Protein AF-0000000078899637 (afdb_homodimer)

Organism: Rhodospirillum centenum (strain ATCC 51521 / SW) (NCBI:txid414684)

Radius of gyration: 24.93 Å; Cα contacts (8 Å, |Δi|>4): 1433; chains: 2; bounding box: 57×73×59 Å

Sequence (612 aa):
MSIVNFYAGSSLDRAAVKRRDAAWLAGRLAAAGTRLVPVWRGKHLVDGPREAPQPVWLDPAESWWREIAAAEPVFLGLEGETACFAVDLSPLEDPAAHPRLGGLGAFVDLRTLSPLIGERAGSLFAYARGLLLWHGRHRFCGVCGSATIVADGGHARHCTDPACATHHFPRTDPVVIMLITDGDRCILGRQPKFPPGFYSCLAGFVEPGEGAEEAVARESWEEAGVHITDVRYHSSQPWPFPGQLMLGFTARATSSAITTDPEEMEDVAWFERDWIKANRGSDGFRLPPRDAIARRLIDDWLDGAGMSIVNFYAGSSLDRAAVKRRDAAWLAGRLAAAGTRLVPVWRGKHLVDGPREAPQPVWLDPAESWWREIAAAEPVFLGLEGETACFAVDLSPLEDPAAHPRLGGLGAFVDLRTLSPLIGERAGSLFAYARGLLLWHGRHRFCGVCGSATIVADGGHARHCTDPACATHHFPRTDPVVIMLITDGDRCILGRQPKFPPGFYSCLAGFVEPGEGAEEAVARESWEEAGVHITDVRYHSSQPWPFPGQLMLGFTARATSSAITTDPEEMEDVAWFERDWIKANRGSDGFRLPPRDAIARRLIDDWLDGAG

InterPro domains:
  IPR000086 NUDIX hydrolase domain [PF00293] (174-277)
  IPR000086 NUDIX hydrolase domain [PS51462] (170-299)
  IPR015375 NADH pyrophosphatase-like, N-terminal [PF09296] (34-134)
  IPR015376 Zinc ribbon, NADH pyrophosphatase [PF09297] (137-169)
  IPR015797 NUDIX hydrolase-like domain superfamily [SSF55811] (123-303)
  IPR020084 NUDIX hydrolase, conserved site [PS00893] (204-225)
  IPR049734 NADH pyrophosphatase-like, C-terminal domain [cd03429] (173-302)
  IPR050241 NAD-capped RNA hydrolase NudC subfamily [PTHR42904] (5-303)

Foldseek 3Di:
DADAFALDDAPFAQPLVCLQPPVVLVPLLQDPQAWEWEDAPLFGFWDDDLQATEGFTDRSPDCPLVVQFPADWAWRGDDDPYTYTYTYNNSDPDQCPDPVSNPSGDTHHLVSCRVRHDRHVSNSSLSNQQLVVQCVVPQAPPVPGAGWHAGSRSQWTFGPPPVCRDIDGRDAWEKEWEWEDDVQKTKWFAAPVDPAQETFTFMDTDDPPDDNQVRVQVSCCAAWVWGWADKAWRHWDADPPPGYIYTYIYTYTPDQHTDGDCNGTVDMHMDGLVRCVVCDPPPRHYYDDRSDVRVVNSVCVSVVND/DADAFALDDAPFAQPLVCLQPPVVLVPLLQDPQAWEWEDAPLFGFWDDDLQATEGFTDRSNDCPLVVQFPADWAWRGDDDPYTYTYTYNNSDPDQCPDPVSNPSGDTHHLVSCRVRHDRHVSNSSLSNQQLVVQCVVPQADPVPGAGWHAGSRSQWIFGPPPVCRDIDGRDAWEKEWEWEDDVQKTKWFAAPVDPAQETFTFMDTDDPPDDNQVRVQVSCCAAWVWGWADKAWRHWDADPPPGYIYTYIYTYTPDQHTDGDCNGTVDMHMDGLVRCVVCDPPPRHYYDDRSDVRVVNSVCVSVVND

Secondary structure (DSSP, 8-state):
-----TT-----B--GGGGG-HHHHHHHHHSTT-EEEEEETTEEEEES-TTS-EE--B-TT-SGGGGT-SSSPEEEEEETTEEEEEEE-TT-S-GGGSTTTTTT-EEEEHHHHHHHHHHHHHHHHHHHHHHHHHHHT-SB-TTT--BEEEEGGGTEEEES-TTT--EE----EEEEEEEEEETTEEEEEE-TTSPTTB-B-EEEEPPTT--HHHHHHHHHHHHH---EEEEEEEEEEEETTTTEEEEEEEEEES-------TTT-SEEEEEEHHHHHHHTTBTTBBPPPTTSHHHHHHHHHHTT--/-----TT-----B--GGGGG-HHHHHHHHHSTT-EEEEEETTEEEEES-TTS-EE--B-TT-SGGGGT-SSSPEEEEEETTEEEEEEE-TT-S-GGGSTTTTTT-EEEEHHHHHHHHHHHHHHHHHHHHHHHHHHHT-SB-TTT--BEEEEGGGTEEEES-TTT--EE----EEEEEEEEEETTEEEEEE-TTSPTTB-B-EEEEPPTT--HHHHHHHHHHHHH---EEEEEEEEEEEETTTTEEEEEEEEEES-------TTT-SEEEEEEHHHHHHHTTBTTBBPPPTTSHHHHHHHHHHTT--

pLDDT: mean 94.49, std 5.42, range [55.16, 98.81]

Solvent-accessible surface area (backbone atoms only — not comparable to full-atom values): 31729 Å² total; per-residue (Å²): 127,79,68,76,39,51,26,15,72,58,78,60,42,53,58,71,83,52,30,72,36,64,66,60,49,53,50,43,54,68,34,87,76,26,33,26,40,50,30,45,80,71,16,36,38,26,24,78,52,89,82,50,38,36,85,44,67,42,57,60,83,51,65,70,61,68,77,43,32,74,54,82,60,25,60,62,24,27,57,83,89,33,35,34,29,30,34,41,38,49,69,50,89,52,59,74,75,33,84,82,50,30,82,61,46,46,70,40,54,53,85,74,39,43,90,44,46,45,50,52,55,25,6,50,50,26,24,45,39,17,51,53,51,44,52,60,48,45,40,11,24,18,62,78,26,37,51,36,40,80,30,49,40,54,61,25,30,34,32,68,45,77,89,70,54,46,76,44,62,77,69,28,41,41,24,36,32,33,46,38,28,58,89,64,29,32,45,36,26,27,43,76,87,47,62,84,40,42,37,36,48,48,64,43,66,47,56,59,30,38,19,61,70,54,34,48,45,49,42,36,32,61,52,31,46,30,56,65,44,74,67,38,83,70,43,38,26,19,36,51,86,61,37,30,32,38,40,32,32,37,31,32,47,74,59,84,65,71,42,65,41,69,90,70,27,65,43,67,45,80,42,43,49,69,55,46,71,73,38,63,76,41,87,73,30,33,64,53,59,82,66,36,68,54,28,49,55,51,49,35,42,72,71,66,78,94,128,78,71,77,40,51,26,15,71,58,78,57,42,54,59,70,84,51,29,73,36,62,67,59,49,53,49,44,54,66,36,88,75,25,34,26,40,51,30,45,80,71,15,36,40,26,24,77,53,90,80,50,39,36,84,44,68,42,57,57,82,52,66,70,59,68,79,44,31,74,56,80,59,25,58,60,24,26,56,83,89,34,35,34,29,30,34,42,40,51,71,49,90,53,59,74,75,33,85,81,49,31,82,62,46,46,72,39,55,53,85,75,38,44,90,45,46,45,50,52,55,25,6,49,50,26,23,43,40,16,51,52,51,44,53,60,47,45,40,11,25,19,62,78,26,37,51,35,40,79,30,48,39,55,62,26,31,34,33,69,43,78,90,70,54,45,76,44,63,77,69,29,40,42,24,35,33,34,46,38,29,58,90,64,26,31,45,35,27,26,43,75,86,47,60,85,40,41,36,36,49,47,63,42,67,45,55,60,29,39,19,60,69,53,34,48,46,49,43,37,31,60,53,32,45,29,55,67,42,74,66,39,84,71,46,38,25,19,36,50,86,61,36,30,31,37,38,33,30,36,30,32,47,76,59,82,65,72,44,64,42,70,90,70,26,64,43,67,45,80,42,44,49,70,54,46,72,73,37,63,73,41,87,72,32,32,65,52,57,83,66,37,69,55,28,50,55,50,50,36,42,74,72,65,76,95

Nearest PDB structures (foldseek):
  6scx-assembly2_C-2  TM=8.889E-01  e=1.203E-32  Homo sapiens
  6scx-assembly1_A  TM=8.874E-01  e=4.464E-32  Homo sapiens
  2gb5-assembly1_B  TM=8.643E-01  e=1.112E-22  Escherichia coli K-12
  5isy-assembly1_C  TM=8.620E-01  e=3.452E-22  Escherichia coli K-12
  5isy-assembly1_A  TM=8.649E-01  e=8.958E-22  Escherichia coli K-12

Structure (mmCIF, N/CA/C/O backbone):
data_AF-0000000078899637-model_v1
#
loop_
_entity.id
_entity.type
_entity.pdbx_description
1 polymer 'NAD(+) diphosphatase'
#
loop_
_atom_site.group_PDB
_atom_site.id
_atom_site.type_symbol
_atom_site.label_atom_id
_atom_site.label_alt_id
_atom_site.label_comp_id
_atom_site.label_asym_id
_atom_site.label_entity_id
_atom_site.label_seq_id
_atom_site.pdbx_PDB_ins_code
_atom_site.Cartn_x
_atom_site.Cartn_y
_atom_site.Cartn_z
_atom_site.occupancy
_atom_site.B_iso_or_equiv
_atom_site.auth_seq_id
_atom_site.auth_comp_id
_atom_site.auth_asym_id
_atom_site.auth_atom_id
_atom_site.pdbx_PDB_model_num
ATOM 1 N N . MET A 1 1 ? 2.852 -0.804 24.672 1 55.53 1 MET A N 1
ATOM 2 C CA . MET A 1 1 ? 2.158 0.258 23.953 1 55.53 1 MET A CA 1
ATOM 3 C C . MET A 1 1 ? 2.717 0.412 22.547 1 55.53 1 MET A C 1
ATOM 5 O O . MET A 1 1 ? 3.922 0.267 22.328 1 55.53 1 MET A O 1
ATOM 9 N N . SER A 1 2 ? 1.785 0.544 21.562 1 74.06 2 SER A N 1
ATOM 10 C CA . SER A 1 2 ? 2.238 0.69 20.172 1 74.06 2 SER A CA 1
ATOM 11 C C . SER A 1 2 ? 3.033 1.978 19.984 1 74.06 2 SER A C 1
ATOM 13 O O . SER A 1 2 ? 2.746 2.99 20.625 1 74.06 2 SER A O 1
ATOM 15 N N . ILE A 1 3 ? 4.184 1.949 19.391 1 84.69 3 ILE A N 1
ATOM 16 C CA . ILE A 1 3 ? 5.035 3.084 19.062 1 84.69 3 ILE A CA 1
ATOM 17 C C . ILE A 1 3 ? 4.309 4.016 18.094 1 84.69 3 ILE A C 1
ATOM 19 O O . ILE A 1 3 ? 3.797 3.572 17.062 1 84.69 3 ILE A O 1
ATOM 23 N N . VAL A 1 4 ? 4.16 5.246 18.516 1 88.75 4 VAL A N 1
ATOM 24 C CA . VAL A 1 4 ? 3.586 6.254 17.641 1 88.75 4 VAL A CA 1
ATOM 25 C C . VAL A 1 4 ? 4.699 7.086 17 1 88.75 4 VAL A C 1
ATOM 27 O O . VAL A 1 4 ? 5.41 7.816 17.703 1 88.75 4 VAL A O 1
ATOM 30 N N . ASN A 1 5 ? 4.891 6.973 15.727 1 92.5 5 ASN A N 1
ATOM 31 C CA . ASN A 1 5 ? 5.902 7.715 14.984 1 92.5 5 ASN A CA 1
ATOM 32 C C . ASN A 1 5 ? 5.363 9.047 14.477 1 92.5 5 ASN A C 1
ATOM 34 O O . ASN A 1 5 ? 4.152 9.273 14.477 1 92.5 5 ASN A O 1
ATOM 38 N N . PHE A 1 6 ? 6.289 9.922 14.086 1 90.88 6 PHE A N 1
ATOM 39 C CA . PHE A 1 6 ? 5.879 11.203 13.516 1 90.88 6 PHE A CA 1
ATOM 40 C C . PHE A 1 6 ? 4.926 10.992 12.352 1 90.88 6 PHE A C 1
ATOM 42 O O . PHE A 1 6 ? 4.996 9.969 11.656 1 90.88 6 PHE A O 1
ATOM 49 N N . TYR A 1 7 ? 3.939 12 12.117 1 93.12 7 TYR A N 1
ATOM 50 C CA . TYR A 1 7 ? 2.916 12.016 11.078 1 93.12 7 TYR A CA 1
ATOM 51 C C . TYR A 1 7 ? 1.762 11.086 11.438 1 93.12 7 TYR A C 1
ATOM 53 O O . TYR A 1 7 ? 0.73 11.078 10.766 1 93.12 7 TYR A O 1
ATOM 61 N N . ALA A 1 8 ? 1.952 10.172 12.422 1 91.81 8 ALA A N 1
ATOM 62 C CA . ALA A 1 8 ? 0.855 9.391 12.992 1 91.81 8 ALA A CA 1
ATOM 63 C C . ALA A 1 8 ? 0.308 10.055 14.258 1 91.81 8 ALA A C 1
ATOM 65 O O . ALA A 1 8 ? 0.617 11.211 14.539 1 91.81 8 ALA A O 1
ATOM 66 N N . GLY A 1 9 ? -0.65 9.43 14.883 1 89.69 9 GLY A N 1
ATOM 67 C CA . GLY A 1 9 ? -1.156 9.914 16.156 1 89.69 9 GLY A CA 1
ATOM 68 C C . GLY A 1 9 ? -2.283 10.914 16.016 1 89.69 9 GLY A C 1
ATOM 69 O O . GLY A 1 9 ? -2.486 11.758 16.891 1 89.69 9 GLY A O 1
ATOM 70 N N . SER A 1 10 ? -2.965 10.867 14.906 1 88.38 10 SER A N 1
ATOM 71 C CA . SER A 1 10 ? -4.074 11.789 14.68 1 88.38 10 SER A CA 1
ATOM 72 C C . SER A 1 10 ? -5.227 11.516 15.641 1 88.38 10 SER A C 1
ATOM 74 O O . SER A 1 10 ? -5.547 10.352 15.914 1 88.38 10 SER A O 1
ATOM 76 N N . SER A 1 11 ? -5.801 12.594 16.125 1 84.81 11 SER A N 1
ATOM 77 C CA . SER A 1 11 ? -6.984 12.453 16.969 1 84.81 11 SER A CA 1
ATOM 78 C C . SER A 1 11 ? -8.258 12.68 16.156 1 84.81 11 SER A C 1
ATOM 80 O O . SER A 1 11 ? -9.359 12.672 16.719 1 84.81 11 SER A O 1
ATOM 82 N N . LEU A 1 12 ? -8.117 12.859 14.906 1 92.69 12 LEU A N 1
ATOM 83 C CA . LEU A 1 12 ? -9.242 13.156 14.023 1 92.69 12 LEU A CA 1
ATOM 84 C C . LEU A 1 12 ? -10.188 11.961 13.922 1 92.69 12 LEU A C 1
ATOM 86 O O . LEU A 1 12 ? -9.734 10.828 13.734 1 92.69 12 LEU A O 1
ATOM 90 N N . ASP A 1 13 ? -11.461 12.242 14.133 1 94.19 13 ASP A N 1
ATOM 91 C CA . ASP A 1 13 ? -12.477 11.297 13.68 1 94.19 13 ASP A CA 1
ATOM 92 C C . ASP A 1 13 ? -12.688 11.406 12.172 1 94.19 13 ASP A C 1
ATOM 94 O O . ASP A 1 13 ? -13.258 12.383 11.695 1 94.19 13 ASP A O 1
ATOM 98 N N . ARG A 1 14 ? -12.336 10.461 11.492 1 94.75 14 ARG A N 1
ATOM 99 C CA . ARG A 1 14 ? -12.391 10.531 10.039 1 94.75 14 ARG A CA 1
ATOM 100 C C . ARG A 1 14 ? -13.828 10.445 9.539 1 94.75 14 ARG A C 1
ATOM 102 O O . ARG A 1 14 ? -14.117 10.812 8.398 1 94.75 14 ARG A O 1
ATOM 109 N N . ALA A 1 15 ? -14.758 9.953 10.328 1 93.62 15 ALA A N 1
ATOM 110 C CA . ALA A 1 15 ? -16.188 9.914 10.023 1 93.62 15 ALA A CA 1
ATOM 111 C C . ALA A 1 15 ? -16.422 9.367 8.617 1 93.62 15 ALA A C 1
ATOM 113 O O . ALA A 1 15 ? -17.156 9.977 7.824 1 93.62 15 ALA A O 1
ATOM 114 N N . ALA A 1 16 ? -15.906 8.227 8.32 1 91.25 16 ALA A N 1
ATOM 115 C CA . ALA A 1 16 ? -15.922 7.652 6.977 1 91.25 16 ALA A CA 1
ATOM 116 C C . ALA A 1 16 ? -17.359 7.457 6.484 1 91.25 16 ALA A C 1
ATOM 118 O O . ALA A 1 16 ? -17.641 7.645 5.301 1 91.25 16 ALA A O 1
ATOM 119 N N . VAL A 1 17 ? -18.266 7.191 7.32 1 88.62 17 VAL A N 1
ATOM 120 C CA . VAL A 1 17 ? -19.641 6.875 6.965 1 88.62 17 VAL A CA 1
ATOM 121 C C . VAL A 1 17 ? -20.328 8.109 6.375 1 88.62 17 VAL A C 1
ATOM 123 O O . VAL A 1 17 ? -21.25 7.992 5.574 1 88.62 17 VAL A O 1
ATOM 126 N N . LYS A 1 18 ? -19.844 9.234 6.738 1 93.94 18 LYS A N 1
ATOM 127 C CA . LYS A 1 18 ? -20.5 10.484 6.328 1 93.94 18 LYS A CA 1
ATOM 128 C C . LYS A 1 18 ? -19.984 10.945 4.969 1 93.94 18 LYS A C 1
ATOM 130 O O . LYS A 1 18 ? -20.547 11.844 4.355 1 93.94 18 LYS A O 1
ATOM 135 N N . ARG A 1 19 ? -18.969 10.281 4.465 1 96.12 19 ARG A N 1
ATOM 136 C CA . ARG A 1 19 ? -18.312 10.734 3.248 1 96.12 19 ARG A CA 1
ATOM 137 C C . ARG A 1 19 ? -19.234 10.617 2.041 1 96.12 19 ARG A C 1
ATOM 139 O O . ARG A 1 19 ? -19.047 11.312 1.04 1 96.12 19 ARG A O 1
ATOM 146 N N . ARG A 1 20 ? -20.281 9.836 2.146 1 94.31 20 ARG A N 1
ATOM 147 C CA . ARG A 1 20 ? -21.172 9.609 1.012 1 94.31 20 ARG A CA 1
ATOM 148 C C . ARG A 1 20 ? -22.391 10.523 1.075 1 94.31 20 ARG A C 1
ATOM 150 O O . ARG A 1 20 ? -23.219 10.523 0.165 1 94.31 20 ARG A O 1
ATOM 157 N N . ASP A 1 21 ? -22.484 11.266 2.09 1 96.44 21 ASP A N 1
ATOM 158 C CA . ASP A 1 21 ? -23.594 12.188 2.289 1 96.44 21 ASP A CA 1
ATOM 159 C C . ASP A 1 21 ? -23.234 13.602 1.832 1 96.44 21 ASP A C 1
ATOM 161 O O . ASP A 1 21 ? -22.766 14.414 2.633 1 96.44 21 ASP A O 1
ATOM 165 N N . ALA A 1 22 ? -23.562 13.875 0.65 1 96.5 22 ALA A N 1
ATOM 166 C CA . ALA A 1 22 ? -23.172 15.133 0.028 1 96.5 22 ALA A CA 1
ATOM 167 C C . ALA A 1 22 ? -23.781 16.328 0.759 1 96.5 22 ALA A C 1
ATOM 169 O O . ALA A 1 22 ? -23.141 17.359 0.912 1 96.5 22 ALA A O 1
ATOM 170 N N . ALA A 1 23 ? -24.969 16.188 1.159 1 97.5 23 ALA A N 1
ATOM 171 C CA . ALA A 1 23 ? -25.641 17.266 1.867 1 97.5 23 ALA A CA 1
ATOM 172 C C . ALA A 1 23 ? -24.969 17.547 3.211 1 97.5 23 ALA A C 1
ATOM 174 O O . ALA A 1 23 ? -24.766 18.703 3.582 1 97.5 23 ALA A O 1
ATOM 175 N N . TRP A 1 24 ? -24.672 16.469 3.914 1 97.62 24 TRP A N 1
ATOM 176 C CA . TRP A 1 24 ? -23.984 16.625 5.191 1 97.62 24 TRP A CA 1
ATOM 177 C C . TRP A 1 24 ? -22.641 17.328 5.004 1 97.62 24 TRP A C 1
ATOM 179 O O . TRP A 1 24 ? -22.312 18.266 5.734 1 97.62 24 TRP A O 1
ATOM 189 N N . LEU A 1 25 ? -21.922 16.906 4 1 97.75 25 LEU A N 1
ATOM 190 C CA . LEU A 1 25 ? -20.609 17.484 3.713 1 97.75 25 LEU A CA 1
ATOM 191 C C . LEU A 1 25 ? -20.719 18.969 3.381 1 97.75 25 LEU A C 1
ATOM 193 O O . LEU A 1 25 ? -19.938 19.781 3.881 1 97.75 25 LEU A O 1
ATOM 197 N N . ALA A 1 26 ? -21.672 19.297 2.562 1 96.62 26 ALA A N 1
ATOM 198 C CA . ALA A 1 26 ? -21.875 20.688 2.189 1 96.62 26 ALA A CA 1
ATOM 199 C C . ALA A 1 26 ? -22.219 21.531 3.41 1 96.62 26 ALA A C 1
ATOM 201 O O . ALA A 1 26 ? -21.719 22.656 3.549 1 96.62 26 ALA A O 1
ATOM 202 N N . GLY A 1 27 ? -23.047 20.984 4.227 1 96.88 27 GLY A N 1
ATOM 203 C CA . GLY A 1 27 ? -23.391 21.672 5.457 1 96.88 27 GLY A CA 1
ATOM 204 C C . GLY A 1 27 ? -22.203 21.891 6.371 1 96.88 27 GLY A C 1
ATOM 205 O O . GLY A 1 27 ? -22.047 22.969 6.949 1 96.88 27 GLY A O 1
ATOM 206 N N . ARG A 1 28 ? -21.359 20.891 6.527 1 96.94 28 ARG A N 1
ATOM 207 C CA . ARG A 1 28 ? -20.172 21.016 7.367 1 96.94 28 ARG A CA 1
ATOM 208 C C . ARG A 1 28 ? -19.203 22.031 6.789 1 96.94 28 ARG A C 1
ATOM 210 O O . ARG A 1 28 ? -18.594 22.812 7.531 1 96.94 28 ARG A O 1
ATOM 217 N N . LEU A 1 29 ? -19.031 22 5.48 1 96.38 29 LEU A N 1
ATOM 218 C CA . LEU A 1 29 ? -18.125 22.938 4.836 1 96.38 29 LEU A CA 1
ATOM 219 C C . LEU A 1 29 ? -18.578 24.375 5.051 1 96.38 29 LEU A C 1
ATOM 221 O O . LEU A 1 29 ? -17.766 25.281 5.199 1 96.38 29 LEU A O 1
ATOM 225 N N . ALA A 1 30 ? -19.859 24.594 5.156 1 94.25 30 ALA A N 1
ATOM 226 C CA . ALA A 1 30 ? -20.438 25.938 5.285 1 94.25 30 ALA A CA 1
ATOM 227 C C . ALA A 1 30 ? -20.531 26.344 6.75 1 94.25 30 ALA A C 1
ATOM 229 O O . ALA A 1 30 ? -20.781 27.516 7.055 1 94.25 30 ALA A O 1
ATOM 230 N N . ALA A 1 31 ? -20.328 25.453 7.594 1 94.62 31 ALA A N 1
ATOM 231 C CA . ALA A 1 31 ? -20.531 25.703 9.016 1 94.62 31 ALA A CA 1
ATOM 232 C C . ALA A 1 31 ? -19.469 26.641 9.562 1 94.62 31 ALA A C 1
ATOM 234 O O . ALA A 1 31 ? -18.297 26.547 9.172 1 94.62 31 ALA A O 1
ATOM 235 N N . ALA A 1 32 ? -19.906 27.422 10.539 1 91.69 32 ALA A N 1
ATOM 236 C CA . ALA A 1 32 ? -18.969 28.281 11.242 1 91.69 32 ALA A CA 1
ATOM 237 C C . ALA A 1 32 ? -17.938 27.469 12.016 1 91.69 32 ALA A C 1
ATOM 239 O O . ALA A 1 32 ? -18.281 26.453 12.633 1 91.69 32 ALA A O 1
ATOM 240 N N . GLY A 1 33 ? -16.734 27.797 11.891 1 92.69 33 GLY A N 1
ATOM 241 C CA . GLY A 1 33 ? -15.688 27.125 12.656 1 92.69 33 GLY A CA 1
ATOM 242 C C . GLY A 1 33 ? -14.953 26.062 11.867 1 92.69 33 GLY A C 1
ATOM 243 O O . GLY A 1 33 ? -13.93 25.547 12.32 1 92.69 33 GLY A O 1
ATOM 244 N N . THR A 1 34 ? -15.578 25.672 10.727 1 96.5 34 THR A N 1
ATOM 245 C CA . THR A 1 34 ? -14.875 24.719 9.867 1 96.5 34 THR A CA 1
ATOM 246 C C . THR A 1 34 ? -13.492 25.234 9.492 1 96.5 34 THR A C 1
ATOM 248 O O . THR A 1 34 ? -13.32 26.438 9.25 1 96.5 34 THR A O 1
ATOM 251 N N . ARG A 1 35 ? -12.547 24.297 9.508 1 96.31 35 ARG A N 1
ATOM 252 C CA . ARG A 1 35 ? -11.172 24.641 9.172 1 96.31 35 ARG A CA 1
ATOM 253 C C . ARG A 1 35 ? -10.797 24.094 7.793 1 96.31 35 ARG A C 1
ATOM 255 O O . ARG A 1 35 ? -10.977 22.906 7.512 1 96.31 35 ARG A O 1
ATOM 262 N N . LEU A 1 36 ? -10.312 25 6.977 1 97.44 36 LEU A N 1
ATOM 263 C CA . LEU A 1 36 ? -9.789 24.625 5.672 1 97.44 36 LEU A CA 1
ATOM 264 C C . LEU A 1 36 ? -8.266 24.609 5.68 1 97.44 36 LEU A C 1
ATOM 266 O O . LEU A 1 36 ? -7.633 25.641 5.883 1 97.44 36 LEU A O 1
ATOM 270 N N . VAL A 1 37 ? -7.691 23.422 5.539 1 97.88 37 VAL A N 1
ATOM 271 C CA . VAL A 1 37 ? -6.242 23.266 5.465 1 97.88 37 VAL A CA 1
ATOM 272 C C . VAL A 1 37 ? -5.758 23.578 4.051 1 97.88 37 VAL A C 1
ATOM 274 O O . VAL A 1 37 ? -5.961 22.781 3.127 1 97.88 37 VAL A O 1
ATOM 277 N N . PRO A 1 38 ? -5.07 24.703 3.863 1 98.25 38 PRO A N 1
ATOM 278 C CA . PRO A 1 38 ? -4.555 24.984 2.523 1 98.25 38 PRO A CA 1
ATOM 279 C C . PRO A 1 38 ? -3.248 24.25 2.225 1 98.25 38 PRO A C 1
ATOM 281 O O . PRO A 1 38 ? -2.359 24.188 3.078 1 98.25 38 PRO A O 1
ATOM 284 N N . VAL A 1 39 ? -3.17 23.656 1.136 1 98.25 39 VAL A N 1
ATOM 285 C CA . VAL A 1 39 ? -1.962 23 0.646 1 98.25 39 VAL A CA 1
ATOM 286 C C . VAL A 1 39 ? -1.568 23.594 -0.709 1 98.25 39 VAL A C 1
ATOM 288 O O . VAL A 1 39 ? -2.412 23.734 -1.596 1 98.25 39 VAL A O 1
ATOM 291 N N . TRP A 1 40 ? -0.313 24 -0.829 1 98.31 40 TRP A N 1
ATOM 292 C CA . TRP A 1 40 ? 0.219 24.562 -2.072 1 98.31 40 TRP A CA 1
ATOM 293 C C . TRP A 1 40 ? 1.446 23.781 -2.529 1 98.31 40 TRP A C 1
ATOM 295 O O . TRP A 1 40 ? 2.531 23.922 -1.962 1 98.31 40 TRP A O 1
ATOM 305 N N . ARG A 1 41 ? 1.31 22.922 -3.541 1 96.94 41 ARG A N 1
ATOM 306 C CA . ARG A 1 41 ? 2.385 22.125 -4.117 1 96.94 41 ARG A CA 1
ATOM 307 C C . ARG A 1 41 ? 3.117 21.328 -3.039 1 96.94 41 ARG A C 1
ATOM 309 O O . ARG A 1 41 ? 4.348 21.344 -2.98 1 96.94 41 ARG A O 1
ATOM 316 N N . GLY A 1 42 ? 2.275 20.75 -2.152 1 95.75 42 GLY A N 1
ATOM 317 C CA . GLY A 1 42 ? 2.781 19.844 -1.128 1 95.75 42 GLY A CA 1
ATOM 318 C C . GLY A 1 42 ? 3.213 20.562 0.137 1 95.75 42 GLY A C 1
ATOM 319 O O . GLY A 1 42 ? 3.607 19.922 1.115 1 95.75 42 GLY A O 1
ATOM 320 N N . LYS A 1 43 ? 3.168 21.891 0.191 1 97.62 43 LYS A N 1
ATOM 321 C CA . LYS A 1 43 ? 3.572 22.688 1.348 1 97.62 43 LYS A CA 1
ATOM 322 C C . LYS A 1 43 ? 2.355 23.156 2.145 1 97.62 43 LYS A C 1
ATOM 324 O O . LYS A 1 43 ? 1.237 23.172 1.626 1 97.62 43 LYS A O 1
ATOM 329 N N . HIS A 1 44 ? 2.59 23.5 3.365 1 97.88 44 HIS A N 1
ATOM 330 C CA . HIS A 1 44 ? 1.501 23.859 4.262 1 97.88 44 HIS A CA 1
ATOM 331 C C . HIS A 1 44 ? 1.682 25.281 4.797 1 97.88 44 HIS A C 1
ATOM 333 O O . HIS A 1 44 ? 2.811 25.75 4.957 1 97.88 44 HIS A O 1
ATOM 339 N N . LEU A 1 45 ? 0.569 25.953 5.047 1 97.88 45 LEU A N 1
ATOM 340 C CA . LEU A 1 45 ? 0.575 27.344 5.492 1 97.88 45 LEU A CA 1
ATOM 341 C C . LEU A 1 45 ? 0.752 27.438 7.004 1 97.88 45 LEU A C 1
ATOM 343 O O . LEU A 1 45 ? -0.024 26.844 7.758 1 97.88 45 LEU A O 1
ATOM 347 N N . VAL A 1 46 ? 1.777 28.078 7.418 1 97.5 46 VAL A N 1
ATOM 348 C CA . VAL A 1 46 ? 2.02 28.297 8.844 1 97.5 46 VAL A CA 1
ATOM 349 C C . VAL A 1 46 ? 2.379 29.766 9.086 1 97.5 46 VAL A C 1
ATOM 351 O O . VAL A 1 46 ? 2.787 30.469 8.164 1 97.5 46 VAL A O 1
ATOM 354 N N . ASP A 1 47 ? 2.074 30.156 10.234 1 96.81 47 ASP A N 1
ATOM 355 C CA . ASP A 1 47 ? 2.469 31.469 10.703 1 96.81 47 ASP A CA 1
ATOM 356 C C . ASP A 1 47 ? 3.213 31.375 12.039 1 96.81 47 ASP A C 1
ATOM 358 O O . ASP A 1 47 ? 3.447 30.281 12.547 1 96.81 47 ASP A O 1
ATOM 362 N N . GLY A 1 48 ? 3.715 32.562 12.562 1 93.56 48 GLY A N 1
ATOM 363 C CA . GLY A 1 48 ? 4.449 32.594 13.82 1 93.56 48 GLY A CA 1
ATOM 364 C C . GLY A 1 48 ? 5.945 32.438 13.633 1 93.56 48 GLY A C 1
ATOM 365 O O . GLY A 1 48 ? 6.438 32.406 12.508 1 93.56 48 GLY A O 1
ATOM 366 N N . PRO A 1 49 ? 6.715 32.375 14.75 1 92.69 49 PRO A N 1
ATOM 367 C CA . PRO A 1 49 ? 8.172 32.25 14.672 1 92.69 49 PRO A CA 1
ATOM 368 C C . PRO A 1 49 ? 8.617 30.922 14.086 1 92.69 49 PRO A C 1
ATOM 370 O O . PRO A 1 49 ? 7.906 29.922 14.203 1 92.69 49 PRO A O 1
ATOM 373 N N . ARG A 1 50 ? 9.789 30.969 13.508 1 89.19 50 ARG A N 1
ATOM 374 C CA . ARG A 1 50 ? 10.336 29.812 12.828 1 89.19 50 ARG A CA 1
ATOM 375 C C . ARG A 1 50 ? 10.477 28.625 13.781 1 89.19 50 ARG A C 1
ATOM 377 O O . ARG A 1 50 ? 10.344 27.469 13.367 1 89.19 50 ARG A O 1
ATOM 384 N N . GLU A 1 51 ? 10.68 28.859 14.984 1 91.38 51 GLU A N 1
ATOM 385 C CA . GLU A 1 51 ? 10.945 27.812 15.961 1 91.38 51 GLU A CA 1
ATOM 386 C C . GLU A 1 51 ? 9.648 27.234 16.516 1 91.38 51 GLU A C 1
ATOM 388 O O . GLU A 1 51 ? 9.664 26.188 17.172 1 91.38 51 GLU A O 1
ATOM 393 N N . ALA A 1 52 ? 8.602 27.906 16.266 1 92.81 52 ALA A N 1
ATOM 394 C CA . ALA A 1 52 ? 7.309 27.453 16.766 1 92.81 52 ALA A CA 1
ATOM 395 C C . ALA A 1 52 ? 6.18 27.812 15.812 1 92.81 52 ALA A C 1
ATOM 397 O O . ALA A 1 52 ? 5.254 28.531 16.172 1 92.81 52 ALA A O 1
ATOM 398 N N . PRO A 1 53 ? 6.266 27.344 14.625 1 95.69 53 PRO A N 1
ATOM 399 C CA . PRO A 1 53 ? 5.227 27.656 13.641 1 95.69 53 PRO A CA 1
ATOM 400 C C . PRO A 1 53 ? 3.85 27.141 14.047 1 95.69 53 PRO A C 1
ATOM 402 O O . PRO A 1 53 ? 3.738 26.094 14.68 1 95.69 53 PRO A O 1
ATOM 405 N N . GLN A 1 54 ? 2.871 27.938 13.719 1 95.19 54 GLN A N 1
ATOM 406 C CA . GLN A 1 54 ? 1.481 27.578 13.992 1 95.19 54 GLN A CA 1
ATOM 407 C C . GLN A 1 54 ? 0.71 27.359 12.688 1 95.19 54 GLN A C 1
ATOM 409 O O . GLN A 1 54 ? 0.833 28.156 11.75 1 95.19 54 GLN A O 1
ATOM 414 N N . PRO A 1 55 ? -0.045 26.281 12.672 1 95.94 55 PRO A N 1
ATOM 415 C CA . PRO A 1 55 ? -0.861 26.078 11.469 1 95.94 55 PRO A CA 1
ATOM 416 C C . PRO A 1 55 ? -1.826 27.234 11.219 1 95.94 55 PRO A C 1
ATOM 418 O O . PRO A 1 55 ? -2.357 27.828 12.164 1 95.94 55 PRO A O 1
ATOM 421 N N . VAL A 1 56 ? -2.037 27.531 9.953 1 96.75 56 VAL A N 1
ATOM 422 C CA . VAL A 1 56 ? -3.018 28.531 9.539 1 96.75 56 VAL A CA 1
ATOM 423 C C . VAL A 1 56 ? -4.156 27.859 8.781 1 96.75 56 VAL A C 1
ATOM 425 O O . VAL A 1 56 ? -3.92 27.062 7.863 1 96.75 56 VAL A O 1
ATOM 428 N N . TRP A 1 57 ? -5.363 28.141 9.227 1 95.75 57 TRP A N 1
ATOM 429 C CA . TRP A 1 57 ? -6.562 27.625 8.578 1 95.75 57 TRP A CA 1
ATOM 430 C C . TRP A 1 57 ? -7.273 28.734 7.801 1 95.75 57 TRP A C 1
ATOM 432 O O . TRP A 1 57 ? -7.285 29.891 8.227 1 95.75 57 TRP A O 1
ATOM 442 N N . LEU A 1 58 ? -7.793 28.312 6.68 1 95.81 58 LEU A N 1
ATOM 443 C CA . LEU A 1 58 ? -8.648 29.234 5.957 1 95.81 58 LEU A CA 1
ATOM 444 C C . LEU A 1 58 ? -10.102 29.094 6.387 1 95.81 58 LEU A C 1
ATOM 446 O O . LEU A 1 58 ? -10.492 28.047 6.914 1 95.81 58 LEU A O 1
ATOM 450 N N . ASP A 1 59 ? -10.789 30.141 6.199 1 91.94 59 ASP A N 1
ATOM 451 C CA . ASP A 1 59 ? -12.242 30.156 6.398 1 91.94 59 ASP A CA 1
ATOM 452 C C . ASP A 1 59 ? -12.969 29.797 5.105 1 91.94 59 ASP A C 1
ATOM 454 O O . ASP A 1 59 ? -12.914 30.531 4.125 1 91.94 59 ASP A O 1
ATOM 458 N N . PRO A 1 60 ? -13.695 28.688 5.191 1 93.62 60 PRO A N 1
ATOM 459 C CA . PRO A 1 60 ? -14.375 28.297 3.957 1 93.62 60 PRO A CA 1
ATOM 460 C C . PRO A 1 60 ? -15.43 29.297 3.51 1 93.62 60 PRO A C 1
ATOM 462 O O . PRO A 1 60 ? -15.859 29.281 2.354 1 93.62 60 PRO A O 1
ATOM 465 N N . ALA A 1 61 ? -15.812 30.125 4.406 1 90.19 61 ALA A N 1
ATOM 466 C CA . ALA A 1 61 ? -16.844 31.109 4.07 1 90.19 61 ALA A CA 1
ATOM 467 C C . ALA A 1 61 ? -16.297 32.188 3.123 1 90.19 61 ALA A C 1
ATOM 469 O O . ALA A 1 61 ? -17.062 32.875 2.461 1 90.19 61 ALA A O 1
ATOM 470 N N . GLU A 1 62 ? -14.938 32.188 3.186 1 87.94 62 GLU A N 1
ATOM 471 C CA . GLU A 1 62 ? -14.336 33.094 2.215 1 87.94 62 GLU A CA 1
ATOM 472 C C . GLU A 1 62 ? -14.328 32.5 0.816 1 87.94 62 GLU A C 1
ATOM 474 O O . GLU A 1 62 ? -14.117 31.281 0.661 1 87.94 62 GLU A O 1
ATOM 479 N N . SER A 1 63 ? -14.883 33.031 -0.195 1 88.38 63 SER A N 1
ATOM 480 C CA . SER A 1 63 ? -15.172 32.469 -1.512 1 88.38 63 SER A CA 1
ATOM 481 C C . SER A 1 63 ? -13.977 32.625 -2.445 1 88.38 63 SER A C 1
ATOM 483 O O . SER A 1 63 ? -13.922 31.969 -3.494 1 88.38 63 SER A O 1
ATOM 485 N N . TRP A 1 64 ? -12.898 33.281 -1.986 1 93.31 64 TRP A N 1
ATOM 486 C CA . TRP A 1 64 ? -11.812 33.594 -2.916 1 93.31 64 TRP A CA 1
ATOM 487 C C . TRP A 1 64 ? -11.047 32.312 -3.279 1 93.31 64 TRP A C 1
ATOM 489 O O . TRP A 1 64 ? -10.57 32.188 -4.406 1 93.31 64 TRP A O 1
ATOM 499 N N . TRP A 1 65 ? -10.859 31.344 -2.289 1 94.81 65 TRP A N 1
ATOM 500 C CA . TRP A 1 65 ? -10.078 30.141 -2.5 1 94.81 65 TRP A CA 1
ATOM 501 C C . TRP A 1 65 ? -10.734 29.234 -3.549 1 94.81 65 TRP A C 1
ATOM 503 O O . TRP A 1 65 ? -10.055 28.453 -4.211 1 94.81 65 TRP A O 1
ATOM 513 N N . ARG A 1 66 ? -12.023 29.359 -3.807 1 95 66 ARG A N 1
ATOM 514 C CA . ARG A 1 66 ? -12.75 28.531 -4.766 1 95 66 ARG A CA 1
ATOM 515 C C . ARG A 1 66 ? -12.281 28.797 -6.191 1 95 66 ARG A C 1
ATOM 517 O O . ARG A 1 66 ? -12.305 27.906 -7.043 1 95 66 ARG A O 1
ATOM 524 N N . GLU A 1 67 ? -11.914 29.984 -6.395 1 94.06 67 GLU A N 1
ATOM 525 C CA . GLU A 1 67 ? -11.469 30.391 -7.723 1 94.06 67 GLU A CA 1
ATOM 526 C C . GLU A 1 67 ? -10.086 29.812 -8.031 1 94.06 67 GLU A C 1
ATOM 528 O O . GLU A 1 67 ? -9.695 29.719 -9.195 1 94.06 67 GLU A O 1
ATOM 533 N N . ILE A 1 68 ? -9.391 29.484 -7.008 1 95.56 68 ILE A N 1
ATOM 534 C CA . ILE A 1 68 ? -7.996 29.062 -7.152 1 95.56 68 ILE A CA 1
ATOM 535 C C . ILE A 1 68 ? -7.895 27.547 -7.023 1 95.56 68 ILE A C 1
ATOM 537 O O . ILE A 1 68 ? -7.023 26.922 -7.637 1 95.56 68 ILE A O 1
ATOM 541 N N . ALA A 1 69 ? -8.734 26.922 -6.266 1 97.06 69 ALA A N 1
ATOM 542 C CA . ALA A 1 69 ? -8.641 25.531 -5.863 1 97.06 69 ALA A CA 1
ATOM 543 C C . ALA A 1 69 ? -8.625 24.609 -7.082 1 97.06 69 ALA A C 1
ATOM 545 O O . ALA A 1 69 ? -9.367 24.828 -8.039 1 97.06 69 ALA A O 1
ATOM 546 N N . ALA A 1 70 ? -7.766 23.578 -7.02 1 96.56 70 ALA A N 1
ATOM 547 C CA . ALA A 1 70 ? -7.641 22.609 -8.102 1 96.56 70 ALA A CA 1
ATOM 548 C C . ALA A 1 70 ? -8.898 21.75 -8.227 1 96.56 70 ALA A C 1
ATOM 550 O O . ALA A 1 70 ? -9.195 21.234 -9.305 1 96.56 70 ALA A O 1
ATOM 551 N N . ALA A 1 71 ? -9.625 21.594 -7.164 1 94.94 71 ALA A N 1
ATOM 552 C CA . ALA A 1 71 ? -10.844 20.781 -7.07 1 94.94 71 ALA A CA 1
ATOM 553 C C . ALA A 1 71 ? -11.625 21.109 -5.801 1 94.94 71 ALA A C 1
ATOM 555 O O . ALA A 1 71 ? -11.211 21.969 -5.02 1 94.94 71 ALA A O 1
ATOM 556 N N . GLU A 1 72 ? -12.766 20.469 -5.645 1 94.44 72 GLU A N 1
ATOM 557 C CA . GLU A 1 72 ? -13.531 20.594 -4.406 1 94.44 72 GLU A CA 1
ATOM 558 C C . GLU A 1 72 ? -12.695 20.172 -3.199 1 94.44 72 GLU A C 1
ATOM 560 O O . GLU A 1 72 ? -11.859 19.266 -3.297 1 94.44 72 GLU A O 1
ATOM 565 N N . PRO A 1 73 ? -12.898 20.891 -2.076 1 97.19 73 PRO A N 1
ATOM 566 C CA . PRO A 1 73 ? -12.156 20.516 -0.868 1 97.19 73 PRO A CA 1
ATOM 567 C C . PRO A 1 73 ? -12.414 19.078 -0.438 1 97.19 73 PRO A C 1
ATOM 569 O O . PRO A 1 73 ? -13.508 18.547 -0.645 1 97.19 73 PRO A O 1
ATOM 572 N N . VAL A 1 74 ? -11.445 18.5 0.121 1 98.12 74 VAL A N 1
ATOM 573 C CA . VAL A 1 74 ? -11.531 17.109 0.585 1 98.12 74 VAL A CA 1
ATOM 574 C C . VAL A 1 74 ? -11.812 17.094 2.086 1 98.12 74 VAL A C 1
ATOM 576 O O . VAL A 1 74 ? -11.156 17.797 2.857 1 98.12 74 VAL A O 1
ATOM 579 N N . PHE A 1 75 ? -12.758 16.297 2.504 1 98.62 75 PHE A N 1
ATOM 580 C CA . PHE A 1 75 ? -13.109 16.141 3.91 1 98.62 75 PHE A CA 1
ATOM 581 C C . PHE A 1 75 ? -12.07 15.297 4.637 1 98.62 75 PHE A C 1
ATOM 583 O O . PHE A 1 75 ? -11.805 14.156 4.242 1 98.62 75 PHE A O 1
ATOM 590 N N . LEU A 1 76 ? -11.461 15.82 5.672 1 98.19 76 LEU A N 1
ATOM 591 C CA . LEU A 1 76 ? -10.43 15.094 6.398 1 98.19 76 LEU A CA 1
ATOM 592 C C . LEU A 1 76 ? -11.008 14.406 7.633 1 98.19 76 LEU A C 1
ATOM 594 O O . LEU A 1 76 ? -10.547 13.336 8.031 1 98.19 76 LEU A O 1
ATOM 598 N N . GLY A 1 77 ? -12.008 15.07 8.242 1 97.62 77 GLY A N 1
ATOM 599 C CA . GLY A 1 77 ? -12.602 14.516 9.445 1 97.62 77 GLY A CA 1
ATOM 600 C C . GLY A 1 77 ? -13.062 15.57 10.43 1 97.62 77 GLY A C 1
ATOM 601 O O . GLY A 1 77 ? -13.195 16.75 10.07 1 97.62 77 GLY A O 1
ATOM 602 N N . LEU A 1 78 ? -13.398 15.102 11.656 1 97 78 LEU A N 1
ATOM 603 C CA . LEU A 1 78 ? -13.914 15.969 12.711 1 97 78 LEU A CA 1
ATOM 604 C C . LEU A 1 78 ? -12.953 16.016 13.898 1 97 78 LEU A C 1
ATOM 606 O O . LEU A 1 78 ? -12.477 14.977 14.352 1 97 78 LEU A O 1
ATOM 610 N N . GLU A 1 79 ? -12.578 17.141 14.305 1 94.12 79 GLU A N 1
ATOM 611 C CA . GLU A 1 79 ? -12 17.375 15.625 1 94.12 79 GLU A CA 1
ATOM 612 C C . GLU A 1 79 ? -13.031 17.938 16.594 1 94.12 79 GLU A C 1
ATOM 614 O O . GLU A 1 79 ? -13.273 19.141 16.641 1 94.12 79 GLU A O 1
ATOM 619 N N . GLY A 1 80 ? -13.516 17.078 17.422 1 91.94 80 GLY A N 1
ATOM 620 C CA . GLY A 1 80 ? -14.734 17.469 18.109 1 91.94 80 GLY A CA 1
ATOM 621 C C . GLY A 1 80 ? -15.875 17.812 17.172 1 91.94 80 GLY A C 1
ATOM 622 O O . GLY A 1 80 ? -16.25 17 16.328 1 91.94 80 GLY A O 1
ATOM 623 N N . GLU A 1 81 ? -16.312 19.016 17.266 1 92.38 81 GLU A N 1
ATOM 624 C CA . GLU A 1 81 ? -17.406 19.453 16.391 1 92.38 81 GLU A CA 1
ATOM 625 C C . GLU A 1 81 ? -16.875 20.172 15.156 1 92.38 81 GLU A C 1
ATOM 627 O O . GLU A 1 81 ? -17.641 20.484 14.234 1 92.38 81 GLU A O 1
ATOM 632 N N . THR A 1 82 ? -15.648 20.391 15.141 1 95.25 82 THR A N 1
ATOM 633 C CA . THR A 1 82 ? -15.039 21.156 14.055 1 95.25 82 THR A CA 1
ATOM 634 C C . THR A 1 82 ? -14.695 20.25 12.875 1 95.25 82 THR A C 1
ATOM 636 O O . THR A 1 82 ? -13.953 19.281 13.023 1 95.25 82 THR A O 1
ATOM 639 N N . ALA A 1 83 ? -15.273 20.594 11.727 1 97.69 83 ALA A N 1
ATOM 640 C CA . ALA A 1 83 ? -14.922 19.859 10.508 1 97.69 83 ALA A CA 1
ATOM 641 C C . ALA A 1 83 ? -13.633 20.406 9.898 1 97.69 83 ALA A C 1
ATOM 643 O O . ALA A 1 83 ? -13.391 21.609 9.914 1 97.69 83 ALA A O 1
ATOM 644 N N . CYS A 1 84 ? -12.836 19.531 9.414 1 97.94 84 CYS A N 1
ATOM 645 C CA . CYS A 1 84 ? -11.602 19.891 8.719 1 97.94 84 CYS A CA 1
ATOM 646 C C . CYS A 1 84 ? -11.648 19.438 7.262 1 97.94 84 CYS A C 1
ATOM 648 O O . CYS A 1 84 ? -12.016 18.297 6.98 1 97.94 84 CYS A O 1
ATOM 650 N N . PHE A 1 85 ? -11.344 20.328 6.363 1 98.5 85 PHE A N 1
ATOM 651 C CA . PHE A 1 85 ? -11.203 20.047 4.938 1 98.5 85 PHE A CA 1
ATOM 652 C C . PHE A 1 85 ? -9.828 20.484 4.438 1 98.5 85 PHE A C 1
ATOM 654 O O . PHE A 1 85 ? -9.188 21.344 5.047 1 98.5 85 PHE A O 1
ATOM 661 N N . ALA A 1 86 ? -9.367 19.891 3.43 1 98.56 86 ALA A N 1
ATOM 662 C CA . ALA A 1 86 ? -8.156 20.344 2.752 1 98.56 86 ALA A CA 1
ATOM 663 C C . ALA A 1 86 ? -8.484 20.922 1.381 1 98.56 86 ALA A C 1
ATOM 665 O O . ALA A 1 86 ? -9.359 20.422 0.676 1 98.56 86 ALA A O 1
ATOM 666 N N . VAL A 1 87 ? -7.832 21.938 1.045 1 98.31 87 VAL A N 1
ATOM 667 C CA . VAL A 1 87 ? -8.008 22.562 -0.262 1 98.31 87 VAL A CA 1
ATOM 668 C C . VAL A 1 87 ? -6.66 22.688 -0.963 1 98.31 87 VAL A C 1
ATOM 670 O O . VAL A 1 87 ? -5.664 23.078 -0.344 1 98.31 87 VAL A O 1
ATOM 673 N N . ASP A 1 88 ? -6.609 22.281 -2.18 1 98.44 88 ASP A N 1
ATOM 674 C CA . ASP A 1 88 ? -5.398 22.328 -2.998 1 98.44 88 ASP A CA 1
ATOM 675 C C . ASP A 1 88 ? -5.301 23.641 -3.764 1 98.44 88 ASP A C 1
ATOM 677 O O . ASP A 1 88 ? -6.047 23.875 -4.715 1 98.44 88 ASP A O 1
ATOM 681 N N . LEU A 1 89 ? -4.305 24.438 -3.422 1 98.12 89 LEU A N 1
ATOM 682 C CA . LEU A 1 89 ? -4.117 25.734 -4.043 1 98.12 89 LEU A CA 1
ATOM 683 C C . LEU A 1 89 ? -2.932 25.719 -5 1 98.12 89 LEU A C 1
ATOM 685 O O . LEU A 1 89 ? -2.355 26.766 -5.301 1 98.12 89 LEU A O 1
ATOM 689 N N . SER A 1 90 ? -2.549 24.547 -5.48 1 97.75 90 SER A N 1
ATOM 690 C CA . SER A 1 90 ? -1.365 24.328 -6.309 1 97.75 90 SER A CA 1
ATOM 691 C C . SER A 1 90 ? -1.466 25.094 -7.625 1 97.75 90 SER A C 1
ATOM 693 O O . SER A 1 90 ? -0.448 25.406 -8.25 1 97.75 90 SER A O 1
ATOM 695 N N . PRO A 1 91 ? -2.676 25.438 -8.148 1 96.88 91 PRO A N 1
ATOM 696 C CA . PRO A 1 91 ? -2.756 26.219 -9.391 1 96.88 91 PRO A CA 1
ATOM 697 C C . PRO A 1 91 ? -2.211 27.625 -9.242 1 96.88 91 PRO A C 1
ATOM 699 O O . PRO A 1 91 ? -1.897 28.281 -10.234 1 96.88 91 PRO A O 1
ATOM 702 N N . LEU A 1 92 ? -2.215 28.062 -8.016 1 96.88 92 LEU A N 1
ATOM 703 C CA . LEU A 1 92 ? -1.655 29.391 -7.777 1 96.88 92 LEU A CA 1
ATOM 704 C C . LEU A 1 92 ? -0.17 29.422 -8.125 1 96.88 92 LEU A C 1
ATOM 706 O O . LEU A 1 92 ? 0.573 28.5 -7.773 1 96.88 92 LEU A O 1
ATOM 710 N N . GLU A 1 93 ? 0.219 30.422 -8.836 1 96.12 93 GLU A N 1
ATOM 711 C CA . GLU A 1 93 ? 1.623 30.531 -9.227 1 96.12 93 GLU A CA 1
ATOM 712 C C . GLU A 1 93 ? 2.492 30.938 -8.039 1 96.12 93 GLU A C 1
ATOM 714 O O . GLU A 1 93 ? 3.547 30.344 -7.805 1 96.12 93 GLU A O 1
ATOM 719 N N . ASP A 1 94 ? 2.033 32 -7.289 1 96.25 94 ASP A N 1
ATOM 720 C CA . ASP A 1 94 ? 2.787 32.531 -6.152 1 96.25 94 ASP A CA 1
ATOM 721 C C . ASP A 1 94 ? 1.854 32.938 -5.016 1 96.25 94 ASP A C 1
ATOM 723 O O . ASP A 1 94 ? 1.302 34.031 -5.02 1 96.25 94 ASP A O 1
ATOM 727 N N . PRO A 1 95 ? 1.774 32.094 -4.043 1 96 95 PRO A N 1
ATOM 728 C CA . PRO A 1 95 ? 0.849 32.406 -2.953 1 96 95 PRO A CA 1
ATOM 729 C C . PRO A 1 95 ? 1.23 33.688 -2.203 1 96 95 PRO A C 1
ATOM 731 O O . PRO A 1 95 ? 0.356 34.406 -1.701 1 96 95 PRO A O 1
ATOM 734 N N . ALA A 1 96 ? 2.508 34 -2.109 1 94.19 96 ALA A N 1
ATOM 735 C CA . ALA A 1 96 ? 2.967 35.156 -1.382 1 94.19 96 ALA A CA 1
ATOM 736 C C . ALA A 1 96 ? 2.441 36.438 -2.027 1 94.19 96 ALA A C 1
ATOM 738 O O . ALA A 1 96 ? 2.248 37.469 -1.347 1 94.19 96 ALA A O 1
ATOM 739 N N . ALA A 1 97 ? 2.168 36.438 -3.279 1 95.44 97 ALA A N 1
ATOM 740 C CA . ALA A 1 97 ? 1.721 37.594 -4.031 1 95.44 97 ALA A CA 1
ATOM 741 C C . ALA A 1 97 ? 0.199 37.719 -4.02 1 95.44 97 ALA A C 1
ATOM 743 O O . ALA A 1 97 ? -0.36 38.719 -4.449 1 95.44 97 ALA A O 1
ATOM 744 N N . HIS A 1 98 ? -0.46 36.656 -3.617 1 95 98 HIS A N 1
ATOM 745 C CA . HIS A 1 98 ? -1.918 36.688 -3.594 1 95 98 HIS A CA 1
ATOM 746 C C . HIS A 1 98 ? -2.428 37.625 -2.502 1 95 98 HIS A C 1
ATOM 748 O O . HIS A 1 98 ? -1.975 37.562 -1.357 1 95 98 HIS A O 1
ATOM 754 N N . PRO A 1 99 ? -3.377 38.469 -2.721 1 92.94 99 PRO A N 1
ATOM 755 C CA . PRO A 1 99 ? -3.805 39.5 -1.78 1 92.94 99 PRO A CA 1
ATOM 756 C C . PRO A 1 99 ? -4.383 38.938 -0.49 1 92.94 99 PRO A C 1
ATOM 758 O O . PRO A 1 99 ? -4.27 39.562 0.571 1 92.94 99 PRO A O 1
ATOM 761 N N . ARG A 1 100 ? -5.004 37.75 -0.531 1 92.19 100 ARG A N 1
ATOM 762 C CA . ARG A 1 100 ? -5.648 37.188 0.651 1 92.19 100 ARG A CA 1
ATOM 763 C C . ARG A 1 100 ? -4.719 36.219 1.383 1 92.19 100 ARG A C 1
ATOM 765 O O . ARG A 1 100 ? -4.887 35.969 2.578 1 92.19 100 ARG A O 1
ATOM 772 N N . LEU A 1 101 ? -3.834 35.625 0.647 1 93 101 LEU A N 1
ATOM 773 C CA . LEU A 1 101 ? -2.922 34.656 1.24 1 93 101 LEU A CA 1
ATOM 774 C C . LEU A 1 101 ? -1.663 35.344 1.762 1 93 101 LEU A C 1
ATOM 776 O O . LEU A 1 101 ? -1.083 34.906 2.76 1 93 101 LEU A O 1
ATOM 780 N N . GLY A 1 102 ? -1.481 36.438 0.954 1 85.69 102 GLY A N 1
ATOM 781 C CA . GLY A 1 102 ? -0.301 37.188 1.358 1 85.69 102 GLY A CA 1
ATOM 782 C C . GLY A 1 102 ? -0.372 37.688 2.789 1 85.69 102 GLY A C 1
ATOM 783 O O . GLY A 1 102 ? -1.422 38.156 3.238 1 85.69 102 GLY A O 1
ATOM 784 N N . GLY A 1 103 ? 0.411 37.406 3.789 1 89.75 103 GLY A N 1
ATOM 785 C CA . GLY A 1 103 ? 0.47 37.906 5.156 1 89.75 103 GLY A CA 1
ATOM 786 C C . GLY A 1 103 ? -0.035 36.906 6.176 1 89.75 103 GLY A C 1
ATOM 787 O O . GLY A 1 103 ? 0.111 37.094 7.383 1 89.75 103 GLY A O 1
ATOM 788 N N . LEU A 1 104 ? -0.869 35.938 5.602 1 93.69 104 LEU A N 1
ATOM 789 C CA . LEU A 1 104 ? -1.394 34.938 6.527 1 93.69 104 LEU A CA 1
ATOM 790 C C . LEU A 1 104 ? -0.275 34.062 7.051 1 93.69 104 LEU A C 1
ATOM 792 O O . LEU A 1 104 ? -0.441 33.375 8.07 1 93.69 104 LEU A O 1
ATOM 796 N N . GLY A 1 105 ? 0.85 34.094 6.348 1 95.44 105 GLY A N 1
ATOM 797 C CA . GLY A 1 105 ? 1.964 33.219 6.68 1 95.44 105 GLY A CA 1
ATOM 798 C C . GLY A 1 105 ? 2.742 32.781 5.461 1 95.44 105 GLY A C 1
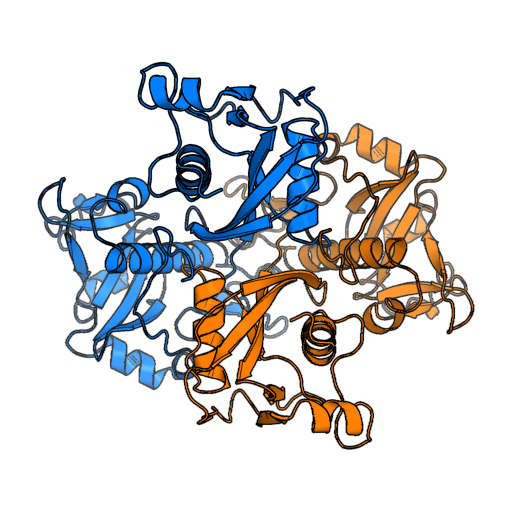ATOM 799 O O . GLY A 1 105 ? 2.803 33.469 4.453 1 95.44 105 GLY A O 1
ATOM 800 N N . ALA A 1 106 ? 3.42 31.672 5.617 1 96 106 ALA A N 1
ATOM 801 C CA . ALA A 1 106 ? 4.23 31.125 4.535 1 96 106 ALA A CA 1
ATOM 802 C C . ALA A 1 106 ? 3.955 29.641 4.34 1 96 106 ALA A C 1
ATOM 804 O O . ALA A 1 106 ? 3.705 28.906 5.312 1 96 106 ALA A O 1
ATOM 805 N N . PHE A 1 107 ? 3.932 29.25 3.117 1 97.44 107 PHE A N 1
ATOM 806 C CA . PHE A 1 107 ? 3.873 27.828 2.818 1 97.44 107 PHE A CA 1
ATOM 807 C C . PHE A 1 107 ? 5.238 27.172 3.01 1 97.44 107 PHE A C 1
ATOM 809 O O . PHE A 1 107 ? 6.219 27.578 2.381 1 97.44 107 PHE A O 1
ATOM 816 N N . VAL A 1 108 ? 5.27 26.188 3.887 1 96.75 108 VAL A N 1
ATOM 817 C CA . VAL A 1 108 ? 6.527 25.562 4.289 1 96.75 108 VAL A CA 1
ATOM 818 C C . VAL A 1 108 ? 6.449 24.047 4.086 1 96.75 108 VAL A C 1
ATOM 820 O O . VAL A 1 108 ? 5.391 23.453 4.262 1 96.75 108 VAL A O 1
ATOM 823 N N . ASP A 1 109 ? 7.551 23.469 3.662 1 95.38 109 ASP A N 1
ATOM 824 C CA . ASP A 1 109 ? 7.648 22.016 3.465 1 95.38 109 ASP A CA 1
ATOM 825 C C . ASP A 1 109 ? 7.414 21.266 4.773 1 95.38 109 ASP A C 1
ATOM 827 O O . ASP A 1 109 ? 7.941 21.656 5.82 1 95.38 109 ASP A O 1
ATOM 831 N N . LEU A 1 110 ? 6.633 20.234 4.699 1 94.06 110 LEU A N 1
ATOM 832 C CA . LEU A 1 110 ? 6.234 19.484 5.883 1 94.06 110 LEU A CA 1
ATOM 833 C C . LEU A 1 110 ? 7.445 18.875 6.566 1 94.06 110 LEU A C 1
ATOM 835 O O . LEU A 1 110 ? 7.48 18.766 7.797 1 94.06 110 LEU A O 1
ATOM 839 N N . ARG A 1 111 ? 8.5 18.5 5.914 1 89.31 111 ARG A N 1
ATOM 840 C CA . ARG A 1 111 ? 9.688 17.875 6.488 1 89.31 111 ARG A CA 1
ATOM 841 C C . ARG A 1 111 ? 10.383 18.828 7.465 1 89.31 111 ARG A C 1
ATOM 843 O O . ARG A 1 111 ? 10.984 18.375 8.445 1 89.31 111 ARG A O 1
ATOM 850 N N . THR A 1 112 ? 10.211 20.047 7.168 1 90.19 112 THR A N 1
ATOM 851 C CA . THR A 1 112 ? 10.82 21.062 8.023 1 90.19 112 THR A CA 1
ATOM 852 C C . THR A 1 112 ? 9.914 21.391 9.211 1 90.19 112 THR A C 1
ATOM 854 O O . THR A 1 112 ? 10.391 21.812 10.266 1 90.19 112 THR A O 1
ATOM 857 N N . LEU A 1 113 ? 8.656 21.188 9.055 1 91.38 113 LEU A N 1
ATOM 858 C CA . LEU A 1 113 ? 7.664 21.609 10.031 1 91.38 113 LEU A CA 1
ATOM 859 C C . LEU A 1 113 ? 7.461 20.547 11.109 1 91.38 113 LEU A C 1
ATOM 861 O O . LEU A 1 113 ? 7.215 20.875 12.273 1 91.38 113 LEU A O 1
ATOM 865 N N . SER A 1 114 ? 7.5 19.312 10.719 1 83.12 114 SER A N 1
ATOM 866 C CA . SER A 1 114 ? 6.98 18.203 11.516 1 83.12 114 SER A CA 1
ATOM 867 C C . SER A 1 114 ? 7.609 18.188 12.906 1 83.12 114 SER A C 1
ATOM 869 O O . SER A 1 114 ? 6.902 18.078 13.914 1 83.12 114 SER A O 1
ATOM 871 N N . PRO A 1 115 ? 8.883 18.484 13.055 1 79.94 115 PRO A N 1
ATOM 872 C CA . PRO A 1 115 ? 9.453 18.469 14.398 1 79.94 115 PRO A CA 1
ATOM 873 C C . PRO A 1 115 ? 9.016 19.656 15.242 1 79.94 115 PRO A C 1
ATOM 875 O O . PRO A 1 115 ? 9.227 19.672 16.453 1 79.94 115 PRO A O 1
ATOM 878 N N . LEU A 1 116 ? 8.32 20.609 14.578 1 88.5 116 LEU A N 1
ATOM 879 C CA . LEU A 1 116 ? 8.102 21.875 15.25 1 88.5 116 LEU A CA 1
ATOM 880 C C . LEU A 1 116 ? 6.625 22.094 15.555 1 88.5 116 LEU A C 1
ATOM 882 O O . LEU A 1 116 ? 6.27 22.938 16.375 1 88.5 116 LEU A O 1
ATOM 886 N N . ILE A 1 117 ? 5.605 21.469 14.922 1 87.75 117 ILE A N 1
ATOM 887 C CA . ILE A 1 117 ? 4.195 21.828 15.008 1 87.75 117 ILE A CA 1
ATOM 888 C C . ILE A 1 117 ? 3.447 20.766 15.828 1 87.75 117 ILE A C 1
ATOM 890 O O . ILE A 1 117 ? 2.234 20.875 16.031 1 87.75 117 ILE A O 1
ATOM 894 N N . GLY A 1 118 ? 3.988 19.875 16.484 1 84.06 118 GLY A N 1
ATOM 895 C CA . GLY A 1 118 ? 3.354 18.844 17.297 1 84.06 118 GLY A CA 1
ATOM 896 C C . GLY A 1 118 ? 2.771 17.703 16.469 1 84.06 118 GLY A C 1
ATOM 897 O O . GLY A 1 118 ? 2.607 17.844 15.258 1 84.06 118 GLY A O 1
ATOM 898 N N . GLU A 1 119 ? 2.297 16.703 17.156 1 85.06 119 GLU A N 1
ATOM 899 C CA . GLU A 1 119 ? 1.854 15.453 16.531 1 85.06 119 GLU A CA 1
ATOM 900 C C . GLU A 1 119 ? 0.508 15.633 15.836 1 85.06 119 GLU A C 1
ATOM 902 O O . GLU A 1 119 ? 0.297 15.109 14.734 1 85.06 119 GLU A O 1
ATOM 907 N N . ARG A 1 120 ? -0.344 16.391 16.438 1 87.88 120 ARG A N 1
ATOM 908 C CA . ARG A 1 120 ? -1.691 16.578 15.898 1 87.88 120 ARG A CA 1
ATOM 909 C C . ARG A 1 120 ? -1.659 17.312 14.562 1 87.88 120 ARG A C 1
ATOM 911 O O . ARG A 1 120 ? -2.223 16.828 13.578 1 87.88 120 ARG A O 1
ATOM 918 N N . ALA A 1 121 ? -0.941 18.453 14.578 1 92 121 ALA A N 1
ATOM 919 C CA . ALA A 1 121 ? -0.847 19.234 13.352 1 92 121 ALA A CA 1
ATOM 920 C C . ALA A 1 121 ? -0.07 18.469 12.273 1 92 121 ALA A C 1
ATOM 922 O O . ALA A 1 121 ? -0.45 18.484 11.102 1 92 121 ALA A O 1
ATOM 923 N N . GLY A 1 122 ? 0.973 17.812 12.727 1 93 122 GLY A N 1
ATOM 924 C CA . GLY A 1 122 ? 1.787 17.062 11.789 1 93 122 GLY A CA 1
ATOM 925 C C . GLY A 1 122 ? 1.025 15.945 11.094 1 93 122 GLY A C 1
ATOM 926 O O . GLY A 1 122 ? 1.148 15.766 9.883 1 93 122 GLY A O 1
ATOM 927 N N . SER A 1 123 ? 0.265 15.211 11.875 1 94.38 123 SER A N 1
ATOM 928 C CA . SER A 1 123 ? -0.507 14.109 11.312 1 94.38 123 SER A CA 1
ATOM 929 C C . SER A 1 123 ? -1.594 14.617 10.375 1 94.38 123 SER A C 1
ATOM 931 O O . SER A 1 123 ? -1.865 14.008 9.336 1 94.38 123 SER A O 1
ATOM 933 N N . LEU A 1 124 ? -2.227 15.719 10.711 1 95.38 124 LEU A N 1
ATOM 934 C CA . LEU A 1 124 ? -3.246 16.312 9.859 1 95.38 124 LEU A CA 1
ATOM 935 C C . LEU A 1 124 ? -2.648 16.7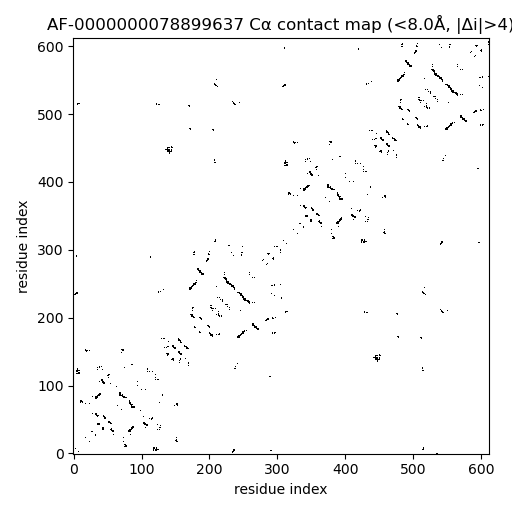81 8.531 1 95.38 124 LEU A C 1
ATOM 937 O O . LEU A 1 124 ? -3.225 16.531 7.473 1 95.38 124 LEU A O 1
ATOM 941 N N . PHE A 1 125 ? -1.469 17.438 8.633 1 96.5 125 PHE A N 1
ATOM 942 C CA . PHE A 1 125 ? -0.791 17.922 7.438 1 96.5 125 PHE A CA 1
ATOM 943 C C . PHE A 1 125 ? -0.37 16.75 6.551 1 96.5 125 PHE A C 1
ATOM 945 O O . PHE A 1 125 ? -0.522 16.812 5.328 1 96.5 125 PHE A O 1
ATOM 952 N N . ALA A 1 126 ? 0.126 15.695 7.207 1 96.06 126 ALA A N 1
ATOM 953 C CA . ALA A 1 126 ? 0.525 14.508 6.449 1 96.06 126 ALA A CA 1
ATOM 954 C C . ALA A 1 126 ? -0.667 13.898 5.719 1 96.06 126 ALA A C 1
ATOM 956 O O . ALA A 1 126 ? -0.558 13.508 4.555 1 96.06 126 ALA A O 1
ATOM 957 N N . TYR A 1 127 ? -1.787 13.852 6.41 1 96.94 127 TYR A N 1
ATOM 958 C CA . TYR A 1 127 ? -3.025 13.312 5.859 1 96.94 127 TYR A CA 1
ATOM 959 C C . TYR A 1 127 ? -3.494 14.133 4.668 1 96.94 127 TYR A C 1
ATOM 961 O O . TYR A 1 127 ? -3.711 13.602 3.578 1 96.94 127 TYR A O 1
ATOM 969 N N . ALA A 1 128 ? -3.531 15.438 4.781 1 97.5 128 ALA A N 1
ATOM 970 C CA . ALA A 1 128 ? -3.951 16.359 3.723 1 97.5 128 ALA A CA 1
ATOM 971 C C . ALA A 1 128 ? -3.029 16.25 2.512 1 97.5 128 ALA A C 1
ATOM 973 O O . ALA A 1 128 ? -3.496 16.156 1.375 1 97.5 128 ALA A O 1
ATOM 974 N N . ARG A 1 129 ? -1.75 16.281 2.828 1 96.75 129 ARG A N 1
ATOM 975 C CA . ARG A 1 129 ? -0.759 16.219 1.757 1 96.75 129 ARG A CA 1
ATOM 976 C C . ARG A 1 129 ? -0.904 14.945 0.936 1 96.75 129 ARG A C 1
ATOM 978 O O . ARG A 1 129 ? -0.947 15 -0.295 1 96.75 129 ARG A O 1
ATOM 985 N N . GLY A 1 130 ? -0.977 13.828 1.675 1 96.31 130 GLY A N 1
ATOM 986 C CA . GLY A 1 130 ? -1.096 12.555 0.989 1 96.31 130 GLY A CA 1
ATOM 987 C C . GLY A 1 130 ? -2.33 12.461 0.112 1 96.31 130 GLY A C 1
ATOM 988 O O . GLY A 1 130 ? -2.252 12.008 -1.034 1 96.31 130 GLY A O 1
ATOM 989 N N . LEU A 1 131 ? -3.465 12.875 0.587 1 97 131 LEU A N 1
ATOM 990 C CA . LEU A 1 131 ? -4.73 12.789 -0.133 1 97 131 LEU A CA 1
ATOM 991 C C . LEU A 1 131 ? -4.727 13.711 -1.352 1 97 131 LEU A C 1
ATOM 993 O O . LEU A 1 131 ? -5.137 13.297 -2.441 1 97 131 LEU A O 1
ATOM 997 N N . LEU A 1 132 ? -4.246 14.914 -1.187 1 97.56 132 LEU A N 1
ATOM 998 C CA . LEU A 1 132 ? -4.277 15.875 -2.283 1 97.56 132 LEU A CA 1
ATOM 999 C C . LEU A 1 132 ? -3.264 15.508 -3.361 1 97.56 132 LEU A C 1
ATOM 1001 O O . LEU A 1 132 ? -3.504 15.734 -4.551 1 97.56 132 LEU A O 1
ATOM 1005 N N . LEU A 1 133 ? -2.129 14.977 -2.932 1 95.56 133 LEU A N 1
ATOM 1006 C CA . LEU A 1 133 ? -1.182 14.469 -3.922 1 95.56 133 LEU A CA 1
ATOM 1007 C C . LEU A 1 133 ? -1.813 13.375 -4.77 1 95.56 133 LEU A C 1
ATOM 1009 O O . LEU A 1 133 ? -1.652 13.359 -5.992 1 95.56 133 LEU A O 1
ATOM 1013 N N . TRP A 1 134 ? -2.508 12.469 -4.133 1 96.75 134 TRP A N 1
ATOM 1014 C CA . TRP A 1 134 ? -3.211 11.414 -4.863 1 96.75 134 TRP A CA 1
ATOM 1015 C C . TRP A 1 134 ? -4.176 12.008 -5.883 1 96.75 134 TRP A C 1
ATOM 1017 O O . TRP A 1 134 ? -4.246 11.555 -7.023 1 96.75 134 TRP A O 1
ATOM 1027 N N . HIS A 1 135 ? -4.953 12.992 -5.477 1 97.44 135 HIS A N 1
ATOM 1028 C CA . HIS A 1 135 ? -5.902 13.633 -6.379 1 97.44 135 HIS A CA 1
ATOM 1029 C C . HIS A 1 135 ? -5.199 14.203 -7.605 1 97.44 135 HIS A C 1
ATOM 1031 O O . HIS A 1 135 ? -5.711 14.094 -8.719 1 97.44 135 HIS A O 1
ATOM 1037 N N . GLY A 1 136 ? -4.023 14.766 -7.426 1 96.12 136 GLY A N 1
ATOM 1038 C CA . GLY A 1 136 ? -3.264 15.312 -8.539 1 96.12 136 GLY A CA 1
ATOM 1039 C C . GLY A 1 136 ? -2.781 14.258 -9.508 1 96.12 136 GLY A C 1
ATOM 1040 O O . GLY A 1 136 ? -2.514 14.555 -10.68 1 96.12 136 GLY A O 1
ATOM 1041 N N . ARG A 1 137 ? -2.752 13.039 -9.07 1 95.94 137 ARG A N 1
ATOM 1042 C CA . ARG A 1 137 ? -2.176 11.969 -9.875 1 95.94 137 ARG A CA 1
ATOM 1043 C C . ARG A 1 137 ? -3.268 11.086 -10.469 1 95.94 137 ARG A C 1
ATOM 1045 O O . ARG A 1 137 ? -2.973 10.086 -11.133 1 95.94 137 ARG A O 1
ATOM 1052 N N . HIS A 1 138 ? -4.516 11.422 -10.195 1 97.25 138 HIS A N 1
ATOM 1053 C CA . HIS A 1 138 ? -5.621 10.594 -10.656 1 97.25 138 HIS A CA 1
ATOM 1054 C C . HIS A 1 138 ? -6.719 11.445 -11.289 1 97.25 138 HIS A C 1
ATOM 1056 O O . HIS A 1 138 ? -7.906 11.164 -11.109 1 97.25 138 HIS A O 1
ATOM 1062 N N . ARG A 1 139 ? -6.312 12.461 -11.938 1 98.19 139 ARG A N 1
ATOM 1063 C CA . ARG A 1 139 ? -7.246 13.344 -12.625 1 98.19 139 ARG A CA 1
ATOM 1064 C C . ARG A 1 139 ? -7.922 12.633 -13.789 1 98.19 139 ARG A C 1
ATOM 1066 O O . ARG A 1 139 ? -9.023 13.008 -14.203 1 98.19 139 ARG A O 1
ATOM 1073 N N . PHE A 1 140 ? -7.258 11.609 -14.289 1 98.81 140 PHE A N 1
ATOM 1074 C CA . PHE A 1 140 ? -7.805 10.805 -15.375 1 98.81 140 PHE A CA 1
ATOM 1075 C C . PHE A 1 140 ? -7.832 9.328 -14.992 1 98.81 140 PHE A C 1
ATOM 1077 O O . PHE A 1 140 ? -7.027 8.883 -14.18 1 98.81 140 PHE A O 1
ATOM 1084 N N . CYS A 1 141 ? -8.781 8.609 -15.641 1 98.75 141 CYS A N 1
ATOM 1085 C CA . CYS A 1 141 ? -8.992 7.195 -15.367 1 98.75 141 CYS A CA 1
ATOM 1086 C C . CYS A 1 141 ? -7.895 6.348 -15.992 1 98.75 141 CYS A C 1
ATOM 1088 O O . CYS A 1 141 ? -7.695 6.383 -17.203 1 98.75 141 CYS A O 1
ATOM 1090 N N . GLY A 1 142 ? -7.207 5.566 -15.203 1 98.44 142 GLY A N 1
ATOM 1091 C CA . GLY A 1 142 ? -6.141 4.707 -15.695 1 98.44 142 GLY A CA 1
ATOM 1092 C C . GLY A 1 142 ? -6.637 3.621 -16.625 1 98.44 142 GLY A C 1
ATOM 1093 O O . GLY A 1 142 ? -5.859 3.066 -17.406 1 98.44 142 GLY A O 1
ATOM 1094 N N . VAL A 1 143 ? -7.895 3.328 -16.594 1 98.25 143 VAL A N 1
ATOM 1095 C CA . VAL A 1 143 ? -8.469 2.238 -17.359 1 98.25 143 VAL A CA 1
ATOM 1096 C C . VAL A 1 143 ? -8.828 2.732 -18.766 1 98.25 143 VAL A C 1
ATOM 1098 O O . VAL A 1 143 ? -8.477 2.1 -19.766 1 98.25 143 VAL A O 1
ATOM 1101 N N . CYS A 1 144 ? -9.375 3.992 -18.891 1 98.56 144 CYS A N 1
ATOM 1102 C CA . CYS A 1 144 ? -9.938 4.355 -20.188 1 98.56 144 CYS A CA 1
ATOM 1103 C C . CYS A 1 144 ? -9.461 5.738 -20.625 1 98.56 144 CYS A C 1
ATOM 1105 O O . CYS A 1 144 ? -9.766 6.188 -21.719 1 98.56 144 CYS A O 1
ATOM 1107 N N . GLY A 1 145 ? -8.883 6.512 -19.734 1 98.56 145 GLY A N 1
ATOM 1108 C CA . GLY A 1 145 ? -8.281 7.785 -20.109 1 98.56 145 GLY A CA 1
ATOM 1109 C C . GLY A 1 145 ? -9.219 8.969 -19.906 1 98.56 145 GLY A C 1
ATOM 1110 O O . GLY A 1 145 ? -8.812 10.117 -20.062 1 98.56 145 GLY A O 1
ATOM 1111 N N . SER A 1 146 ? -10.469 8.703 -19.5 1 98.75 146 SER A N 1
ATOM 1112 C CA . SER A 1 146 ? -11.422 9.789 -19.281 1 98.75 146 SER A CA 1
ATOM 1113 C C . SER A 1 146 ? -11.125 10.523 -17.984 1 98.75 146 SER A C 1
ATOM 1115 O O . SER A 1 146 ? -10.445 9.992 -17.109 1 98.75 146 SER A O 1
ATOM 1117 N N . ALA A 1 147 ? -11.633 11.719 -17.906 1 98.62 147 ALA A N 1
ATOM 1118 C CA . ALA A 1 147 ? -11.477 12.5 -16.688 1 98.62 147 ALA A CA 1
ATOM 1119 C C . ALA A 1 147 ? -12.164 11.82 -15.508 1 98.62 147 ALA A C 1
ATOM 1121 O O . ALA A 1 147 ? -13.117 11.055 -15.695 1 98.62 147 ALA A O 1
ATOM 1122 N N . THR A 1 148 ? -11.664 12.039 -14.336 1 98.5 148 THR A N 1
ATOM 1123 C CA . THR A 1 148 ? -12.328 11.57 -13.117 1 98.5 148 THR A CA 1
ATOM 1124 C C . THR A 1 148 ? -12.836 12.75 -12.297 1 98.5 148 THR A C 1
ATOM 1126 O O . THR A 1 148 ? -12.383 13.883 -12.477 1 98.5 148 THR A O 1
ATOM 1129 N N . ILE A 1 149 ? -13.797 12.484 -11.422 1 98 149 ILE A N 1
ATOM 1130 C CA . ILE A 1 149 ? -14.336 13.531 -10.562 1 98 149 ILE A CA 1
ATOM 1131 C C . ILE A 1 149 ? -14.234 13.117 -9.102 1 98 149 ILE A C 1
ATOM 1133 O O . ILE A 1 149 ? -14.281 11.922 -8.789 1 98 149 ILE A O 1
ATOM 1137 N N . VAL A 1 150 ? -14.125 14.109 -8.258 1 97.81 150 VAL A N 1
ATOM 1138 C CA . VAL A 1 150 ? -14.031 13.883 -6.82 1 97.81 150 VAL A CA 1
ATOM 1139 C C . VAL A 1 150 ? -15.344 13.312 -6.293 1 97.81 150 VAL A C 1
ATOM 1141 O O . VAL A 1 150 ? -16.422 13.75 -6.691 1 97.81 150 VAL A O 1
ATOM 1144 N N . ALA A 1 151 ? -15.25 12.297 -5.477 1 97.69 151 ALA A N 1
ATOM 1145 C CA . ALA A 1 151 ? -16.422 11.664 -4.859 1 97.69 151 ALA A CA 1
ATOM 1146 C C . ALA A 1 151 ? -16.125 11.273 -3.416 1 97.69 151 ALA A C 1
ATOM 1148 O O . ALA A 1 151 ? -14.969 11.289 -2.982 1 97.69 151 ALA A O 1
ATOM 1149 N N . ASP A 1 152 ? -17.188 11.055 -2.633 1 97.25 152 ASP A N 1
ATOM 1150 C CA . ASP A 1 152 ? -17.109 10.539 -1.271 1 97.25 152 ASP A CA 1
ATOM 1151 C C . ASP A 1 152 ? -16.234 11.438 -0.392 1 97.25 152 ASP A C 1
ATOM 1153 O O . ASP A 1 152 ? -15.297 10.969 0.25 1 97.25 152 ASP A O 1
ATOM 1157 N N . GLY A 1 153 ? -16.547 12.719 -0.414 1 97.88 153 GLY A N 1
ATOM 1158 C CA . GLY A 1 153 ? -15.805 13.664 0.407 1 97.88 153 GLY A CA 1
ATOM 1159 C C . GLY A 1 153 ? -14.328 13.742 0.042 1 97.88 153 GLY A C 1
ATOM 1160 O O . GLY A 1 153 ? -13.492 14.094 0.878 1 97.88 153 GLY A O 1
ATOM 1161 N N . GLY A 1 154 ? -13.969 13.352 -1.133 1 98.12 154 GLY A N 1
ATOM 1162 C CA . GLY A 1 154 ? -12.586 13.391 -1.58 1 98.12 154 GLY A CA 1
ATOM 1163 C C . GLY A 1 154 ? -11.852 12.086 -1.367 1 98.12 154 GLY A C 1
ATOM 1164 O O . GLY A 1 154 ? -10.648 11.992 -1.64 1 98.12 154 GLY A O 1
ATOM 1165 N N . HIS A 1 155 ? -12.516 11.062 -0.932 1 98.06 155 HIS A N 1
ATOM 1166 C CA . HIS A 1 155 ? -11.859 9.789 -0.656 1 98.06 155 HIS A CA 1
ATOM 1167 C C . HIS A 1 155 ? -12.133 8.773 -1.766 1 98.06 155 HIS A C 1
ATOM 1169 O O . HIS A 1 155 ? -11.945 7.574 -1.574 1 98.06 155 HIS A O 1
ATOM 1175 N N . ALA A 1 156 ? -12.578 9.242 -2.883 1 98 156 ALA A N 1
ATOM 1176 C CA . ALA A 1 156 ? -12.719 8.508 -4.137 1 98 156 ALA A CA 1
ATOM 1177 C C . ALA A 1 156 ? -12.742 9.461 -5.328 1 98 156 ALA A C 1
ATOM 1179 O O . ALA A 1 156 ? -13 10.656 -5.172 1 98 156 ALA A O 1
ATOM 1180 N N . ARG A 1 157 ? -12.367 8.945 -6.418 1 98.31 157 ARG A N 1
ATOM 1181 C CA . ARG A 1 157 ? -12.648 9.578 -7.707 1 98.31 157 ARG A CA 1
ATOM 1182 C C . ARG A 1 157 ? -13.359 8.617 -8.648 1 98.31 157 ARG A C 1
ATOM 1184 O O . ARG A 1 157 ? -13.047 7.426 -8.688 1 98.31 157 ARG A O 1
ATOM 1191 N N . HIS A 1 158 ? -14.312 9.102 -9.344 1 98.5 158 HIS A N 1
ATOM 1192 C CA . HIS A 1 158 ? -15.086 8.273 -10.258 1 98.5 158 HIS A CA 1
ATOM 1193 C C . HIS A 1 158 ? -14.812 8.664 -11.711 1 98.5 158 HIS A C 1
ATOM 1195 O O . HIS A 1 158 ? -14.773 9.852 -12.047 1 98.5 158 HIS A O 1
ATOM 1201 N N . CYS A 1 159 ? -14.578 7.672 -12.531 1 98.75 159 CYS A N 1
ATOM 1202 C CA . CYS A 1 159 ? -14.477 7.91 -13.969 1 98.75 159 CYS A CA 1
ATOM 1203 C C . CYS A 1 159 ? -15.758 8.531 -14.508 1 98.75 159 CYS A C 1
ATOM 1205 O O . CYS A 1 159 ? -16.859 8.109 -14.141 1 98.75 159 CYS A O 1
ATOM 1207 N N . THR A 1 160 ? -15.648 9.469 -15.414 1 98.56 160 THR A N 1
ATOM 1208 C CA . THR A 1 160 ? -16.828 10.164 -15.922 1 98.56 160 THR A CA 1
ATOM 1209 C C . THR A 1 160 ? -17.422 9.422 -17.125 1 98.56 160 THR A C 1
ATOM 1211 O O . THR A 1 160 ? -18.516 9.734 -17.562 1 98.56 160 THR A O 1
ATOM 1214 N N . ASP A 1 161 ? -16.641 8.484 -17.719 1 98.38 161 ASP A N 1
ATOM 1215 C CA . ASP A 1 161 ? -17.188 7.629 -18.766 1 98.38 161 ASP A CA 1
ATOM 1216 C C . ASP A 1 161 ? -18.141 6.594 -18.188 1 98.38 161 ASP A C 1
ATOM 1218 O O . ASP A 1 161 ? -17.719 5.676 -17.469 1 98.38 161 ASP A O 1
ATOM 1222 N N . PRO A 1 162 ? -19.391 6.637 -18.5 1 98 162 PRO A N 1
ATOM 1223 C CA . PRO A 1 162 ? -20.375 5.723 -17.922 1 98 162 PRO A CA 1
ATOM 1224 C C . PRO A 1 162 ? -20.125 4.266 -18.312 1 98 162 PRO A C 1
ATOM 1226 O O . PRO A 1 162 ? -20.5 3.355 -17.562 1 98 162 PRO A O 1
ATOM 1229 N N . ALA A 1 163 ? -19.531 4.035 -19.453 1 98 163 ALA A N 1
ATOM 1230 C CA . ALA A 1 163 ? -19.234 2.67 -19.875 1 98 163 ALA A CA 1
ATOM 1231 C C . ALA A 1 163 ? -18.125 2.057 -19.031 1 98 163 ALA A C 1
ATOM 1233 O O . ALA A 1 163 ? -18.094 0.84 -18.828 1 98 163 ALA A O 1
ATOM 1234 N N . CYS A 1 164 ? -17.219 2.799 -18.562 1 97.81 164 CYS A N 1
ATOM 1235 C CA . CYS A 1 164 ? -16.109 2.354 -17.719 1 97.81 164 CYS A CA 1
ATOM 1236 C C . CYS A 1 164 ? -16.516 2.328 -16.25 1 97.81 164 CYS A C 1
ATOM 1238 O O . CYS A 1 164 ? -16.375 1.307 -15.578 1 97.81 164 CYS A O 1
ATOM 1240 N N . ALA A 1 165 ? -16.953 3.439 -15.711 1 97.94 165 ALA A N 1
ATOM 1241 C CA . ALA A 1 165 ? -17.562 3.613 -14.391 1 97.94 165 ALA A CA 1
ATOM 1242 C C . ALA A 1 165 ? -16.609 3.174 -13.289 1 97.94 165 ALA A C 1
ATOM 1244 O O . ALA A 1 165 ? -17.047 2.812 -12.188 1 97.94 165 ALA A O 1
ATOM 1245 N N . THR A 1 166 ? -15.328 3.215 -13.594 1 97.94 166 THR A N 1
ATOM 1246 C CA . THR A 1 166 ? -14.336 2.789 -12.609 1 97.94 166 THR A CA 1
ATOM 1247 C C . THR A 1 166 ? -14.273 3.771 -11.445 1 97.94 166 THR A C 1
ATOM 1249 O O . THR A 1 166 ? -14.312 4.984 -11.648 1 97.94 166 THR A O 1
ATOM 1252 N N . HIS A 1 167 ? -14.156 3.195 -10.242 1 97.88 167 HIS A N 1
ATOM 1253 C CA . HIS A 1 167 ? -13.891 3.965 -9.031 1 97.88 167 HIS A CA 1
ATOM 1254 C C . HIS A 1 167 ? -12.414 3.879 -8.641 1 97.88 167 HIS A C 1
ATOM 1256 O O . HIS A 1 167 ? -11.828 2.797 -8.664 1 97.88 167 HIS A O 1
ATOM 1262 N N . HIS A 1 168 ? -11.867 5.016 -8.406 1 97.56 168 HIS A N 1
ATOM 1263 C CA . HIS A 1 168 ? -10.5 5.105 -7.914 1 97.56 168 HIS A CA 1
ATOM 1264 C C . HIS A 1 168 ? -10.461 5.547 -6.457 1 97.56 168 HIS A C 1
ATOM 1266 O O . HIS A 1 168 ? -11.242 6.414 -6.047 1 97.56 168 HIS A O 1
ATOM 1272 N N . PHE A 1 169 ? -9.586 4.969 -5.66 1 97.06 169 PHE A N 1
ATOM 1273 C CA . PHE A 1 169 ? -9.469 5.273 -4.238 1 97.06 169 PHE A CA 1
ATOM 1274 C C . PHE A 1 169 ? -8.039 5.66 -3.883 1 97.06 169 PHE A C 1
ATOM 1276 O O . PHE A 1 169 ? -7.09 5.207 -4.523 1 97.06 169 PHE A O 1
ATOM 1283 N N . PRO A 1 170 ? -7.902 6.555 -2.834 1 95.94 170 PRO A N 1
ATOM 1284 C CA . PRO A 1 170 ? -6.547 6.891 -2.391 1 95.94 170 PRO A CA 1
ATOM 1285 C C . PRO A 1 170 ? -5.727 5.656 -2.025 1 95.94 170 PRO A C 1
ATOM 1287 O O . PRO A 1 170 ? -6.273 4.664 -1.538 1 95.94 170 PRO A O 1
ATOM 1290 N N . ARG A 1 171 ? -4.48 5.773 -2.312 1 86.38 171 ARG A N 1
ATOM 1291 C CA . ARG A 1 171 ? -3.611 4.625 -2.066 1 86.38 171 ARG A CA 1
ATOM 1292 C C . ARG A 1 171 ? -2.375 5.035 -1.274 1 86.38 171 ARG A C 1
ATOM 1294 O O . ARG A 1 171 ? -1.977 6.199 -1.293 1 86.38 171 ARG A O 1
ATOM 1301 N N . THR A 1 172 ? -1.878 4.191 -0.464 1 94.38 172 THR A N 1
ATOM 1302 C CA . THR A 1 172 ? -0.614 4.266 0.259 1 94.38 172 THR A CA 1
ATOM 1303 C C . THR A 1 172 ? 0.294 3.098 -0.119 1 94.38 172 THR A C 1
ATOM 1305 O O . THR A 1 172 ? -0.135 1.942 -0.106 1 94.38 172 THR A O 1
ATOM 1308 N N . ASP A 1 173 ? 1.511 3.393 -0.531 1 96.69 173 ASP A N 1
ATOM 1309 C CA . ASP A 1 173 ? 2.424 2.34 -0.961 1 96.69 173 ASP A CA 1
ATOM 1310 C C . ASP A 1 173 ? 3.23 1.797 0.217 1 96.69 173 ASP A C 1
ATOM 1312 O O . ASP A 1 173 ? 3.924 2.551 0.903 1 96.69 173 ASP A O 1
ATOM 1316 N N . PRO A 1 174 ? 3.131 0.501 0.454 1 98.38 174 PRO A N 1
ATOM 1317 C CA . PRO A 1 174 ? 3.934 -0.065 1.541 1 98.38 174 PRO A CA 1
ATOM 1318 C C . PRO A 1 174 ? 5.422 -0.117 1.21 1 98.38 174 PRO A C 1
ATOM 1320 O O . PRO A 1 174 ? 5.801 -0.53 0.11 1 98.38 174 PRO A O 1
ATOM 1323 N N . VAL A 1 175 ? 6.211 0.328 2.08 1 98.44 175 VAL A N 1
ATOM 1324 C CA . VAL A 1 175 ? 7.668 0.315 2.016 1 98.44 175 VAL A CA 1
ATOM 1325 C C . VAL A 1 175 ? 8.234 -0.34 3.273 1 98.44 175 VAL A C 1
ATOM 1327 O O . VAL A 1 175 ? 7.848 0.004 4.391 1 98.44 175 VAL A O 1
ATOM 1330 N N . VAL A 1 176 ? 9.094 -1.287 3.076 1 98.69 176 VAL A N 1
ATOM 1331 C CA . VAL A 1 176 ? 9.781 -1.838 4.234 1 98.69 176 VAL A CA 1
ATOM 1332 C C . VAL A 1 176 ? 11.078 -1.062 4.484 1 98.69 176 VAL A C 1
ATOM 1334 O O . VAL A 1 176 ? 11.742 -0.641 3.539 1 98.69 176 VAL A O 1
ATOM 1337 N N . ILE A 1 177 ? 11.375 -0.865 5.66 1 98.81 177 ILE A N 1
ATOM 1338 C CA . ILE A 1 177 ? 12.617 -0.264 6.125 1 98.81 177 ILE A CA 1
ATOM 1339 C C . ILE A 1 177 ? 13.172 -1.063 7.305 1 98.81 177 ILE A C 1
ATOM 1341 O O . ILE A 1 177 ? 12.422 -1.437 8.211 1 98.81 177 ILE A O 1
ATOM 1345 N N . MET A 1 178 ? 14.5 -1.386 7.285 1 98.69 178 MET A N 1
ATOM 1346 C CA . MET A 1 178 ? 14.953 -2.363 8.273 1 98.69 178 MET A CA 1
ATOM 1347 C C . MET A 1 178 ? 16.344 -2.01 8.789 1 98.69 178 MET A C 1
ATOM 1349 O O . MET A 1 178 ? 17.172 -1.49 8.047 1 98.69 178 MET A O 1
ATOM 1353 N N . LEU A 1 179 ? 16.5 -2.176 9.977 1 98.75 179 LEU A N 1
ATOM 1354 C CA . LEU A 1 179 ? 17.828 -2.182 10.586 1 98.75 179 LEU A CA 1
ATOM 1355 C C . LEU A 1 179 ? 18.359 -3.604 10.719 1 98.75 179 LEU A C 1
ATOM 1357 O O . LEU A 1 179 ? 17.797 -4.418 11.453 1 98.75 179 LEU A O 1
ATOM 1361 N N . ILE A 1 180 ? 19.391 -3.938 9.984 1 98.56 180 ILE A N 1
ATOM 1362 C CA . ILE A 1 180 ? 20.031 -5.25 10.016 1 98.56 180 ILE A CA 1
ATOM 1363 C C . ILE A 1 180 ? 21.219 -5.223 10.961 1 98.56 180 ILE A C 1
ATOM 1365 O O . ILE A 1 180 ? 22.109 -4.371 10.836 1 98.56 180 ILE A O 1
ATOM 1369 N N . THR A 1 181 ? 21.266 -6.125 11.875 1 98.19 181 THR A N 1
ATOM 1370 C CA . THR A 1 181 ? 22.281 -6.066 12.914 1 98.19 181 THR A CA 1
ATOM 1371 C C . THR A 1 181 ? 23.062 -7.375 12.977 1 98.19 181 THR A C 1
ATOM 1373 O O . THR A 1 181 ? 22.625 -8.391 12.422 1 98.19 181 THR A O 1
ATOM 1376 N N . ASP A 1 182 ? 24.219 -7.387 13.523 1 97 182 ASP A N 1
ATOM 1377 C CA . ASP A 1 182 ? 25.078 -8.492 13.953 1 97 182 ASP A CA 1
ATOM 1378 C C . ASP A 1 182 ? 25.812 -8.148 15.242 1 97 182 ASP A C 1
ATOM 1380 O O . ASP A 1 182 ? 26.922 -7.594 15.203 1 97 182 ASP A O 1
ATOM 1384 N N . GLY A 1 183 ? 25.203 -8.586 16.391 1 93.31 183 GLY A N 1
ATOM 1385 C CA . GLY A 1 183 ? 25.797 -8.188 17.656 1 93.31 183 GLY A CA 1
ATOM 1386 C C . GLY A 1 183 ? 25.781 -6.688 17.875 1 93.31 183 GLY A C 1
ATOM 1387 O O . GLY A 1 183 ? 24.719 -6.059 17.844 1 93.31 183 GLY A O 1
ATOM 1388 N N . ASP A 1 184 ? 26.984 -6.109 17.984 1 95.69 184 ASP A N 1
ATOM 1389 C CA . ASP A 1 184 ? 27.094 -4.691 18.312 1 95.69 184 ASP A CA 1
ATOM 1390 C C . ASP A 1 184 ? 27.359 -3.85 17.062 1 95.69 184 ASP A C 1
ATOM 1392 O O . ASP A 1 184 ? 27.953 -2.771 17.156 1 95.69 184 ASP A O 1
ATOM 1396 N N . ARG A 1 185 ? 27.016 -4.336 15.992 1 97.5 185 ARG A N 1
ATOM 1397 C CA . ARG A 1 185 ? 27.125 -3.545 14.773 1 97.5 185 ARG A CA 1
ATOM 1398 C C . ARG A 1 185 ? 25.844 -3.637 13.945 1 97.5 185 ARG A C 1
ATOM 1400 O O . ARG A 1 185 ? 25.047 -4.566 14.125 1 97.5 185 ARG A O 1
ATOM 1407 N N . CYS A 1 186 ? 25.594 -2.674 13.094 1 98.38 186 CYS A N 1
ATOM 1408 C CA . CYS A 1 186 ? 24.438 -2.648 12.203 1 98.38 186 CYS A CA 1
ATOM 1409 C C . CYS A 1 186 ? 24.828 -2.174 10.812 1 98.38 186 CYS A C 1
ATOM 1411 O O . CYS A 1 186 ? 25.906 -1.59 10.625 1 98.38 186 CYS A O 1
ATOM 1413 N N . ILE A 1 187 ? 24.047 -2.529 9.867 1 98.31 187 ILE A N 1
ATOM 1414 C CA . ILE A 1 187 ? 24.266 -2.102 8.492 1 98.31 187 ILE A CA 1
ATOM 1415 C C . ILE A 1 187 ? 23.516 -0.795 8.227 1 98.31 187 ILE A C 1
ATOM 1417 O O . ILE A 1 187 ? 22.328 -0.677 8.539 1 98.31 187 ILE A O 1
ATOM 1421 N N . LEU A 1 188 ? 24.156 0.199 7.754 1 97.94 188 LEU A N 1
ATOM 1422 C CA . LEU A 1 188 ? 23.562 1.412 7.191 1 97.94 188 LEU A CA 1
ATOM 1423 C C . LEU A 1 188 ? 24.062 1.65 5.77 1 97.94 188 LEU A C 1
ATOM 1425 O O . LEU A 1 188 ? 25.156 1.196 5.406 1 97.94 188 LEU A O 1
ATOM 1429 N N . GLY A 1 189 ? 23.234 2.219 5.023 1 96.75 189 GLY A N 1
ATOM 1430 C CA . GLY A 1 189 ? 23.578 2.492 3.639 1 96.75 189 GLY A CA 1
ATOM 1431 C C . GLY A 1 189 ? 23.234 3.902 3.203 1 96.75 189 GLY A C 1
ATOM 1432 O O . GLY A 1 189 ? 22.5 4.613 3.902 1 96.75 189 GLY A O 1
ATOM 1433 N N . ARG A 1 190 ? 23.828 4.359 2.094 1 95 190 ARG A N 1
ATOM 1434 C CA . ARG A 1 190 ? 23.516 5.66 1.515 1 95 190 ARG A CA 1
ATOM 1435 C C . ARG A 1 190 ? 23.375 5.566 -0.001 1 95 190 ARG A C 1
ATOM 1437 O O . ARG A 1 190 ? 24.078 4.785 -0.648 1 95 190 ARG A O 1
ATOM 1444 N N . GLN A 1 191 ? 22.453 6.285 -0.542 1 92.25 191 GLN A N 1
ATOM 1445 C CA . GLN A 1 191 ? 22.234 6.402 -1.98 1 92.25 191 GLN A CA 1
ATOM 1446 C C . GLN A 1 191 ? 22.984 7.602 -2.553 1 92.25 191 GLN A C 1
ATOM 1448 O O . GLN A 1 191 ? 23.344 8.523 -1.816 1 92.25 191 GLN A O 1
ATOM 1453 N N . PRO A 1 192 ? 23.234 7.59 -3.863 1 89.19 192 PRO A N 1
ATOM 1454 C CA . PRO A 1 192 ? 23.953 8.695 -4.488 1 89.19 192 PRO A CA 1
ATOM 1455 C C . PRO A 1 192 ? 23.281 10.047 -4.27 1 89.19 192 PRO A C 1
ATOM 1457 O O . PRO A 1 192 ? 23.969 11.062 -4.102 1 89.19 192 PRO A O 1
ATOM 1460 N N . LYS A 1 193 ? 22.031 10.109 -4.168 1 89.38 193 LYS A N 1
ATOM 1461 C CA . LYS A 1 193 ? 21.281 11.367 -4.074 1 89.38 193 LYS A CA 1
ATOM 1462 C C . LYS A 1 193 ? 21.312 11.906 -2.65 1 89.38 193 LYS A C 1
ATOM 1464 O O . LYS A 1 193 ? 20.922 13.055 -2.412 1 89.38 193 LYS A O 1
ATOM 1469 N N . PHE A 1 194 ? 21.75 11.07 -1.7 1 91 194 PHE A N 1
ATOM 1470 C CA . PHE A 1 194 ? 21.781 11.508 -0.311 1 91 194 PHE A CA 1
ATOM 1471 C C . PHE A 1 194 ? 22.859 12.562 -0.098 1 91 194 PHE A C 1
ATOM 1473 O O . PHE A 1 194 ? 23.891 12.539 -0.764 1 91 194 PHE A O 1
ATOM 1480 N N . PRO A 1 195 ? 22.594 13.57 0.817 1 90.38 195 PRO A N 1
ATOM 1481 C CA . PRO A 1 195 ? 23.672 14.5 1.172 1 90.38 195 PRO A CA 1
ATOM 1482 C C . PRO A 1 195 ? 24.938 13.781 1.67 1 90.38 195 PRO A C 1
ATOM 1484 O O . PRO A 1 195 ? 24.844 12.664 2.193 1 90.38 195 PRO A O 1
ATOM 1487 N N . PRO A 1 196 ? 26.078 14.438 1.453 1 90.62 196 PRO A N 1
ATOM 1488 C CA . PRO A 1 196 ? 27.328 13.812 1.912 1 90.62 196 PRO A CA 1
ATOM 1489 C C . PRO A 1 196 ? 27.281 13.422 3.389 1 90.62 196 PRO A C 1
ATOM 1491 O O . PRO A 1 196 ? 26.781 14.188 4.219 1 90.62 196 PRO A O 1
ATOM 1494 N N . GLY A 1 197 ? 27.719 12.211 3.662 1 92.44 197 GLY A N 1
ATOM 1495 C CA . GLY A 1 197 ? 27.828 11.75 5.035 1 92.44 197 GLY A CA 1
ATOM 1496 C C . GLY A 1 197 ? 26.547 11.148 5.574 1 92.44 197 GLY A C 1
ATOM 1497 O O . GLY A 1 197 ? 26.531 10.562 6.66 1 92.44 197 GLY A O 1
ATOM 1498 N N . PHE A 1 198 ? 25.484 11.266 4.848 1 95.06 198 PHE A N 1
ATOM 1499 C CA . PHE A 1 198 ? 24.172 10.781 5.301 1 95.06 198 PHE A CA 1
ATOM 1500 C C . PHE A 1 198 ? 24.047 9.281 5.09 1 95.06 198 PHE A C 1
ATOM 1502 O O . PHE A 1 198 ? 24.281 8.781 3.986 1 95.06 198 PHE A O 1
ATOM 1509 N N . TYR A 1 199 ? 23.781 8.516 6.148 1 96.62 199 TYR A N 1
ATOM 1510 C CA . TYR A 1 199 ? 23.516 7.082 6.113 1 96.62 199 TYR A CA 1
ATOM 1511 C C . TYR A 1 199 ? 22.172 6.762 6.746 1 96.62 199 TYR A C 1
ATOM 1513 O O . TYR A 1 199 ? 21.797 7.355 7.758 1 96.62 199 TYR A O 1
ATOM 1521 N N . SER A 1 200 ? 21.484 5.891 6.223 1 97.56 200 SER A N 1
ATOM 1522 C CA . SER A 1 200 ? 20.172 5.488 6.703 1 97.56 200 SER A CA 1
ATOM 1523 C C . SER A 1 200 ? 20 3.973 6.66 1 97.56 200 SER A C 1
ATOM 1525 O O . SER A 1 200 ? 20.906 3.258 6.215 1 97.56 200 SER A O 1
ATOM 1527 N N . CYS A 1 201 ? 18.891 3.473 7.262 1 98.38 201 CYS A N 1
ATOM 1528 C CA . CYS A 1 201 ? 18.531 2.064 7.145 1 98.38 201 CYS A CA 1
ATOM 1529 C C . CYS A 1 201 ? 18.25 1.692 5.691 1 98.38 201 CYS A C 1
ATOM 1531 O O . CYS A 1 201 ? 17.969 2.562 4.867 1 98.38 201 CYS A O 1
ATOM 1533 N N . LEU A 1 202 ? 18.438 0.412 5.367 1 97.56 202 LEU A N 1
ATOM 1534 C CA . LEU A 1 202 ? 18.016 -0.066 4.051 1 97.56 202 LEU A CA 1
ATOM 1535 C C . LEU A 1 202 ? 16.5 -0.043 3.92 1 97.56 202 LEU A C 1
ATOM 1537 O O . LEU A 1 202 ? 15.781 -0.22 4.906 1 97.56 202 LEU A O 1
ATOM 1541 N N . ALA A 1 203 ? 16.031 0.226 2.777 1 97.44 203 ALA A N 1
ATOM 1542 C CA . ALA A 1 203 ? 14.586 0.316 2.559 1 97.44 203 ALA A CA 1
ATOM 1543 C C . ALA A 1 203 ? 14.234 0.032 1.101 1 97.44 203 ALA A C 1
ATOM 1545 O O . ALA A 1 203 ? 15.078 0.18 0.212 1 97.44 203 ALA A O 1
ATOM 1546 N N . GLY A 1 204 ? 12.992 -0.378 0.872 1 96.5 204 GLY A N 1
ATOM 1547 C CA . GLY A 1 204 ? 12.492 -0.599 -0.476 1 96.5 204 GLY A CA 1
ATOM 1548 C C . GLY A 1 204 ? 11.008 -0.903 -0.52 1 96.5 204 GLY A C 1
ATOM 1549 O O . GLY A 1 204 ? 10.43 -1.352 0.473 1 96.5 204 GLY A O 1
ATOM 1550 N N . PHE A 1 205 ? 10.438 -0.736 -1.646 1 97 205 PHE A N 1
ATOM 1551 C CA . PHE A 1 205 ? 9.008 -0.954 -1.83 1 97 205 PHE A CA 1
ATOM 1552 C C . PHE A 1 205 ? 8.672 -2.438 -1.743 1 97 205 PHE A C 1
ATOM 1554 O O . PHE A 1 205 ? 9.469 -3.285 -2.148 1 97 205 PHE A O 1
ATOM 1561 N N . VAL A 1 206 ? 7.473 -2.695 -1.162 1 97.5 206 VAL A N 1
ATOM 1562 C CA . VAL A 1 206 ? 6.918 -4.039 -1.276 1 97.5 206 VAL A CA 1
ATOM 1563 C C . VAL A 1 206 ? 6.348 -4.246 -2.68 1 97.5 206 VAL A C 1
ATOM 1565 O O . VAL A 1 206 ? 5.609 -3.4 -3.188 1 97.5 206 VAL A O 1
ATOM 1568 N N . GLU A 1 207 ? 6.715 -5.309 -3.361 1 95.88 207 GLU A N 1
ATOM 1569 C CA . GLU A 1 207 ? 6.242 -5.594 -4.715 1 95.88 207 GLU A CA 1
ATOM 1570 C C . GLU A 1 207 ? 5.043 -6.539 -4.691 1 95.88 207 GLU A C 1
ATOM 1572 O O . GLU A 1 207 ? 4.809 -7.23 -3.699 1 95.88 207 GLU A O 1
ATOM 1577 N N . PRO A 1 208 ? 4.281 -6.535 -5.781 1 95.44 208 PRO A N 1
ATOM 1578 C CA . PRO A 1 208 ? 3.18 -7.496 -5.852 1 95.44 208 PRO A CA 1
ATOM 1579 C C . PRO A 1 208 ? 3.641 -8.938 -5.641 1 95.44 208 PRO A C 1
ATOM 1581 O O . PRO A 1 208 ? 4.699 -9.328 -6.133 1 95.44 208 PRO A O 1
ATOM 1584 N N . GLY A 1 209 ? 2.812 -9.633 -4.824 1 94.25 209 GLY A N 1
ATOM 1585 C CA . GLY A 1 209 ? 3.049 -11.055 -4.691 1 94.25 209 GLY A CA 1
ATOM 1586 C C . GLY A 1 209 ? 4.059 -11.398 -3.613 1 94.25 209 GLY A C 1
ATOM 1587 O O . GLY A 1 209 ? 4.527 -12.539 -3.531 1 94.25 209 GLY A O 1
ATOM 1588 N N . GLU A 1 210 ? 4.453 -10.508 -2.816 1 95.44 210 GLU A N 1
ATOM 1589 C CA . GLU A 1 210 ? 5.328 -10.852 -1.703 1 95.44 210 GLU A CA 1
ATOM 1590 C C . GLU A 1 210 ? 4.816 -10.258 -0.393 1 95.44 210 GLU A C 1
ATOM 1592 O O . GLU A 1 210 ? 4.098 -9.258 -0.396 1 95.44 210 GLU A O 1
ATOM 1597 N N . GLY A 1 211 ? 5.109 -10.906 0.692 1 96.56 211 GLY A N 1
ATOM 1598 C CA . GLY A 1 211 ? 4.836 -10.352 2.01 1 96.56 211 GLY A CA 1
ATOM 1599 C C . GLY A 1 211 ? 5.855 -9.32 2.443 1 96.56 211 GLY A C 1
ATOM 1600 O O . GLY A 1 211 ? 6.887 -9.141 1.792 1 96.56 211 GLY A O 1
ATOM 1601 N N . ALA A 1 212 ? 5.562 -8.633 3.529 1 98.12 212 ALA A N 1
ATOM 1602 C CA . ALA A 1 212 ? 6.477 -7.621 4.043 1 98.12 212 ALA A CA 1
ATOM 1603 C C . ALA A 1 212 ? 7.816 -8.234 4.434 1 98.12 212 ALA A C 1
ATOM 1605 O O . ALA A 1 212 ? 8.875 -7.676 4.137 1 98.12 212 ALA A O 1
ATOM 1606 N N . GLU A 1 213 ? 7.781 -9.414 5.09 1 98 213 GLU A N 1
ATOM 1607 C CA . GLU A 1 213 ? 8.992 -10.086 5.543 1 98 213 GLU A CA 1
ATOM 1608 C C . GLU A 1 213 ? 9.867 -10.492 4.359 1 98 213 GLU A C 1
ATOM 1610 O O . GLU A 1 213 ? 11.094 -10.375 4.426 1 98 213 GLU A O 1
ATOM 1615 N N . GLU A 1 214 ? 9.219 -10.938 3.32 1 96.38 214 GLU A N 1
ATOM 1616 C CA . GLU A 1 214 ? 9.953 -11.312 2.109 1 96.38 214 GLU A CA 1
ATOM 1617 C C . GLU A 1 214 ? 10.594 -10.086 1.461 1 96.38 214 GLU A C 1
ATOM 1619 O O . GLU A 1 214 ? 11.695 -10.172 0.921 1 96.38 214 GLU A O 1
ATOM 1624 N N . ALA A 1 215 ? 9.875 -8.992 1.458 1 97.06 215 ALA A N 1
ATOM 1625 C CA . ALA A 1 215 ? 10.438 -7.754 0.928 1 97.06 215 ALA A CA 1
ATOM 1626 C C . ALA A 1 215 ? 11.68 -7.332 1.713 1 97.06 215 ALA A C 1
ATOM 1628 O O . ALA A 1 215 ? 12.648 -6.852 1.133 1 97.06 215 ALA A O 1
ATOM 1629 N N . VAL A 1 216 ? 11.641 -7.496 3.066 1 98.06 216 VAL A N 1
ATOM 1630 C CA . VAL A 1 216 ? 12.805 -7.195 3.898 1 98.06 216 VAL A CA 1
ATOM 1631 C C . VAL A 1 216 ? 14 -8.023 3.439 1 98.06 216 VAL A C 1
ATOM 1633 O O . VAL A 1 216 ? 15.094 -7.492 3.252 1 98.06 216 VAL A O 1
ATOM 1636 N N . ALA A 1 217 ? 13.734 -9.281 3.27 1 96.75 217 ALA A N 1
ATOM 1637 C CA . ALA A 1 217 ? 14.805 -10.188 2.846 1 96.75 217 ALA A CA 1
ATOM 1638 C C . ALA A 1 217 ? 15.32 -9.812 1.457 1 96.75 217 ALA A C 1
ATOM 1640 O O . ALA A 1 217 ? 16.531 -9.766 1.227 1 96.75 217 ALA A O 1
ATOM 1641 N N . ARG A 1 218 ? 14.398 -9.547 0.535 1 95 218 ARG A N 1
ATOM 1642 C CA . ARG A 1 218 ? 14.773 -9.219 -0.838 1 95 218 ARG A CA 1
ATOM 1643 C C . ARG A 1 218 ? 15.594 -7.941 -0.892 1 95 218 ARG A C 1
ATOM 1645 O O . ARG A 1 218 ? 16.656 -7.906 -1.506 1 95 218 ARG A O 1
ATOM 1652 N N . GLU A 1 219 ? 15.094 -6.883 -0.244 1 95.5 219 GLU A N 1
ATOM 1653 C CA . GLU A 1 219 ? 15.773 -5.59 -0.277 1 95.5 219 GLU A CA 1
ATOM 1654 C C . GLU A 1 219 ? 17.125 -5.656 0.411 1 95.5 219 GLU A C 1
ATOM 1656 O O . GLU A 1 219 ? 18.062 -4.965 0.01 1 95.5 219 GLU A O 1
ATOM 1661 N N . SER A 1 220 ? 17.25 -6.457 1.508 1 96.38 220 SER A N 1
ATOM 1662 C CA . SER A 1 220 ? 18.547 -6.648 2.166 1 96.38 220 SER A CA 1
ATOM 1663 C C . SER A 1 220 ? 19.562 -7.277 1.222 1 96.38 220 SER A C 1
ATOM 1665 O O . SER A 1 220 ? 20.719 -6.867 1.183 1 96.38 220 SER A O 1
ATOM 1667 N N . TRP A 1 221 ? 19.078 -8.258 0.473 1 94.5 221 TRP A N 1
ATOM 1668 C CA . TRP A 1 221 ? 19.953 -8.93 -0.491 1 94.5 221 TRP A CA 1
ATOM 1669 C C . TRP A 1 221 ? 20.312 -7.996 -1.64 1 94.5 221 TRP A C 1
ATOM 1671 O O . TRP A 1 221 ? 21.484 -7.902 -2.029 1 94.5 221 TRP A O 1
ATOM 1681 N N . GLU A 1 222 ? 19.359 -7.297 -2.221 1 92.56 222 GLU A N 1
ATOM 1682 C CA . GLU A 1 222 ? 19.578 -6.43 -3.377 1 92.56 222 GLU A CA 1
ATOM 1683 C C . GLU A 1 222 ? 20.5 -5.27 -3.031 1 92.56 222 GLU A C 1
ATOM 1685 O O . GLU A 1 222 ? 21.391 -4.918 -3.82 1 92.56 222 GLU A O 1
ATOM 1690 N N . GLU A 1 223 ? 20.328 -4.656 -1.862 1 94.38 223 GLU A N 1
ATOM 1691 C CA . GLU A 1 223 ? 21.031 -3.418 -1.538 1 94.38 223 GLU A CA 1
ATOM 1692 C C . GLU A 1 223 ? 22.359 -3.699 -0.845 1 94.38 223 GLU A C 1
ATOM 1694 O O . GLU A 1 223 ? 23.297 -2.908 -0.948 1 94.38 223 GLU A O 1
ATOM 1699 N N . ALA A 1 224 ? 22.469 -4.879 -0.127 1 95.56 224 ALA A N 1
ATOM 1700 C CA . ALA A 1 224 ? 23.656 -5.086 0.685 1 95.56 224 ALA A CA 1
ATOM 1701 C C . ALA A 1 224 ? 24.266 -6.461 0.423 1 95.56 224 ALA A C 1
ATOM 1703 O O . ALA A 1 224 ? 25.359 -6.766 0.9 1 95.56 224 ALA A O 1
ATOM 1704 N N . GLY A 1 225 ? 23.609 -7.355 -0.351 1 94.5 225 GLY A N 1
ATOM 1705 C CA . GLY A 1 225 ? 24.094 -8.711 -0.579 1 94.5 225 GLY A CA 1
ATOM 1706 C C . GLY A 1 225 ? 24.125 -9.555 0.682 1 94.5 225 GLY A C 1
ATOM 1707 O O . GLY A 1 225 ? 24.984 -10.414 0.838 1 94.5 225 GLY A O 1
ATOM 1708 N N . VAL A 1 226 ? 23.219 -9.273 1.601 1 95.69 226 VAL A N 1
ATOM 1709 C CA . VAL A 1 226 ? 23.25 -9.945 2.895 1 95.69 226 VAL A CA 1
ATOM 1710 C C . VAL A 1 226 ? 21.969 -10.758 3.076 1 95.69 226 VAL A C 1
ATOM 1712 O O . VAL A 1 226 ? 20.875 -10.258 2.826 1 95.69 226 VAL A O 1
ATOM 1715 N N . HIS A 1 227 ? 22.109 -12.008 3.457 1 95.69 227 HIS A N 1
ATOM 1716 C CA . HIS A 1 227 ? 20.969 -12.797 3.914 1 95.69 227 HIS A CA 1
ATOM 1717 C C . HIS A 1 227 ? 20.656 -12.516 5.379 1 95.69 227 HIS A C 1
ATOM 1719 O O . HIS A 1 227 ? 21.547 -12.164 6.152 1 95.69 227 HIS A O 1
ATOM 1725 N N . ILE A 1 228 ? 19.391 -12.648 5.723 1 97.12 228 ILE A N 1
ATOM 1726 C CA . ILE A 1 228 ? 18.984 -12.234 7.062 1 97.12 228 ILE A CA 1
ATOM 1727 C C . ILE A 1 228 ? 18.125 -13.32 7.703 1 97.12 228 ILE A C 1
ATOM 1729 O O . ILE A 1 228 ? 17.609 -14.203 7.016 1 97.12 228 ILE A O 1
ATOM 1733 N N . THR A 1 229 ? 18.031 -13.297 9 1 96.69 229 THR A N 1
ATOM 1734 C CA . THR A 1 229 ? 17.156 -14.125 9.828 1 96.69 229 THR A CA 1
ATOM 1735 C C . THR A 1 229 ? 16.531 -13.289 10.945 1 96.69 229 THR A C 1
ATOM 1737 O O . THR A 1 229 ? 16.812 -12.094 11.062 1 96.69 229 THR A O 1
ATOM 1740 N N . ASP A 1 230 ? 15.562 -13.836 11.641 1 96.5 230 ASP A N 1
ATOM 1741 C CA . ASP A 1 230 ? 14.938 -13.211 12.797 1 96.5 230 ASP A CA 1
ATOM 1742 C C . ASP A 1 230 ? 14.328 -11.859 12.43 1 96.5 230 ASP A C 1
ATOM 1744 O O . ASP A 1 230 ? 14.602 -10.852 13.086 1 96.5 230 ASP A O 1
ATOM 1748 N N . VAL A 1 231 ? 13.609 -11.844 11.359 1 97.69 231 VAL A N 1
ATOM 1749 C CA . VAL A 1 231 ? 12.914 -10.641 10.922 1 97.69 231 VAL A CA 1
ATOM 1750 C C . VAL A 1 231 ? 11.797 -10.305 11.914 1 97.69 231 VAL A C 1
ATOM 1752 O O . VAL A 1 231 ? 10.922 -11.141 12.172 1 97.69 231 VAL A O 1
ATOM 1755 N N . ARG A 1 232 ? 11.82 -9.102 12.531 1 97 232 ARG A N 1
ATOM 1756 C CA . ARG A 1 232 ? 10.844 -8.688 13.539 1 97 232 ARG A CA 1
ATOM 1757 C C . ARG A 1 232 ? 10.25 -7.328 13.188 1 97 232 ARG A C 1
ATOM 1759 O O . ARG A 1 232 ? 10.977 -6.383 12.883 1 97 232 ARG A O 1
ATOM 1766 N N . TYR A 1 233 ? 8.938 -7.297 13.195 1 97.88 233 TYR A N 1
ATOM 1767 C CA . TYR A 1 233 ? 8.219 -6.043 13 1 97.88 233 TYR A CA 1
ATOM 1768 C C . TYR A 1 233 ? 8.43 -5.109 14.195 1 97.88 233 TYR A C 1
ATOM 1770 O O . TYR A 1 233 ? 8.352 -5.543 15.344 1 97.88 233 TYR A O 1
ATOM 1778 N N . HIS A 1 234 ? 8.75 -3.814 13.93 1 97.75 234 HIS A N 1
ATOM 1779 C CA . HIS A 1 234 ? 9 -2.83 14.977 1 97.75 234 HIS A CA 1
ATOM 1780 C C . HIS A 1 234 ? 7.828 -1.872 15.125 1 97.75 234 HIS A C 1
ATOM 1782 O O . HIS A 1 234 ? 7.258 -1.747 16.219 1 97.75 234 HIS A O 1
ATOM 1788 N N . SER A 1 235 ? 7.406 -1.247 14.117 1 97.94 235 SER A N 1
ATOM 1789 C CA . SER A 1 235 ? 6.344 -0.248 14.078 1 97.94 235 SER A CA 1
ATOM 1790 C C . SER A 1 235 ? 6.102 0.247 12.656 1 97.94 235 SER A C 1
ATOM 1792 O O . SER A 1 235 ? 6.762 -0.205 11.711 1 97.94 235 SER A O 1
ATOM 1794 N N . SER A 1 236 ? 5.125 1.104 12.477 1 98.44 236 SER A N 1
ATOM 1795 C CA . SER A 1 236 ? 4.852 1.68 11.164 1 98.44 236 SER A CA 1
ATOM 1796 C C . SER A 1 236 ? 4.746 3.199 11.242 1 98.44 236 SER A C 1
ATOM 1798 O O . SER A 1 236 ? 4.59 3.764 12.32 1 98.44 236 SER A O 1
ATOM 1800 N N . GLN A 1 237 ? 4.902 3.807 10.094 1 97.5 237 GLN A N 1
ATOM 1801 C CA . GLN A 1 237 ? 4.859 5.262 9.992 1 97.5 237 GLN A CA 1
ATOM 1802 C C . GLN A 1 237 ? 4.277 5.699 8.648 1 97.5 237 GLN A C 1
ATOM 1804 O O . GLN A 1 237 ? 4.754 5.277 7.594 1 97.5 237 GLN A O 1
ATOM 1809 N N . PRO A 1 238 ? 3.16 6.48 8.719 1 97 238 PRO A N 1
ATOM 1810 C CA . PRO A 1 238 ? 2.822 7.141 7.457 1 97 238 PRO A CA 1
ATOM 1811 C C . PRO A 1 238 ? 3.922 8.086 6.969 1 97 238 PRO A C 1
ATOM 1813 O O . PRO A 1 238 ? 4.555 8.766 7.777 1 97 238 PRO A O 1
ATOM 1816 N N . TRP A 1 239 ? 4.254 8.016 5.738 1 96.25 239 TRP A N 1
ATOM 1817 C CA . TRP A 1 239 ? 5.281 8.844 5.109 1 96.25 239 TRP A CA 1
ATOM 1818 C C . TRP A 1 239 ? 4.73 9.547 3.869 1 96.25 239 TRP A C 1
ATOM 1820 O O . TRP A 1 239 ? 4.77 8.992 2.768 1 96.25 239 TRP A O 1
ATOM 1830 N N . PRO A 1 240 ? 4.242 10.812 4.055 1 93.81 240 PRO A N 1
ATOM 1831 C CA . PRO A 1 240 ? 3.533 11.508 2.975 1 93.81 240 PRO A CA 1
ATOM 1832 C C . PRO A 1 240 ? 4.48 12.047 1.903 1 93.81 240 PRO A C 1
ATOM 1834 O O . PRO A 1 240 ? 4.238 13.125 1.349 1 93.81 240 PRO A O 1
ATOM 1837 N N . PHE A 1 241 ? 5.621 11.484 1.688 1 91.88 241 PHE A N 1
ATOM 1838 C CA . PHE A 1 241 ? 6.605 11.867 0.686 1 91.88 241 PHE A CA 1
ATOM 1839 C C . PHE A 1 241 ? 6.867 10.727 -0.289 1 91.88 241 PHE A C 1
ATOM 1841 O O . PHE A 1 241 ? 7.953 10.148 -0.296 1 91.88 241 PHE A O 1
ATOM 1848 N N . PRO A 1 242 ? 5.887 10.445 -1.118 1 88.75 242 PRO A N 1
ATOM 1849 C CA . PRO A 1 242 ? 4.668 11.219 -1.359 1 88.75 242 PRO A CA 1
ATOM 1850 C C . PRO A 1 242 ? 3.426 10.562 -0.759 1 88.75 242 PRO A C 1
ATOM 1852 O O . PRO A 1 242 ? 2.42 11.234 -0.522 1 88.75 242 PRO A O 1
ATOM 1855 N N . GLY A 1 243 ? 3.268 9.445 -0.539 1 93.12 243 GLY A N 1
ATOM 1856 C CA . GLY A 1 243 ? 2.156 8.656 -0.035 1 93.12 243 GLY A CA 1
ATOM 1857 C C . GLY A 1 243 ? 2.533 7.215 0.263 1 93.12 243 GLY A C 1
ATOM 1858 O O . GLY A 1 243 ? 2.117 6.301 -0.448 1 93.12 243 GLY A O 1
ATOM 1859 N N . GLN A 1 244 ? 3.281 7.047 1.356 1 97.06 244 GLN A N 1
ATOM 1860 C CA . GLN A 1 244 ? 3.852 5.742 1.677 1 97.06 244 GLN A CA 1
ATOM 1861 C C . GLN A 1 244 ? 3.51 5.328 3.105 1 97.06 244 GLN A C 1
ATOM 1863 O O . GLN A 1 244 ? 3.131 6.164 3.926 1 97.06 244 GLN A O 1
ATOM 1868 N N . LEU A 1 245 ? 3.441 4.086 3.314 1 98.25 245 LEU A N 1
ATOM 1869 C CA . LEU A 1 245 ? 3.434 3.471 4.637 1 98.25 245 LEU A CA 1
ATOM 1870 C C . LEU A 1 245 ? 4.75 2.748 4.91 1 98.25 245 LEU A C 1
ATOM 1872 O O . LEU A 1 245 ? 5.023 1.703 4.316 1 98.25 245 LEU A O 1
ATOM 1876 N N . MET A 1 246 ? 5.555 3.34 5.785 1 98.62 246 MET A N 1
ATOM 1877 C CA . MET A 1 246 ? 6.812 2.713 6.172 1 98.62 246 MET A CA 1
ATOM 1878 C C . MET A 1 246 ? 6.582 1.619 7.211 1 98.62 246 MET A C 1
ATOM 1880 O O . MET A 1 246 ? 5.996 1.872 8.266 1 98.62 246 MET A O 1
ATOM 1884 N N . LEU A 1 247 ? 6.934 0.458 6.844 1 98.75 247 LEU A N 1
ATOM 1885 C CA . LEU A 1 247 ? 6.922 -0.665 7.777 1 98.75 247 LEU A CA 1
ATOM 1886 C C . LEU A 1 247 ? 8.32 -0.949 8.305 1 98.75 247 LEU A C 1
ATOM 1888 O O . LEU A 1 247 ? 9.188 -1.426 7.562 1 98.75 247 LEU A O 1
ATOM 1892 N N . GLY A 1 248 ? 8.516 -0.658 9.562 1 98.75 248 GLY A N 1
ATOM 1893 C CA . GLY A 1 248 ? 9.82 -0.813 10.18 1 98.75 248 GLY A CA 1
ATOM 1894 C C . GLY A 1 248 ? 10.062 -2.213 10.711 1 98.75 248 GLY A C 1
ATOM 1895 O O . GLY A 1 248 ? 9.211 -2.779 11.398 1 98.75 248 GLY A O 1
ATOM 1896 N N . PHE A 1 249 ? 11.234 -2.732 10.383 1 98.69 249 PHE A N 1
ATOM 1897 C CA . PHE A 1 249 ? 11.625 -4.066 10.82 1 98.69 249 PHE A CA 1
ATOM 1898 C C . PHE A 1 249 ? 13.055 -4.062 11.359 1 98.69 249 PHE A C 1
ATOM 1900 O O . PHE A 1 249 ? 13.844 -3.17 11.039 1 98.69 249 PHE A O 1
ATOM 1907 N N . THR A 1 250 ? 13.359 -5 12.18 1 98.31 250 THR A N 1
ATOM 1908 C CA . THR A 1 250 ? 14.727 -5.379 12.508 1 98.31 250 THR A CA 1
ATOM 1909 C C . THR A 1 250 ? 15.016 -6.809 12.055 1 98.31 250 THR A C 1
ATOM 1911 O O . THR A 1 250 ? 14.094 -7.617 11.914 1 98.31 250 THR A O 1
ATOM 1914 N N . ALA A 1 251 ? 16.219 -7.102 11.742 1 98.19 251 ALA A N 1
ATOM 1915 C CA . ALA A 1 251 ? 16.641 -8.445 11.352 1 98.19 251 ALA A CA 1
ATOM 1916 C C . ALA A 1 251 ? 18.109 -8.672 11.688 1 98.19 251 ALA A C 1
ATOM 1918 O O . ALA A 1 251 ? 18.844 -7.723 12 1 98.19 251 ALA A O 1
ATOM 1919 N N . ARG A 1 252 ? 18.516 -9.93 11.68 1 97.94 252 ARG A N 1
ATOM 1920 C CA . ARG A 1 252 ? 19.906 -10.289 11.93 1 97.94 252 ARG A CA 1
ATOM 1921 C C . ARG A 1 252 ? 20.578 -10.828 10.672 1 97.94 252 ARG A C 1
ATOM 1923 O O . ARG A 1 252 ? 19.984 -11.641 9.953 1 97.94 252 ARG A O 1
ATOM 1930 N N . ALA A 1 253 ? 21.781 -10.336 10.414 1 97.62 253 ALA A N 1
ATOM 1931 C CA . ALA A 1 253 ? 22.547 -10.836 9.273 1 97.62 253 ALA A CA 1
ATOM 1932 C C . ALA A 1 253 ? 23.062 -12.242 9.539 1 97.62 253 ALA A C 1
ATOM 1934 O O . ALA A 1 253 ? 23.469 -12.555 10.656 1 97.62 253 ALA A O 1
ATOM 1935 N N . THR A 1 254 ? 23.109 -13.023 8.516 1 96.25 254 THR A N 1
ATOM 1936 C CA . THR A 1 254 ? 23.641 -14.383 8.656 1 96.25 254 THR A CA 1
ATOM 1937 C C . THR A 1 254 ? 25.109 -14.438 8.258 1 96.25 254 THR A C 1
ATOM 1939 O O . THR A 1 254 ? 25.766 -15.469 8.43 1 96.25 254 THR A O 1
ATOM 1942 N N . SER A 1 255 ? 25.594 -13.391 7.664 1 92.44 255 SER A N 1
ATOM 1943 C CA . SER A 1 255 ? 27 -13.25 7.309 1 92.44 255 SER A CA 1
ATOM 1944 C C . SER A 1 255 ? 27.438 -11.789 7.375 1 92.44 255 SER A C 1
ATOM 1946 O O . SER A 1 255 ? 26.609 -10.883 7.438 1 92.44 255 SER A O 1
ATOM 1948 N N . SER A 1 256 ? 28.719 -11.594 7.293 1 92 256 SER A N 1
ATOM 1949 C CA . SER A 1 256 ? 29.234 -10.242 7.465 1 92 256 SER A CA 1
ATOM 1950 C C . SER A 1 256 ? 29.609 -9.617 6.121 1 92 256 SER A C 1
ATOM 1952 O O . SER A 1 256 ? 29.812 -8.406 6.031 1 92 256 SER A O 1
ATOM 1954 N N . ALA A 1 257 ? 29.734 -10.422 5.176 1 93.81 257 ALA A N 1
ATOM 1955 C CA . ALA A 1 257 ? 30.156 -9.906 3.879 1 93.81 257 ALA A CA 1
ATOM 1956 C C . ALA A 1 257 ? 29.062 -9.07 3.236 1 93.81 257 ALA A C 1
ATOM 1958 O O . ALA A 1 257 ? 27.891 -9.484 3.207 1 93.81 257 ALA A O 1
ATOM 1959 N N . ILE A 1 258 ? 29.422 -7.859 2.771 1 94.5 258 ILE A N 1
ATOM 1960 C CA . ILE A 1 258 ? 28.5 -6.965 2.088 1 94.5 258 ILE A CA 1
ATOM 1961 C C . ILE A 1 258 ? 28.859 -6.891 0.604 1 94.5 258 ILE A C 1
ATOM 1963 O O . ILE A 1 258 ? 30.031 -6.801 0.244 1 94.5 258 ILE A O 1
ATOM 1967 N N . THR A 1 259 ? 27.9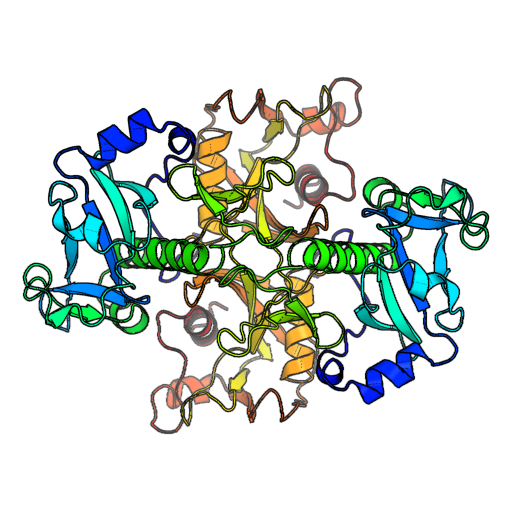53 -7.008 -0.202 1 90.25 259 THR A N 1
ATOM 1968 C CA . THR A 1 259 ? 28.078 -6.766 -1.635 1 90.25 259 THR A CA 1
ATOM 1969 C C . THR A 1 259 ? 26.984 -5.812 -2.125 1 90.25 259 THR A C 1
ATOM 1971 O O . THR A 1 259 ? 25.797 -6.055 -1.906 1 90.25 259 THR A O 1
ATOM 1974 N N . THR A 1 260 ? 27.438 -4.738 -2.729 1 86.12 260 THR A N 1
ATOM 1975 C CA . THR A 1 260 ? 26.469 -3.742 -3.168 1 86.12 260 THR A CA 1
ATOM 1976 C C . THR A 1 260 ? 26.469 -3.609 -4.688 1 86.12 260 THR A C 1
ATOM 1978 O O . THR A 1 260 ? 27.453 -3.992 -5.344 1 86.12 260 THR A O 1
ATOM 1981 N N . ASP A 1 261 ? 25.312 -3.291 -5.156 1 77.94 261 ASP A N 1
ATOM 1982 C CA . ASP A 1 261 ? 25.219 -2.793 -6.527 1 77.94 261 ASP A CA 1
ATOM 1983 C C . ASP A 1 261 ? 25.438 -1.281 -6.574 1 77.94 261 ASP A C 1
ATOM 1985 O O . ASP A 1 261 ? 24.609 -0.517 -6.062 1 77.94 261 ASP A O 1
ATOM 1989 N N . PRO A 1 262 ? 26.453 -0.894 -7.262 1 76.94 262 PRO A N 1
ATOM 1990 C CA . PRO A 1 262 ? 26.812 0.526 -7.254 1 76.94 262 PRO A CA 1
ATOM 1991 C C . PRO A 1 262 ? 25.75 1.406 -7.902 1 76.94 262 PRO A C 1
ATOM 1993 O O . PRO A 1 262 ? 25.688 2.611 -7.641 1 76.94 262 PRO A O 1
ATOM 1996 N N . GLU A 1 263 ? 25.016 0.841 -8.742 1 76.94 263 GLU A N 1
ATOM 1997 C CA . GLU A 1 263 ? 23.969 1.636 -9.391 1 76.94 263 GLU A CA 1
ATOM 1998 C C . GLU A 1 263 ? 22.859 1.986 -8.414 1 76.94 263 GLU A C 1
ATOM 2000 O O . GLU A 1 263 ? 22.219 3.041 -8.539 1 76.94 263 GLU A O 1
ATOM 200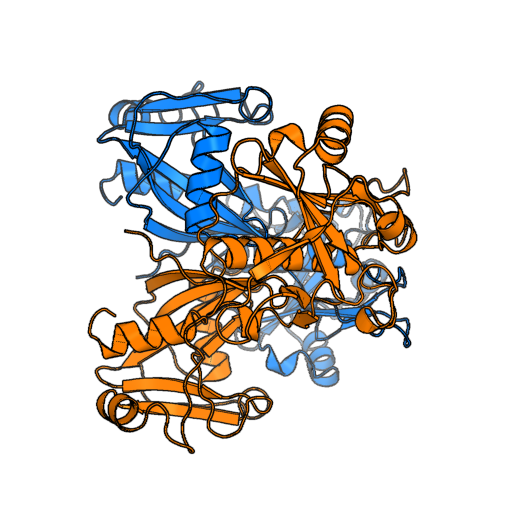5 N N . GLU A 1 264 ? 22.656 1.269 -7.43 1 78.75 264 GLU A N 1
ATOM 2006 C CA . GLU A 1 264 ? 21.547 1.461 -6.5 1 78.75 264 GLU A CA 1
ATOM 2007 C C . GLU A 1 264 ? 22.016 2.119 -5.207 1 78.75 264 GLU A C 1
ATOM 2009 O O . GLU A 1 264 ? 21.344 3.01 -4.68 1 78.75 264 GLU A O 1
ATOM 2014 N N . MET A 1 265 ? 23.141 1.628 -4.762 1 89.81 265 MET A N 1
ATOM 2015 C CA . MET A 1 265 ? 23.688 2.094 -3.494 1 89.81 265 MET A CA 1
ATOM 2016 C C . MET A 1 265 ? 25.109 2.625 -3.68 1 89.81 265 MET A C 1
ATOM 2018 O O . MET A 1 265 ? 25.984 1.916 -4.184 1 89.81 265 MET A O 1
ATOM 2022 N N . GLU A 1 266 ? 25.297 3.875 -3.217 1 92.25 266 GLU A N 1
ATOM 2023 C CA . GLU A 1 266 ? 26.641 4.453 -3.26 1 92.25 266 GLU A CA 1
ATOM 2024 C C . GLU A 1 266 ? 27.562 3.787 -2.246 1 92.25 266 GLU A C 1
ATOM 2026 O O . GLU A 1 266 ? 28.75 3.568 -2.523 1 92.25 266 GLU A O 1
ATOM 2031 N N . ASP A 1 267 ? 26.969 3.494 -1.118 1 94 267 ASP A N 1
ATOM 2032 C CA . ASP A 1 267 ? 27.766 2.852 -0.075 1 94 267 ASP A CA 1
ATOM 2033 C C . ASP A 1 267 ? 26.875 2.119 0.922 1 94 267 ASP A C 1
ATOM 2035 O O . ASP A 1 267 ? 25.75 2.555 1.195 1 94 267 ASP A O 1
ATOM 2039 N N . VAL A 1 268 ? 27.312 0.989 1.386 1 96.81 268 VAL A N 1
ATOM 2040 C CA . VAL A 1 268 ? 26.719 0.204 2.465 1 96.81 268 VAL A CA 1
ATOM 2041 C C . VAL A 1 268 ? 27.812 -0.358 3.359 1 96.81 268 VAL A C 1
ATOM 2043 O O . VAL A 1 268 ? 28.797 -0.917 2.867 1 96.81 268 VAL A O 1
ATOM 2046 N N . ALA A 1 269 ? 27.656 -0.213 4.68 1 96.31 269 ALA A N 1
ATOM 2047 C CA . ALA A 1 269 ? 28.75 -0.63 5.559 1 96.31 269 ALA A CA 1
ATOM 2048 C C . ALA A 1 269 ? 28.219 -1.037 6.93 1 96.31 269 ALA A C 1
ATOM 2050 O O . ALA A 1 269 ? 27.062 -0.738 7.273 1 96.31 269 ALA A O 1
ATOM 2051 N N . TRP A 1 270 ? 29.062 -1.748 7.586 1 97.69 270 TRP A N 1
ATOM 2052 C CA . TRP A 1 270 ? 28.828 -2.037 9 1 97.69 270 TRP A CA 1
ATOM 2053 C C . TRP A 1 270 ? 29.266 -0.866 9.867 1 97.69 270 TRP A C 1
ATOM 2055 O O . TRP A 1 270 ? 30.328 -0.294 9.664 1 97.69 270 TRP A O 1
ATOM 2065 N N . PHE A 1 271 ? 28.438 -0.502 10.805 1 97.56 271 PHE A N 1
ATOM 2066 C CA . PHE A 1 271 ? 28.781 0.516 11.789 1 97.56 271 PHE A CA 1
ATOM 2067 C C . PHE A 1 271 ? 28.672 -0.044 13.203 1 97.56 271 PHE A C 1
ATOM 2069 O O . PHE A 1 271 ? 27.656 -0.655 13.555 1 97.56 271 PHE A O 1
ATOM 2076 N N . GLU A 1 272 ? 29.688 0.155 13.945 1 97.56 272 GLU A N 1
ATOM 2077 C CA . GLU A 1 272 ? 29.688 -0.288 15.336 1 97.56 272 GLU A CA 1
ATOM 2078 C C . GLU A 1 272 ? 28.828 0.626 16.203 1 97.56 272 GLU A C 1
ATOM 2080 O O . GLU A 1 272 ? 28.828 1.846 16.031 1 97.56 272 GLU A O 1
ATOM 2085 N N . ARG A 1 273 ? 28.156 -0.001 17.172 1 97.31 273 ARG A N 1
ATOM 2086 C CA . ARG A 1 273 ? 27.266 0.713 18.078 1 97.31 273 ARG A CA 1
ATOM 2087 C C . ARG A 1 273 ? 27.984 1.878 18.75 1 97.31 273 ARG A C 1
ATOM 2089 O O . ARG A 1 273 ? 27.5 3.012 18.719 1 97.31 273 ARG A O 1
ATOM 2096 N N . ASP A 1 274 ? 29.141 1.597 19.297 1 96.44 274 ASP A N 1
ATOM 2097 C CA . ASP A 1 274 ? 29.875 2.615 20.031 1 96.44 274 ASP A CA 1
ATOM 2098 C C . ASP A 1 274 ? 30.406 3.701 19.094 1 96.44 274 ASP A C 1
ATOM 2100 O O . ASP A 1 274 ? 30.5 4.867 19.484 1 96.44 274 ASP A O 1
ATOM 2104 N N . TRP A 1 275 ? 30.719 3.287 17.922 1 97.06 275 TRP A N 1
ATOM 2105 C CA . TRP A 1 275 ? 31.188 4.266 16.938 1 97.06 275 TRP A CA 1
ATOM 2106 C C . TRP A 1 275 ? 30.078 5.25 16.594 1 97.06 275 TRP A C 1
ATOM 2108 O O . TRP A 1 275 ? 30.312 6.461 16.516 1 97.06 275 TRP A O 1
ATOM 2118 N N . ILE A 1 276 ? 28.875 4.75 16.344 1 97.44 276 ILE A N 1
ATOM 2119 C CA . ILE A 1 276 ? 27.75 5.609 16.016 1 97.44 276 ILE A CA 1
ATOM 2120 C C . ILE A 1 276 ? 27.469 6.578 17.172 1 97.44 276 ILE A C 1
ATOM 2122 O O . ILE A 1 276 ? 27.281 7.777 16.953 1 97.44 276 ILE A O 1
ATOM 2126 N N . LYS A 1 277 ? 27.484 6.086 18.391 1 95.19 277 LYS A N 1
ATOM 2127 C CA . LYS A 1 277 ? 27.25 6.934 19.562 1 95.19 277 LYS A CA 1
ATOM 2128 C C . LYS A 1 277 ? 28.266 8.078 19.625 1 95.19 277 LYS A C 1
ATOM 2130 O O . LYS A 1 277 ? 27.906 9.203 19.969 1 95.19 277 LYS A O 1
ATOM 2135 N N . ALA A 1 278 ? 29.422 7.789 19.25 1 95 278 ALA A N 1
ATOM 2136 C CA . ALA A 1 278 ? 30.516 8.758 19.359 1 95 278 ALA A CA 1
ATOM 2137 C C . ALA A 1 278 ? 30.484 9.742 18.188 1 95 278 ALA A C 1
ATOM 2139 O O . ALA A 1 278 ? 31 10.859 18.297 1 95 278 ALA A O 1
ATOM 2140 N N . ASN A 1 279 ? 29.906 9.344 17.125 1 94.69 279 ASN A N 1
ATOM 2141 C CA . ASN A 1 279 ? 30.109 10.125 15.906 1 94.69 279 ASN A CA 1
ATOM 2142 C C . ASN A 1 279 ? 28.781 10.68 15.367 1 94.69 279 ASN A C 1
ATOM 2144 O O . ASN A 1 279 ? 28.781 11.477 14.43 1 94.69 279 ASN A O 1
ATOM 2148 N N . ARG A 1 280 ? 27.703 10.234 16.031 1 87.12 280 ARG A N 1
ATOM 2149 C CA . ARG A 1 280 ? 26.422 10.695 15.516 1 87.12 280 ARG A CA 1
ATOM 2150 C C . ARG A 1 280 ? 26.312 12.211 15.602 1 87.12 280 ARG A C 1
ATOM 2152 O O . ARG A 1 280 ? 26.578 12.805 16.641 1 87.12 280 ARG A O 1
ATOM 2159 N N . GLY A 1 281 ? 26.172 12.938 14.5 1 77.94 281 GLY A N 1
ATOM 2160 C CA . GLY A 1 281 ? 26.062 14.391 14.453 1 77.94 281 GLY A CA 1
ATOM 2161 C C . GLY A 1 281 ? 27.344 15.078 14.016 1 77.94 281 GLY A C 1
ATOM 2162 O O . GLY A 1 281 ? 27.406 16.312 13.977 1 77.94 281 GLY A O 1
ATOM 2163 N N . SER A 1 282 ? 28.359 14.25 13.797 1 84.56 282 SER A N 1
ATOM 2164 C CA . SER A 1 282 ? 29.594 14.82 13.25 1 84.56 282 SER A CA 1
ATOM 2165 C C . SER A 1 282 ? 29.406 15.227 11.789 1 84.56 282 SER A C 1
ATOM 2167 O O . SER A 1 282 ? 28.406 14.875 11.164 1 84.56 282 SER A O 1
ATOM 2169 N N . ASP A 1 283 ? 30.281 16.047 11.234 1 84.12 283 ASP A N 1
ATOM 2170 C CA . ASP A 1 283 ? 30.203 16.578 9.875 1 84.12 283 ASP A CA 1
ATOM 2171 C C . ASP A 1 283 ? 30.297 15.445 8.852 1 84.12 283 ASP A C 1
ATOM 2173 O O . ASP A 1 283 ? 29.719 15.547 7.758 1 84.12 283 ASP A O 1
ATOM 2177 N N . GLY A 1 284 ? 30.953 14.375 9.188 1 88.38 284 GLY A N 1
ATOM 2178 C CA . GLY A 1 284 ? 31.203 13.328 8.203 1 88.38 284 GLY A CA 1
ATOM 2179 C C . GLY A 1 284 ? 30.234 12.164 8.312 1 88.38 284 GLY A C 1
ATOM 2180 O O . GLY A 1 284 ? 30.281 11.242 7.5 1 88.38 284 GLY A O 1
ATOM 2181 N N . PHE A 1 285 ? 29.328 12.258 9.273 1 94.88 285 PHE A N 1
ATOM 2182 C CA . PHE A 1 285 ? 28.391 11.164 9.5 1 94.88 285 PHE A CA 1
ATOM 2183 C C . PHE A 1 285 ? 27.078 11.688 10.055 1 94.88 285 PHE A C 1
ATOM 2185 O O . PHE A 1 285 ? 27.031 12.195 11.18 1 94.88 285 PHE A O 1
ATOM 2192 N N . ARG A 1 286 ? 26.078 11.547 9.297 1 94.56 286 ARG A N 1
ATOM 2193 C CA . ARG A 1 286 ? 24.75 12.039 9.664 1 94.56 286 ARG A CA 1
ATOM 2194 C C . ARG A 1 286 ? 23.719 10.922 9.602 1 94.56 286 ARG A C 1
ATOM 2196 O O . ARG A 1 286 ? 23.688 10.141 8.641 1 94.56 286 ARG A O 1
ATOM 2203 N N . LEU A 1 287 ? 22.953 10.836 10.633 1 96.5 287 LEU A N 1
ATOM 2204 C CA . LEU A 1 287 ? 21.844 9.898 10.695 1 96.5 287 LEU A CA 1
ATOM 2205 C C . LEU A 1 287 ? 20.547 10.555 10.211 1 96.5 287 LEU A C 1
ATOM 2207 O O . LEU A 1 287 ? 20.5 11.773 10.039 1 96.5 287 LEU A O 1
ATOM 2211 N N . PRO A 1 288 ? 19.531 9.75 9.945 1 95.06 288 PRO A N 1
ATOM 2212 C CA . PRO A 1 288 ? 18.25 10.328 9.555 1 95.06 288 PRO A CA 1
ATOM 2213 C C . PRO A 1 288 ? 17.688 11.273 10.617 1 95.06 288 PRO A C 1
ATOM 2215 O O . PRO A 1 288 ? 18.016 11.156 11.797 1 95.06 288 PRO A O 1
ATOM 2218 N N . PRO A 1 289 ? 16.906 12.25 10.102 1 91.81 289 PRO A N 1
ATOM 2219 C CA . PRO A 1 289 ? 16.281 13.141 11.078 1 91.81 289 PRO A CA 1
ATOM 2220 C C . PRO A 1 289 ? 15.359 12.398 12.047 1 91.81 289 PRO A C 1
ATOM 2222 O O . PRO A 1 289 ? 14.945 11.273 11.766 1 91.81 289 PRO A O 1
ATOM 2225 N N . ARG A 1 290 ? 15 12.969 13.156 1 90.62 290 ARG A N 1
ATOM 2226 C CA . ARG A 1 290 ? 14.289 12.328 14.258 1 90.62 290 ARG A CA 1
ATOM 2227 C C . ARG A 1 290 ? 12.859 11.977 13.859 1 90.62 290 ARG A C 1
ATOM 2229 O O . ARG A 1 290 ? 12.211 11.148 14.5 1 90.62 290 ARG A O 1
ATOM 2236 N N . ASP A 1 291 ? 12.344 12.602 12.844 1 91.31 291 ASP A N 1
ATOM 2237 C CA . ASP A 1 291 ? 10.953 12.344 12.453 1 91.31 291 ASP A CA 1
ATOM 2238 C C . ASP A 1 291 ? 10.859 11.125 11.547 1 91.31 291 ASP A C 1
ATOM 2240 O O . ASP A 1 291 ? 9.758 10.695 11.188 1 91.31 291 ASP A O 1
ATOM 2244 N N . ALA A 1 292 ? 12 10.539 11.188 1 94.56 292 ALA A N 1
ATOM 2245 C CA . ALA A 1 292 ? 12 9.359 10.32 1 94.56 292 ALA A CA 1
ATOM 2246 C C . ALA A 1 292 ? 12.055 8.078 11.141 1 94.56 292 ALA A C 1
ATOM 2248 O O . ALA A 1 292 ? 12.82 7.973 12.102 1 94.56 292 ALA A O 1
ATOM 2249 N N . ILE A 1 293 ? 11.289 7.086 10.766 1 97.12 293 ILE A N 1
ATOM 2250 C CA . ILE A 1 293 ? 11.234 5.812 11.477 1 97.12 293 ILE A CA 1
ATOM 2251 C C . ILE A 1 293 ? 12.609 5.145 11.453 1 97.12 293 ILE A C 1
ATOM 2253 O O . ILE A 1 293 ? 12.977 4.41 12.375 1 97.12 293 ILE A O 1
ATOM 2257 N N . ALA A 1 294 ? 13.43 5.395 10.422 1 98 294 ALA A N 1
ATOM 2258 C CA . ALA A 1 294 ? 14.805 4.891 10.391 1 98 294 ALA A CA 1
ATOM 2259 C C . ALA A 1 294 ? 15.57 5.324 11.633 1 98 294 ALA A C 1
ATOM 2261 O O . ALA A 1 294 ? 16.297 4.527 12.234 1 98 294 ALA A O 1
ATOM 2262 N N . ARG A 1 295 ? 15.422 6.625 11.969 1 96.31 295 ARG A N 1
ATOM 2263 C CA . ARG A 1 295 ? 16.094 7.145 13.156 1 96.31 295 ARG A CA 1
ATOM 2264 C C . ARG A 1 295 ? 15.609 6.414 14.406 1 96.31 295 ARG A C 1
ATOM 2266 O O . ARG A 1 295 ? 16.422 6.086 15.289 1 96.31 295 ARG A O 1
ATOM 2273 N N . ARG A 1 296 ? 14.367 6.18 14.484 1 96.44 296 ARG A N 1
ATOM 2274 C CA . ARG A 1 296 ? 13.805 5.469 15.625 1 96.44 296 ARG A CA 1
ATOM 2275 C C . ARG A 1 296 ? 14.391 4.066 15.742 1 96.44 296 ARG A C 1
ATOM 2277 O O . ARG A 1 296 ? 14.758 3.633 16.844 1 96.44 296 ARG A O 1
ATOM 2284 N N . LEU A 1 297 ? 14.438 3.324 14.656 1 98.06 297 LEU A N 1
ATOM 2285 C CA . LEU A 1 297 ? 15.031 1.989 14.641 1 98.06 297 LEU A CA 1
ATOM 2286 C C . LEU A 1 297 ? 16.453 2.02 15.164 1 98.06 297 LEU A C 1
ATOM 2288 O O . LEU A 1 297 ? 16.844 1.196 16 1 98.06 297 LEU A O 1
ATOM 2292 N N . ILE A 1 298 ? 17.234 2.99 14.664 1 97.88 298 ILE A N 1
ATOM 2293 C CA . ILE A 1 298 ? 18.641 3.115 15.031 1 97.88 298 ILE A CA 1
ATOM 2294 C C . ILE A 1 298 ? 18.75 3.461 16.516 1 97.88 298 ILE A C 1
ATOM 2296 O O . ILE A 1 298 ? 19.5 2.816 17.25 1 97.88 298 ILE A O 1
ATOM 2300 N N . ASP A 1 299 ? 17.984 4.453 16.922 1 97 299 ASP A N 1
ATOM 2301 C CA . ASP A 1 299 ? 18.047 4.906 18.312 1 97 299 ASP A CA 1
ATOM 2302 C C . ASP A 1 299 ? 17.641 3.793 19.281 1 97 299 ASP A C 1
ATOM 2304 O O . ASP A 1 299 ? 18.281 3.602 20.312 1 97 299 ASP A O 1
ATOM 2308 N N . ASP A 1 300 ? 16.578 3.098 19 1 96.88 300 ASP A N 1
ATOM 2309 C CA . ASP A 1 300 ? 16.141 2.002 19.859 1 96.88 300 ASP A CA 1
ATOM 2310 C C . ASP A 1 300 ? 17.219 0.931 19.984 1 96.88 300 ASP A C 1
ATOM 2312 O O . ASP A 1 300 ? 17.438 0.369 21.047 1 96.88 300 ASP A O 1
ATOM 2316 N N . TRP A 1 301 ? 17.875 0.611 18.875 1 97.25 301 TRP A N 1
ATOM 2317 C CA . TRP A 1 301 ? 18.969 -0.349 18.891 1 97.25 301 TRP A CA 1
ATOM 2318 C C . TRP A 1 301 ? 20.141 0.173 19.719 1 97.25 301 TRP A C 1
ATOM 2320 O O . TRP A 1 301 ? 20.719 -0.568 20.516 1 97.25 301 TRP A O 1
ATOM 2330 N N . LEU A 1 302 ? 20.5 1.466 19.531 1 96.75 302 LEU A N 1
ATOM 2331 C CA . LEU A 1 302 ? 21.609 2.074 20.281 1 96.75 302 LEU A CA 1
ATOM 2332 C C . LEU A 1 302 ? 21.344 2.018 21.781 1 96.75 302 LEU A C 1
ATOM 2334 O O . LEU A 1 302 ? 22.266 1.829 22.578 1 96.75 302 LEU A O 1
ATOM 2338 N N . ASP A 1 303 ? 20.062 2.117 22.156 1 93.88 303 ASP A N 1
ATOM 2339 C CA . ASP A 1 303 ? 19.672 2.164 23.562 1 93.88 303 ASP A CA 1
ATOM 2340 C C . ASP A 1 303 ? 19.484 0.758 24.125 1 93.88 303 ASP A C 1
ATOM 2342 O O . ASP A 1 303 ? 19.234 0.592 25.328 1 93.88 303 ASP A O 1
ATOM 2346 N N . GLY A 1 304 ? 19.594 -0.279 23.391 1 85.62 304 GLY A N 1
ATOM 2347 C CA . GLY A 1 304 ? 19.469 -1.66 23.828 1 85.62 304 GLY A CA 1
ATOM 2348 C C . GLY A 1 304 ? 18.031 -2.172 23.781 1 85.62 304 GLY A C 1
ATOM 2349 O O . GLY A 1 304 ? 17.734 -3.244 24.312 1 85.62 304 GLY A O 1
ATOM 2350 N N . ALA A 1 305 ? 17.094 -1.333 23.297 1 69.88 305 ALA A N 1
ATOM 2351 C CA . ALA A 1 305 ? 15.695 -1.729 23.25 1 69.88 305 ALA A CA 1
ATOM 2352 C C . ALA A 1 305 ? 15.406 -2.535 21.984 1 69.88 305 ALA A C 1
ATOM 2354 O O . ALA A 1 305 ? 14.336 -3.146 21.859 1 69.88 305 ALA A O 1
ATOM 2355 N N . GLY A 1 306 ? 16.422 -2.707 21.172 1 58.59 306 GLY A N 1
ATOM 2356 C CA . GLY A 1 306 ? 16.141 -3.338 19.891 1 58.59 306 GLY A CA 1
ATOM 2357 C C . GLY A 1 306 ? 16.781 -4.707 19.75 1 58.59 306 GLY A C 1
ATOM 2358 O O . GLY A 1 306 ? 17.734 -5.023 20.453 1 58.59 306 GLY A O 1
ATOM 2359 N N . MET B 1 1 ? 10.93 -18.047 13.609 1 55.16 1 MET B N 1
ATOM 2360 C CA . MET B 1 1 ? 10.859 -18.062 12.148 1 55.16 1 MET B CA 1
ATOM 2361 C C . MET B 1 1 ? 9.648 -17.281 11.656 1 55.16 1 MET B C 1
ATOM 2363 O O . MET B 1 1 ? 8.586 -17.312 12.281 1 55.16 1 MET B O 1
ATOM 2367 N N . SER B 1 2 ? 9.883 -16.422 10.602 1 73.5 2 SER B N 1
ATOM 2368 C CA . SER B 1 2 ? 8.773 -15.633 10.07 1 73.5 2 SER B CA 1
ATOM 2369 C C . SER B 1 2 ? 7.699 -16.531 9.469 1 73.5 2 SER B C 1
ATOM 2371 O O . SER B 1 2 ? 8 -17.594 8.914 1 73.5 2 SER B O 1
ATOM 2373 N N . ILE B 1 3 ? 6.453 -16.359 9.789 1 84.88 3 ILE B N 1
ATOM 2374 C CA . ILE B 1 3 ? 5.293 -17.062 9.258 1 84.88 3 ILE B CA 1
ATOM 2375 C C . ILE B 1 3 ? 5.172 -16.797 7.758 1 84.88 3 ILE B C 1
ATOM 2377 O O . ILE B 1 3 ? 5.172 -15.641 7.324 1 84.88 3 ILE B O 1
ATOM 2381 N N . VAL B 1 4 ? 5.195 -17.859 7 1 88.75 4 VAL B N 1
ATOM 2382 C CA . VAL B 1 4 ? 4.969 -17.75 5.566 1 88.75 4 VAL B CA 1
ATOM 2383 C C . VAL B 1 4 ? 3.527 -18.125 5.234 1 88.75 4 VAL B C 1
ATOM 2385 O O . VAL B 1 4 ? 3.123 -19.266 5.406 1 88.75 4 VAL B O 1
ATOM 2388 N N . ASN B 1 5 ? 2.744 -17.172 4.801 1 92.62 5 ASN B N 1
ATOM 2389 C CA . ASN B 1 5 ? 1.348 -17.375 4.434 1 92.62 5 ASN B CA 1
ATOM 2390 C C . ASN B 1 5 ? 1.207 -17.75 2.959 1 92.62 5 ASN B C 1
ATOM 2392 O O . ASN B 1 5 ? 2.148 -17.594 2.182 1 92.62 5 ASN B O 1
ATOM 2396 N N . PHE B 1 6 ? 0.029 -18.266 2.627 1 90.94 6 PHE B N 1
ATOM 2397 C CA . PHE B 1 6 ? -0.24 -18.594 1.232 1 90.94 6 PHE B CA 1
ATOM 2398 C C . PHE B 1 6 ? 0.009 -17.391 0.336 1 90.94 6 PHE B C 1
ATOM 2400 O O . PHE B 1 6 ? -0.142 -16.25 0.771 1 90.94 6 PHE B O 1
ATOM 2407 N N . TYR B 1 7 ? 0.453 -17.656 -1.01 1 93.38 7 TYR B N 1
ATOM 2408 C CA . TYR B 1 7 ? 0.765 -16.672 -2.037 1 93.38 7 TYR B CA 1
ATOM 2409 C C . TYR B 1 7 ? 2.131 -16.031 -1.79 1 93.38 7 TYR B C 1
ATOM 2411 O O . TYR B 1 7 ? 2.639 -15.297 -2.633 1 93.38 7 TYR B O 1
ATOM 2419 N N . ALA B 1 8 ? 2.701 -16.188 -0.569 1 92 8 ALA B N 1
ATOM 2420 C CA . ALA B 1 8 ? 4.086 -15.812 -0.299 1 92 8 ALA B CA 1
ATOM 2421 C C . ALA B 1 8 ? 5.02 -17.016 -0.442 1 92 8 ALA B C 1
ATOM 2423 O O . ALA B 1 8 ? 4.625 -18.062 -0.961 1 92 8 ALA B O 1
ATOM 2424 N N . GLY B 1 9 ? 6.285 -16.812 -0.197 1 89.62 9 GLY B N 1
ATOM 2425 C CA . GLY B 1 9 ? 7.238 -17.906 -0.187 1 89.62 9 GLY B CA 1
ATOM 2426 C C . GLY B 1 9 ? 7.844 -18.188 -1.549 1 89.62 9 GLY B C 1
ATOM 2427 O O . GLY B 1 9 ? 8.25 -19.312 -1.837 1 89.62 9 GLY B O 1
ATOM 2428 N N . SER B 1 10 ? 7.859 -17.188 -2.393 1 88.12 10 SER B N 1
ATOM 2429 C CA . SER B 1 10 ? 8.438 -17.359 -3.723 1 88.12 10 SER B CA 1
ATOM 2430 C C . SER B 1 10 ? 9.945 -17.562 -3.648 1 88.12 10 SER B C 1
ATOM 2432 O O . SER B 1 10 ? 10.625 -16.922 -2.852 1 88.12 10 SER B O 1
ATOM 2434 N N . SER B 1 11 ? 10.398 -18.484 -4.473 1 84.56 11 SER B N 1
ATOM 2435 C CA . SER B 1 11 ? 11.836 -18.688 -4.57 1 84.56 11 SER B CA 1
ATOM 2436 C C . SER B 1 11 ? 12.422 -17.953 -5.77 1 84.56 11 SER B C 1
ATOM 2438 O O . SER B 1 11 ? 13.617 -18.078 -6.062 1 84.56 11 SER B O 1
ATOM 2440 N N . LEU B 1 12 ? 11.625 -17.219 -6.441 1 92.69 12 LEU B N 1
ATOM 2441 C CA . LEU B 1 12 ? 12.023 -16.5 -7.648 1 92.69 12 LEU B CA 1
ATOM 2442 C C . LEU B 1 12 ? 13.039 -15.414 -7.324 1 92.69 12 LEU B C 1
ATOM 2444 O O . LEU B 1 12 ? 12.852 -14.648 -6.375 1 92.69 12 LEU B O 1
ATOM 2448 N N . ASP B 1 13 ? 14.133 -15.438 -8.078 1 94.31 13 ASP B N 1
ATOM 2449 C CA . ASP B 1 13 ? 14.969 -14.234 -8.141 1 94.31 13 ASP B CA 1
ATOM 2450 C C . ASP B 1 13 ? 14.344 -13.18 -9.047 1 94.31 13 ASP B C 1
ATOM 2452 O O . ASP B 1 13 ? 14.328 -13.344 -10.273 1 94.31 13 ASP B O 1
ATOM 2456 N N . ARG B 1 14 ? 13.93 -12.164 -8.508 1 94.81 14 ARG B N 1
ATOM 2457 C CA . ARG B 1 14 ? 13.211 -11.164 -9.289 1 94.81 14 ARG B CA 1
ATOM 2458 C C . ARG B 1 14 ? 14.156 -10.391 -10.195 1 94.81 14 ARG B C 1
ATOM 2460 O O . ARG B 1 14 ? 13.719 -9.75 -11.156 1 94.81 14 ARG B O 1
ATOM 2467 N N . ALA B 1 15 ? 15.445 -10.398 -9.953 1 93.62 15 ALA B N 1
ATOM 2468 C CA . ALA B 1 15 ? 16.469 -9.805 -10.797 1 93.62 15 ALA B CA 1
ATOM 2469 C C . ALA B 1 15 ? 16.094 -8.383 -11.203 1 93.62 15 ALA B C 1
ATOM 2471 O O . ALA B 1 15 ? 16.125 -8.039 -12.391 1 93.62 15 ALA B O 1
ATOM 2472 N N . ALA B 1 16 ? 15.781 -7.555 -10.266 1 91.31 16 ALA B N 1
ATOM 2473 C CA . ALA B 1 16 ? 15.25 -6.215 -10.508 1 91.31 16 ALA B CA 1
ATOM 2474 C C . ALA B 1 16 ? 16.219 -5.383 -11.344 1 91.31 16 ALA B C 1
ATOM 2476 O O . ALA B 1 16 ? 15.805 -4.594 -12.195 1 91.31 16 ALA B O 1
ATOM 2477 N N . VAL B 1 17 ? 17.469 -5.574 -11.219 1 88.75 17 VAL B N 1
ATOM 2478 C CA . VAL B 1 17 ? 18.5 -4.77 -11.867 1 88.75 17 VAL B CA 1
ATOM 2479 C C . VAL B 1 17 ? 18.453 -4.996 -13.375 1 88.75 17 VAL B C 1
ATOM 2481 O O . VAL B 1 17 ? 18.828 -4.117 -14.156 1 88.75 17 VAL B O 1
ATOM 2484 N N . LYS B 1 18 ? 17.984 -6.117 -13.766 1 94 18 LYS B N 1
ATOM 2485 C CA . LYS B 1 18 ? 17.984 -6.484 -15.18 1 94 18 LYS B CA 1
ATOM 2486 C C . LYS B 1 18 ? 16.75 -5.953 -15.898 1 94 18 LYS B C 1
ATOM 2488 O O . LYS B 1 18 ? 16.688 -5.973 -17.125 1 94 18 LYS B O 1
ATOM 2493 N N . ARG B 1 19 ? 15.836 -5.41 -15.156 1 96.12 19 ARG B N 1
ATOM 2494 C CA . ARG B 1 19 ? 14.555 -5.012 -15.727 1 96.12 19 ARG B CA 1
ATOM 2495 C C . ARG B 1 19 ? 14.719 -3.842 -16.688 1 96.12 19 ARG B C 1
ATOM 2497 O O . ARG B 1 19 ? 13.891 -3.639 -17.578 1 96.12 19 ARG B O 1
ATOM 2504 N N . ARG B 1 20 ? 15.82 -3.141 -16.609 1 94.44 20 ARG B N 1
ATOM 2505 C CA . ARG B 1 20 ? 16.031 -1.963 -17.453 1 94.44 20 ARG B CA 1
ATOM 2506 C C . ARG B 1 20 ? 16.828 -2.309 -18.703 1 94.44 20 ARG B C 1
ATOM 2508 O O . ARG B 1 20 ? 17.047 -1.454 -19.562 1 94.44 20 ARG B O 1
ATOM 2515 N N . ASP B 1 21 ? 17.266 -3.486 -18.781 1 96.56 21 ASP B N 1
ATOM 2516 C CA . ASP B 1 21 ? 18.047 -3.959 -19.922 1 96.56 21 ASP B CA 1
ATOM 2517 C C . ASP B 1 21 ? 17.172 -4.652 -20.953 1 96.56 21 ASP B C 1
ATOM 2519 O O . ASP B 1 21 ? 17 -5.875 -20.906 1 96.56 21 ASP B O 1
ATOM 2523 N N . ALA B 1 22 ? 16.766 -3.918 -21.891 1 96.5 22 ALA B N 1
ATOM 2524 C CA . ALA B 1 22 ? 15.812 -4.402 -22.891 1 96.5 22 ALA B CA 1
ATOM 2525 C C . ALA B 1 22 ? 16.406 -5.551 -23.703 1 96.5 22 ALA B C 1
ATOM 2527 O O . ALA B 1 22 ? 15.703 -6.504 -24.047 1 96.5 22 ALA B O 1
ATOM 2528 N N . ALA B 1 23 ? 17.625 -5.441 -24.016 1 97.44 23 ALA B N 1
ATOM 2529 C CA . ALA B 1 23 ? 18.281 -6.488 -24.797 1 97.44 23 ALA B CA 1
ATOM 2530 C C . ALA B 1 23 ? 18.344 -7.793 -24 1 97.44 23 ALA B C 1
ATOM 2532 O O . ALA B 1 23 ? 18.094 -8.867 -24.547 1 97.44 23 ALA B O 1
ATOM 2533 N N . TRP B 1 24 ? 18.719 -7.664 -22.75 1 97.56 24 TRP B N 1
ATOM 2534 C CA . TRP B 1 24 ? 18.766 -8.844 -21.891 1 97.56 24 TRP B CA 1
ATOM 2535 C C . TRP B 1 24 ? 17.391 -9.5 -21.781 1 97.56 24 TRP B C 1
ATOM 2537 O O . TRP B 1 24 ? 17.266 -10.719 -21.938 1 97.56 24 TRP B O 1
ATOM 2547 N N . LEU B 1 25 ? 16.391 -8.703 -21.609 1 97.69 25 LEU B N 1
ATOM 2548 C CA . LEU B 1 25 ? 15.023 -9.203 -21.484 1 97.69 25 LEU B CA 1
ATOM 2549 C C . LEU B 1 25 ? 14.586 -9.914 -22.766 1 97.69 25 LEU B C 1
ATOM 2551 O O . LEU B 1 25 ? 14 -11 -22.703 1 97.69 25 LEU B O 1
ATOM 2555 N N . ALA B 1 26 ? 14.875 -9.305 -23.875 1 96.5 26 ALA B N 1
ATOM 2556 C CA . ALA B 1 26 ? 14.508 -9.906 -25.156 1 96.5 26 ALA B CA 1
ATOM 2557 C C . ALA B 1 26 ? 15.203 -11.25 -25.344 1 96.5 26 ALA B C 1
ATOM 2559 O O . ALA B 1 26 ? 14.602 -12.211 -25.828 1 96.5 26 ALA B O 1
ATOM 2560 N N . GLY B 1 27 ? 16.438 -11.258 -24.969 1 96.75 27 GLY B N 1
ATOM 2561 C CA . GLY B 1 27 ? 17.188 -12.5 -25.047 1 96.75 27 GLY B CA 1
ATOM 2562 C C . GLY B 1 27 ? 16.625 -13.594 -24.156 1 96.75 27 GLY B C 1
ATOM 2563 O O . GLY B 1 27 ? 16.531 -14.75 -24.578 1 96.75 27 GLY B O 1
ATOM 2564 N N . ARG B 1 28 ? 16.266 -13.25 -22.938 1 96.88 28 ARG B N 1
ATOM 2565 C CA . ARG B 1 28 ? 15.688 -14.227 -22.016 1 96.88 28 ARG B CA 1
ATOM 2566 C C . ARG B 1 28 ? 14.344 -14.727 -22.516 1 96.88 28 ARG B C 1
ATOM 2568 O O . ARG B 1 28 ? 14.039 -15.922 -22.406 1 96.88 28 ARG B O 1
ATOM 2575 N N . LEU B 1 29 ? 13.531 -13.82 -23.047 1 96.31 29 LEU B N 1
ATOM 2576 C CA . LEU B 1 29 ? 12.227 -14.203 -23.562 1 96.31 29 LEU B CA 1
ATOM 2577 C C . LEU B 1 29 ? 12.359 -15.195 -24.719 1 96.31 29 LEU B C 1
ATOM 2579 O O . LEU B 1 29 ? 11.539 -16.094 -24.859 1 96.31 29 LEU B O 1
ATOM 2583 N N . ALA B 1 30 ? 13.422 -15.086 -25.469 1 94.06 30 ALA B N 1
ATOM 2584 C CA . ALA B 1 30 ? 13.625 -15.914 -26.641 1 94.06 30 ALA B CA 1
ATOM 2585 C C . ALA B 1 30 ? 14.359 -17.203 -26.297 1 94.06 30 ALA B C 1
ATOM 2587 O O . ALA B 1 30 ? 14.43 -18.125 -27.109 1 94.06 30 ALA B O 1
ATOM 2588 N N . ALA B 1 31 ? 14.844 -17.266 -25.141 1 94.5 31 ALA B N 1
ATOM 2589 C CA . ALA B 1 31 ? 15.68 -18.406 -24.75 1 94.5 31 ALA B CA 1
ATOM 2590 C C . ALA B 1 31 ? 14.852 -19.672 -24.609 1 94.5 31 ALA B C 1
ATOM 2592 O O . ALA B 1 31 ? 13.711 -19.625 -24.141 1 94.5 31 ALA B O 1
ATOM 2593 N N . ALA B 1 32 ? 15.531 -20.766 -24.906 1 91.44 32 ALA B N 1
ATOM 2594 C CA . ALA B 1 32 ? 14.906 -22.078 -24.719 1 91.44 32 ALA B CA 1
ATOM 2595 C C . ALA B 1 32 ? 14.648 -22.344 -23.234 1 91.44 32 ALA B C 1
ATOM 2597 O O . ALA B 1 32 ? 15.484 -22.031 -22.391 1 91.44 32 ALA B O 1
ATOM 2598 N N . GLY B 1 33 ? 13.508 -22.766 -22.906 1 92.38 33 GLY B N 1
ATOM 2599 C CA . GLY B 1 33 ? 13.203 -23.125 -21.547 1 92.38 33 GLY B CA 1
ATOM 2600 C C . GLY B 1 33 ? 12.445 -22.047 -20.797 1 92.38 33 GLY B C 1
ATOM 2601 O O . GLY B 1 33 ? 11.953 -22.281 -19.688 1 92.38 33 GLY B O 1
ATOM 2602 N N . THR B 1 34 ? 12.492 -20.812 -21.375 1 96.31 34 THR B N 1
ATOM 2603 C CA . THR B 1 34 ? 11.703 -19.75 -20.75 1 96.31 34 THR B CA 1
ATOM 2604 C C . THR B 1 34 ? 10.25 -20.188 -20.594 1 96.31 34 THR B C 1
ATOM 2606 O O . THR B 1 34 ? 9.688 -20.844 -21.469 1 96.31 34 THR B O 1
ATOM 2609 N N . ARG B 1 35 ? 9.711 -19.812 -19.438 1 96.12 35 ARG B N 1
ATOM 2610 C CA . ARG B 1 35 ? 8.32 -20.125 -19.125 1 96.12 35 ARG B CA 1
ATOM 2611 C C . ARG B 1 35 ? 7.441 -18.891 -19.219 1 96.12 35 ARG B C 1
ATOM 2613 O O . ARG B 1 35 ? 7.738 -17.859 -18.609 1 96.12 35 ARG B O 1
ATOM 2620 N N . LEU B 1 36 ? 6.41 -19.016 -20 1 97.38 36 LEU B N 1
ATOM 2621 C CA . LEU B 1 36 ? 5.402 -17.969 -20.094 1 97.38 36 LEU B CA 1
ATOM 2622 C C . LEU B 1 36 ? 4.152 -18.344 -19.297 1 97.38 36 LEU B C 1
ATOM 2624 O O . LEU B 1 36 ? 3.48 -19.328 -19.625 1 97.38 36 LEU B O 1
ATOM 2628 N N . VAL B 1 37 ? 3.877 -17.609 -18.25 1 97.81 37 VAL B N 1
ATOM 2629 C CA . VAL B 1 37 ? 2.691 -17.812 -17.422 1 97.81 37 VAL B CA 1
ATOM 2630 C C . VAL B 1 37 ? 1.488 -17.125 -18.062 1 97.81 37 VAL B C 1
ATOM 2632 O O . VAL B 1 37 ? 1.376 -15.898 -18.047 1 97.81 37 VAL B O 1
ATOM 2635 N N . PRO B 1 38 ? 0.551 -17.906 -18.594 1 98.25 38 PRO B N 1
ATOM 2636 C CA . PRO B 1 38 ? -0.633 -17.266 -19.188 1 98.25 38 PRO B CA 1
ATOM 2637 C C . PRO B 1 38 ? -1.679 -16.891 -18.125 1 98.25 38 PRO B C 1
ATOM 2639 O O . PRO B 1 38 ? -1.956 -17.672 -17.219 1 98.25 38 PRO B O 1
ATOM 2642 N N . VAL B 1 39 ? -2.162 -15.75 -18.188 1 98.25 39 VAL B N 1
ATOM 2643 C CA . VAL B 1 39 ? -3.244 -15.266 -17.344 1 98.25 39 VAL B CA 1
ATOM 2644 C C . VAL B 1 39 ? -4.406 -14.789 -18.203 1 98.25 39 VAL B C 1
ATOM 2646 O O . VAL B 1 39 ? -4.207 -14.047 -19.172 1 98.25 39 VAL B O 1
ATOM 2649 N N . TRP B 1 40 ? -5.602 -15.273 -17.906 1 98.31 40 TRP B N 1
ATOM 2650 C CA . TRP B 1 40 ? -6.812 -14.883 -18.625 1 98.31 40 TRP B CA 1
ATOM 2651 C C . TRP B 1 40 ? -7.863 -14.344 -17.656 1 98.31 40 TRP B C 1
ATOM 2653 O O . TRP B 1 40 ? -8.5 -15.109 -16.938 1 98.31 40 TRP B O 1
ATOM 2663 N N . ARG B 1 41 ? -8.055 -13.031 -17.609 1 96.94 41 ARG B N 1
ATOM 2664 C CA . ARG B 1 41 ? -9.031 -12.359 -16.766 1 96.94 41 ARG B CA 1
ATOM 2665 C C . ARG B 1 41 ? -8.883 -12.797 -15.305 1 96.94 41 ARG B C 1
ATOM 2667 O O . ARG B 1 41 ? -9.875 -13.148 -14.656 1 96.94 41 ARG B O 1
ATOM 2674 N N . GLY B 1 42 ? -7.598 -12.836 -14.898 1 95.81 42 GLY B N 1
ATOM 2675 C CA . GLY B 1 42 ? -7.266 -13.102 -13.508 1 95.81 42 GLY B CA 1
ATOM 2676 C C . GLY B 1 42 ? -7.152 -14.586 -13.195 1 95.81 42 GLY B C 1
ATOM 2677 O O . GLY B 1 42 ? -6.809 -14.961 -12.078 1 95.81 42 GLY B O 1
ATOM 2678 N N . LYS B 1 43 ? -7.414 -15.477 -14.133 1 97.62 43 LYS B N 1
ATOM 2679 C CA . LYS B 1 43 ? -7.348 -16.922 -13.945 1 97.62 43 LYS B CA 1
ATOM 2680 C C . LYS B 1 43 ? -6.051 -17.484 -14.516 1 97.62 43 LYS B C 1
ATOM 2682 O O . LYS B 1 43 ? -5.402 -16.859 -15.352 1 97.62 43 LYS B O 1
ATOM 2687 N N . HIS B 1 44 ? -5.699 -18.641 -14.062 1 97.94 44 HIS B N 1
ATOM 2688 C CA . HIS B 1 44 ? -4.434 -19.25 -14.445 1 97.94 44 HIS B CA 1
ATOM 2689 C C . HIS B 1 44 ? -4.656 -20.609 -15.109 1 97.94 44 HIS B C 1
ATOM 2691 O O . HIS B 1 44 ? -5.617 -21.312 -14.789 1 97.94 44 HIS B O 1
ATOM 2697 N N . LEU B 1 45 ? -3.781 -20.953 -16.047 1 97.88 45 LEU B N 1
ATOM 2698 C CA . LEU B 1 45 ? -3.898 -22.188 -16.812 1 97.88 45 LEU B CA 1
ATOM 2699 C C . LEU B 1 45 ? -3.287 -23.359 -16.062 1 97.88 45 LEU B C 1
ATOM 2701 O O . LEU B 1 45 ? -2.117 -23.312 -15.672 1 97.88 45 LEU B O 1
ATOM 2705 N N . VAL B 1 46 ? -4.074 -24.344 -15.805 1 97.5 46 VAL B N 1
ATOM 2706 C CA . VAL B 1 46 ? -3.594 -25.562 -15.156 1 97.5 46 VAL B CA 1
ATOM 2707 C C . VAL B 1 46 ? -4.125 -26.797 -15.898 1 97.5 46 VAL B C 1
ATOM 2709 O O . VAL B 1 46 ? -5.105 -26.703 -16.641 1 97.5 46 VAL B O 1
ATOM 2712 N N . ASP B 1 47 ? -3.379 -27.797 -15.766 1 96.81 47 ASP B N 1
ATOM 2713 C CA . ASP B 1 47 ? -3.787 -29.094 -16.281 1 96.81 47 ASP B CA 1
ATOM 2714 C C . ASP B 1 47 ? -3.689 -30.172 -15.195 1 96.81 47 ASP B C 1
ATOM 2716 O O . ASP B 1 47 ? -3.361 -29.859 -14.047 1 96.81 47 ASP B O 1
ATOM 2720 N N . GLY B 1 48 ? -4.109 -31.438 -15.531 1 93.62 48 GLY B N 1
ATOM 2721 C CA . GLY B 1 48 ? -4.078 -32.531 -14.57 1 93.62 48 GLY B CA 1
ATOM 2722 C C . GLY B 1 48 ? -5.367 -32.688 -13.789 1 93.62 48 GLY B C 1
ATOM 2723 O O . GLY B 1 48 ? -6.34 -31.969 -14.047 1 93.62 48 GLY B O 1
ATOM 2724 N N . PRO B 1 49 ? -5.406 -33.625 -12.812 1 92.81 49 PRO B N 1
ATOM 2725 C CA . PRO B 1 49 ? -6.613 -33.844 -12.016 1 92.81 49 PRO B CA 1
ATOM 2726 C C . PRO B 1 49 ? -6.953 -32.656 -11.117 1 92.81 49 PRO B C 1
ATOM 2728 O O . PRO B 1 49 ? -6.062 -31.922 -10.703 1 92.81 49 PRO B O 1
ATOM 2731 N N . ARG B 1 50 ? -8.227 -32.594 -10.828 1 89.38 50 ARG B N 1
ATOM 2732 C CA . ARG B 1 50 ? -8.75 -31.469 -10.047 1 89.38 50 ARG B CA 1
ATOM 2733 C C . ARG B 1 50 ? -8.086 -31.406 -8.68 1 89.38 50 ARG B C 1
ATOM 2735 O O . ARG B 1 50 ? -7.906 -30.328 -8.117 1 89.38 50 ARG B O 1
ATOM 2742 N N . GLU B 1 51 ? -7.699 -32.469 -8.164 1 91.56 51 GLU B N 1
ATOM 2743 C CA . GLU B 1 51 ? -7.16 -32.531 -6.809 1 91.56 51 GLU B CA 1
ATOM 2744 C C . GLU B 1 51 ? -5.664 -32.219 -6.793 1 91.56 51 GLU B C 1
ATOM 2746 O O . GLU B 1 51 ? -5.082 -32 -5.73 1 91.56 51 GLU B O 1
ATOM 2751 N N . ALA B 1 52 ? -5.094 -32.219 -7.941 1 92.94 52 ALA B N 1
ATOM 2752 C CA . ALA B 1 52 ? -3.66 -31.953 -8.031 1 92.94 52 ALA B CA 1
ATOM 2753 C C . ALA B 1 52 ? -3.312 -31.234 -9.328 1 92.94 52 ALA B C 1
ATOM 2755 O O . ALA B 1 52 ? -2.541 -31.734 -10.141 1 92.94 52 ALA B O 1
ATOM 2756 N N . PRO B 1 53 ? -3.879 -30.109 -9.516 1 95.75 53 PRO B N 1
ATOM 2757 C CA . PRO B 1 53 ? -3.609 -29.359 -10.75 1 95.75 53 PRO B CA 1
ATOM 2758 C C . PRO B 1 53 ? -2.139 -28.969 -10.891 1 95.75 53 PRO B C 1
ATOM 2760 O O . PRO B 1 53 ? -1.467 -28.703 -9.891 1 95.75 53 PRO B O 1
ATOM 2763 N N . GLN B 1 54 ? -1.688 -29.016 -12.109 1 95.25 54 GLN B N 1
ATOM 2764 C CA . GLN B 1 54 ? -0.322 -28.609 -12.438 1 95.25 54 GLN B CA 1
ATOM 2765 C C . GLN B 1 54 ? -0.303 -27.359 -13.297 1 95.25 54 GLN B C 1
ATOM 2767 O O . GLN B 1 54 ? -1.086 -27.234 -14.242 1 95.25 54 GLN B O 1
ATOM 2772 N N . PRO B 1 55 ? 0.564 -26.453 -12.93 1 95.94 55 PRO B N 1
ATOM 2773 C CA . PRO B 1 55 ? 0.666 -25.266 -13.781 1 95.94 55 PRO B CA 1
ATOM 2774 C C . PRO B 1 55 ? 1.044 -25.609 -15.227 1 95.94 55 PRO B C 1
ATOM 2776 O O . PRO B 1 55 ? 1.823 -26.531 -15.453 1 95.94 55 PRO B O 1
ATOM 2779 N N . VAL B 1 56 ? 0.495 -24.859 -16.141 1 96.75 56 VAL B N 1
ATOM 2780 C CA . VAL B 1 56 ? 0.843 -24.969 -17.562 1 96.75 56 VAL B CA 1
ATOM 2781 C C . VAL B 1 56 ? 1.558 -23.703 -18.016 1 96.75 56 VAL B C 1
ATOM 2783 O O . VAL B 1 56 ? 1.08 -22.594 -17.781 1 96.75 56 VAL B O 1
ATOM 2786 N N . TRP B 1 57 ? 2.707 -23.906 -18.625 1 95.69 57 TRP B N 1
ATOM 2787 C CA . TRP B 1 57 ? 3.48 -22.812 -19.203 1 95.69 57 TRP B CA 1
ATOM 2788 C C . TRP B 1 57 ? 3.385 -22.812 -20.719 1 95.69 57 TRP B C 1
ATOM 2790 O O . TRP B 1 57 ? 3.332 -23.875 -21.344 1 95.69 57 TRP B O 1
ATOM 2800 N N . LEU B 1 58 ? 3.346 -21.609 -21.219 1 95.62 58 LEU B N 1
ATOM 2801 C CA . LEU B 1 58 ? 3.443 -21.484 -22.672 1 95.62 58 LEU B CA 1
ATOM 2802 C C . LEU B 1 58 ? 4.898 -21.344 -23.109 1 95.62 58 LEU B C 1
ATOM 2804 O O . LEU B 1 58 ? 5.754 -20.953 -22.312 1 95.62 58 LEU B O 1
ATOM 2808 N N . ASP B 1 59 ? 5.105 -21.734 -24.297 1 91.44 59 ASP B N 1
ATOM 2809 C CA . ASP B 1 59 ? 6.395 -21.516 -24.953 1 91.44 59 ASP B CA 1
ATOM 2810 C C . ASP B 1 59 ? 6.426 -20.172 -25.672 1 91.44 59 ASP B C 1
ATOM 2812 O O . ASP B 1 59 ? 5.699 -19.969 -26.641 1 91.44 59 ASP B O 1
ATOM 2816 N N . PRO B 1 60 ? 7.328 -19.344 -25.203 1 93.31 60 PRO B N 1
ATOM 2817 C CA . PRO B 1 60 ? 7.359 -18.016 -25.844 1 93.31 60 PRO B CA 1
ATOM 2818 C C . PRO B 1 60 ? 7.75 -18.094 -27.328 1 93.31 60 PRO B C 1
ATOM 2820 O O . PRO B 1 60 ? 7.527 -17.125 -28.062 1 93.31 60 PRO B O 1
ATOM 2823 N N . ALA B 1 61 ? 8.328 -19.156 -27.672 1 89.56 61 ALA B N 1
ATOM 2824 C CA . ALA B 1 61 ? 8.758 -19.297 -29.062 1 89.56 61 ALA B CA 1
ATOM 2825 C C . ALA B 1 61 ? 7.562 -19.453 -30 1 89.56 61 ALA B C 1
ATOM 2827 O O . ALA B 1 61 ? 7.684 -19.234 -31.203 1 89.56 61 ALA B O 1
ATOM 2828 N N . GLU B 1 62 ? 6.508 -19.859 -29.297 1 87.81 62 GLU B N 1
ATOM 2829 C CA . GLU B 1 62 ? 5.297 -19.891 -30.109 1 87.81 62 GLU B CA 1
ATOM 2830 C C . GLU B 1 62 ? 4.734 -18.5 -30.344 1 87.81 62 GLU B C 1
ATOM 2832 O O . GLU B 1 62 ? 4.801 -17.641 -29.453 1 87.81 62 GLU B O 1
ATOM 2837 N N . SER B 1 63 ? 4.461 -18.031 -31.516 1 88.25 63 SER B N 1
ATOM 2838 C CA . SER B 1 63 ? 4.164 -16.656 -31.891 1 88.25 63 SER B CA 1
ATOM 2839 C C . SER B 1 63 ? 2.666 -16.359 -31.828 1 88.25 63 SER B C 1
ATOM 2841 O O . SER B 1 63 ? 2.246 -15.211 -31.828 1 88.25 63 SER B O 1
ATOM 2843 N N . TRP B 1 64 ? 1.86 -17.406 -31.516 1 93.31 64 TRP B N 1
ATOM 2844 C CA . TRP B 1 64 ? 0.419 -17.203 -31.625 1 93.31 64 TRP B CA 1
ATOM 2845 C C . TRP B 1 64 ? -0.083 -16.297 -30.5 1 93.31 64 TRP B C 1
ATOM 2847 O O . TRP B 1 64 ? -1.018 -15.516 -30.688 1 93.31 64 TRP B O 1
ATOM 2857 N N . TRP B 1 65 ? 0.51 -16.438 -29.25 1 94.69 65 TRP B N 1
ATOM 2858 C CA . TRP B 1 65 ? 0.061 -15.68 -28.078 1 94.69 65 TRP B CA 1
ATOM 2859 C C . TRP B 1 65 ? 0.285 -14.18 -28.281 1 94.69 65 TRP B C 1
ATOM 2861 O O . TRP B 1 65 ? -0.414 -13.359 -27.688 1 94.69 65 TRP B O 1
ATOM 2871 N N . ARG B 1 66 ? 1.184 -13.742 -29.141 1 94.94 66 ARG B N 1
ATOM 2872 C CA . ARG B 1 66 ? 1.492 -12.336 -29.391 1 94.94 66 ARG B CA 1
ATOM 2873 C C . ARG B 1 66 ? 0.308 -11.617 -30.016 1 94.94 66 ARG B C 1
ATOM 2875 O O . ARG B 1 66 ? 0.112 -10.422 -29.797 1 94.94 66 ARG B O 1
ATOM 2882 N N . GLU B 1 67 ? -0.385 -12.336 -30.781 1 94.06 67 GLU B N 1
ATOM 2883 C CA . GLU B 1 67 ? -1.534 -11.758 -31.469 1 94.06 67 GLU B CA 1
ATOM 2884 C C . GLU B 1 67 ? -2.689 -11.508 -30.516 1 94.06 67 GLU B C 1
ATOM 2886 O O . GLU B 1 67 ? -3.578 -10.703 -30.797 1 94.06 67 GLU B O 1
ATOM 2891 N N . ILE B 1 68 ? -2.65 -12.188 -29.422 1 95.62 68 ILE B N 1
ATOM 2892 C CA . ILE B 1 68 ? -3.77 -12.156 -28.484 1 95.62 68 ILE B CA 1
ATOM 2893 C C . ILE B 1 68 ? -3.416 -11.281 -27.281 1 95.62 68 ILE B C 1
ATOM 2895 O O . ILE B 1 68 ? -4.293 -10.648 -26.688 1 95.62 68 ILE B O 1
ATOM 2899 N N . ALA B 1 69 ? -2.189 -11.219 -26.891 1 97 69 ALA B N 1
ATOM 2900 C CA . ALA B 1 69 ? -1.719 -10.609 -25.656 1 97 69 ALA B CA 1
ATOM 2901 C C . ALA B 1 69 ? -2.119 -9.141 -25.578 1 97 69 ALA B C 1
ATOM 2903 O O . ALA B 1 69 ? -2.055 -8.422 -26.578 1 97 69 ALA B O 1
ATOM 2904 N N . ALA B 1 70 ? -2.537 -8.719 -24.375 1 96.5 70 ALA B N 1
ATOM 2905 C CA . ALA B 1 70 ? -2.959 -7.344 -24.141 1 96.5 70 ALA B CA 1
ATOM 2906 C C . ALA B 1 70 ? -1.775 -6.383 -24.234 1 96.5 70 ALA B C 1
ATOM 2908 O O . ALA B 1 70 ? -1.952 -5.195 -24.516 1 96.5 70 ALA B O 1
ATOM 2909 N N . ALA B 1 71 ? -0.587 -6.844 -23.984 1 94.88 71 ALA B N 1
ATOM 2910 C CA . ALA B 1 71 ? 0.657 -6.082 -23.984 1 94.88 71 ALA B CA 1
ATOM 2911 C C . ALA B 1 71 ? 1.87 -7.008 -24.031 1 94.88 71 ALA B C 1
ATOM 2913 O O . ALA B 1 71 ? 1.723 -8.234 -24.062 1 94.88 71 ALA B O 1
ATOM 2914 N N . GLU B 1 72 ? 3.045 -6.414 -24.062 1 94.38 72 GLU B N 1
ATOM 2915 C CA . GLU B 1 72 ? 4.281 -7.188 -23.953 1 94.38 72 GLU B CA 1
ATOM 2916 C C . GLU B 1 72 ? 4.316 -7.984 -22.656 1 94.38 72 GLU B C 1
ATOM 2918 O O . GLU B 1 72 ? 3.809 -7.531 -21.625 1 94.38 72 GLU B O 1
ATOM 2923 N N . PRO B 1 73 ? 4.883 -9.203 -22.734 1 97.12 73 PRO B N 1
ATOM 2924 C CA . PRO B 1 73 ? 4.984 -10.016 -21.516 1 97.12 73 PRO B CA 1
ATOM 2925 C C . PRO B 1 73 ? 5.77 -9.312 -20.406 1 97.12 73 PRO B C 1
ATOM 2927 O O . PRO B 1 73 ? 6.695 -8.555 -20.688 1 97.12 73 PRO B O 1
ATOM 2930 N N . VAL B 1 74 ? 5.398 -9.578 -19.234 1 98.12 74 VAL B N 1
ATOM 2931 C CA . VAL B 1 74 ? 6.035 -8.984 -18.062 1 98.12 74 VAL B CA 1
ATOM 2932 C C . VAL B 1 74 ? 7.047 -9.969 -17.484 1 98.12 74 VAL B C 1
ATOM 2934 O O . VAL B 1 74 ? 6.738 -11.141 -17.281 1 98.12 74 VAL B O 1
ATOM 2937 N N . PHE B 1 75 ? 8.234 -9.492 -17.203 1 98.62 75 PHE B N 1
ATOM 2938 C CA . PHE B 1 75 ? 9.281 -10.305 -16.594 1 98.62 75 PHE B CA 1
ATOM 2939 C C . PHE B 1 75 ? 9.016 -10.523 -15.109 1 98.62 75 PHE B C 1
ATOM 2941 O O . PHE B 1 75 ? 8.875 -9.562 -14.352 1 98.62 75 PHE B O 1
ATOM 2948 N N . LEU B 1 76 ? 8.914 -11.766 -14.68 1 98.19 76 LEU B N 1
ATOM 2949 C CA . LEU B 1 76 ? 8.617 -12.055 -13.281 1 98.19 76 LEU B CA 1
ATOM 2950 C C . LEU B 1 76 ? 9.891 -12.344 -12.5 1 98.19 76 LEU B C 1
ATOM 2952 O O . LEU B 1 76 ? 9.984 -12.023 -11.312 1 98.19 76 LEU B O 1
ATOM 2956 N N . GLY B 1 77 ? 10.859 -12.969 -13.195 1 97.62 77 GLY B N 1
ATOM 2957 C CA . GLY B 1 77 ? 12.102 -13.305 -12.523 1 97.62 77 GLY B CA 1
ATOM 2958 C C . GLY B 1 77 ? 12.727 -14.594 -13.039 1 97.62 77 GLY B C 1
ATOM 2959 O O . GLY B 1 77 ? 12.359 -15.07 -14.117 1 97.62 77 GLY B O 1
ATOM 2960 N N . LEU B 1 78 ? 13.75 -15.07 -12.289 1 97 78 LEU B N 1
ATOM 2961 C CA . LEU B 1 78 ? 14.5 -16.266 -12.664 1 97 78 LEU B CA 1
ATOM 2962 C C . LEU B 1 78 ? 14.305 -17.375 -11.633 1 97 78 LEU B C 1
ATOM 2964 O O . LEU B 1 78 ? 14.398 -17.125 -10.43 1 97 78 LEU B O 1
ATOM 2968 N N . GLU B 1 79 ? 13.938 -18.5 -12.055 1 94.12 79 GLU B N 1
ATOM 2969 C CA . GLU B 1 79 ? 14.07 -19.75 -11.289 1 94.12 79 GLU B CA 1
ATOM 2970 C C . GLU B 1 79 ? 15.289 -20.547 -11.75 1 94.12 79 GLU B C 1
ATOM 2972 O O . GLU B 1 79 ? 15.211 -21.312 -12.711 1 94.12 79 GLU B O 1
ATOM 2977 N N . GLY B 1 80 ? 16.312 -20.438 -10.984 1 91.88 80 GLY B N 1
ATOM 2978 C CA . GLY B 1 80 ? 17.578 -20.891 -11.555 1 91.88 80 GLY B CA 1
ATOM 2979 C C . GLY B 1 80 ? 17.953 -20.172 -12.828 1 91.88 80 GLY B C 1
ATOM 2980 O O . GLY B 1 80 ? 18.031 -18.938 -12.852 1 91.88 80 GLY B O 1
ATOM 2981 N N . GLU B 1 81 ? 18.062 -20.922 -13.883 1 92.25 81 GLU B N 1
ATOM 2982 C CA . GLU B 1 81 ? 18.406 -20.312 -15.164 1 92.25 81 GLU B CA 1
ATOM 2983 C C . GLU B 1 81 ? 17.156 -20.047 -16 1 92.25 81 GLU B C 1
ATOM 2985 O O . GLU B 1 81 ? 17.234 -19.406 -17.047 1 92.25 81 GLU B O 1
ATOM 2990 N N . THR B 1 82 ? 16.078 -20.469 -15.516 1 95.12 82 THR B N 1
ATOM 2991 C CA . THR B 1 82 ? 14.844 -20.359 -16.281 1 95.12 82 THR B CA 1
ATOM 2992 C C . THR B 1 82 ? 14.18 -19.016 -16.016 1 95.12 82 THR B C 1
ATOM 2994 O O . THR B 1 82 ? 13.883 -18.656 -14.875 1 95.12 82 THR B O 1
ATOM 2997 N N . ALA B 1 83 ? 13.984 -18.281 -17.109 1 97.62 83 ALA B N 1
ATOM 2998 C CA . ALA B 1 83 ? 13.25 -17.016 -17 1 97.62 83 ALA B CA 1
ATOM 2999 C C . ALA B 1 83 ? 11.742 -17.25 -17.031 1 97.62 83 ALA B C 1
ATOM 3001 O O . ALA B 1 83 ? 11.258 -18.109 -17.766 1 97.62 83 ALA B O 1
ATOM 3002 N N . CYS B 1 84 ? 11.047 -16.531 -16.234 1 97.88 84 CYS B N 1
ATOM 3003 C CA . CYS B 1 84 ? 9.594 -16.578 -16.188 1 97.88 84 CYS B CA 1
ATOM 3004 C C . CYS B 1 84 ? 8.992 -15.227 -16.578 1 97.88 84 CYS B C 1
ATOM 3006 O O . CYS B 1 84 ? 9.43 -14.188 -16.094 1 97.88 84 CYS B O 1
ATOM 3008 N N . PHE B 1 85 ? 8.062 -15.25 -17.5 1 98.44 85 PHE B N 1
ATOM 3009 C CA . PHE B 1 85 ? 7.285 -14.086 -17.906 1 98.44 85 PHE B CA 1
ATOM 3010 C C . PHE B 1 85 ? 5.793 -14.359 -17.766 1 98.44 85 PHE B C 1
ATOM 3012 O O . PHE B 1 85 ? 5.363 -15.516 -17.781 1 98.44 85 PHE B O 1
ATOM 3019 N N . ALA B 1 86 ? 5.047 -13.359 -17.578 1 98.5 86 ALA B N 1
ATOM 3020 C CA . ALA B 1 86 ? 3.592 -13.469 -17.594 1 98.5 86 ALA B CA 1
ATOM 3021 C C . ALA B 1 86 ? 3.016 -12.805 -18.844 1 98.5 86 ALA B C 1
ATOM 3023 O O . ALA B 1 86 ? 3.504 -11.758 -19.281 1 98.5 86 ALA B O 1
ATOM 3024 N N . VAL B 1 87 ? 2.053 -13.391 -19.406 1 98.31 87 VAL B N 1
ATOM 3025 C CA . VAL B 1 87 ? 1.375 -12.82 -20.562 1 98.31 87 VAL B CA 1
ATOM 3026 C C . VAL B 1 87 ? -0.126 -12.742 -20.297 1 98.31 87 VAL B C 1
ATOM 3028 O O . VAL B 1 87 ? -0.722 -13.68 -19.766 1 98.31 87 VAL B O 1
ATOM 3031 N N . ASP B 1 88 ? -0.692 -11.625 -20.562 1 98.44 88 ASP B N 1
ATOM 3032 C CA . ASP B 1 88 ? -2.115 -11.367 -20.359 1 98.44 88 ASP B CA 1
ATOM 3033 C C . ASP B 1 88 ? -2.918 -11.711 -21.609 1 98.44 88 ASP B C 1
ATOM 3035 O O . ASP B 1 88 ? -2.848 -11 -22.609 1 98.44 88 ASP B O 1
ATOM 3039 N N . LEU B 1 89 ? -3.75 -12.719 -21.5 1 98.12 89 LEU B N 1
ATOM 3040 C CA . LEU B 1 89 ? -4.547 -13.18 -22.625 1 98.12 89 LEU B CA 1
ATOM 3041 C C . LEU B 1 89 ? -6.008 -12.773 -22.469 1 98.12 89 LEU B C 1
ATOM 3043 O O . LEU B 1 89 ? -6.898 -13.383 -23.062 1 98.12 89 LEU B O 1
ATOM 3047 N N . SER B 1 90 ? -6.289 -11.758 -21.672 1 97.75 90 SER B N 1
ATOM 3048 C CA . SER B 1 90 ? -7.629 -11.32 -21.297 1 97.75 90 SER B CA 1
ATOM 3049 C C . SER B 1 90 ? -8.414 -10.859 -22.531 1 97.75 90 SER B C 1
ATOM 3051 O O . SER B 1 90 ? -9.648 -10.875 -22.531 1 97.75 90 SER B O 1
ATOM 3053 N N . PRO B 1 91 ? -7.77 -10.398 -23.641 1 96.88 91 PRO B N 1
ATOM 3054 C CA . PRO B 1 91 ? -8.531 -10.008 -24.828 1 96.88 91 PRO B CA 1
ATOM 3055 C C . PRO B 1 91 ? -9.25 -11.18 -25.484 1 96.88 91 PRO B C 1
ATOM 3057 O O . PRO B 1 91 ? -10.172 -10.977 -26.281 1 96.88 91 PRO B O 1
ATOM 3060 N N . LEU B 1 92 ? -8.734 -12.336 -25.219 1 96.94 92 LEU B N 1
ATOM 3061 C CA . LEU B 1 92 ? -9.398 -13.523 -25.75 1 96.94 92 LEU B CA 1
ATOM 3062 C C . LEU B 1 92 ? -10.805 -13.664 -25.188 1 96.94 92 LEU B C 1
ATOM 3064 O O . LEU B 1 92 ? -11.016 -13.492 -23.984 1 96.94 92 LEU B O 1
ATOM 3068 N N . GLU B 1 93 ? -11.734 -13.906 -26.031 1 96.19 93 GLU B N 1
ATOM 3069 C CA . GLU B 1 93 ? -13.117 -14.055 -25.578 1 96.19 93 GLU B CA 1
ATOM 3070 C C . GLU B 1 93 ? -13.32 -15.375 -24.859 1 96.19 93 GLU B C 1
ATOM 3072 O O . GLU B 1 93 ? -13.922 -15.414 -23.781 1 96.19 93 GLU B O 1
ATOM 3077 N N . ASP B 1 94 ? -12.812 -16.484 -25.484 1 96.19 94 ASP B N 1
ATOM 3078 C CA . ASP B 1 94 ? -12.977 -17.828 -24.938 1 96.19 94 ASP B CA 1
ATOM 3079 C C . ASP B 1 94 ? -11.727 -18.672 -25.156 1 96.19 94 ASP B C 1
ATOM 3081 O O . ASP B 1 94 ? -11.547 -19.266 -26.219 1 96.19 94 ASP B O 1
ATOM 3085 N N . PRO B 1 95 ? -10.961 -18.812 -24.141 1 95.94 95 PRO B N 1
ATOM 3086 C CA . PRO B 1 95 ? -9.719 -19.562 -24.312 1 95.94 95 PRO B CA 1
ATOM 3087 C C . PRO B 1 95 ? -9.961 -21.031 -24.656 1 95.94 95 PRO B C 1
ATOM 3089 O O . PRO B 1 95 ? -9.164 -21.641 -25.375 1 95.94 95 PRO B O 1
ATOM 3092 N N . ALA B 1 96 ? -11.039 -21.609 -24.188 1 94.12 96 ALA B N 1
ATOM 3093 C CA . ALA B 1 96 ? -11.336 -23.016 -24.438 1 94.12 96 ALA B CA 1
ATOM 3094 C C . ALA B 1 96 ? -11.547 -23.266 -25.922 1 94.12 96 ALA B C 1
ATOM 3096 O O . ALA B 1 96 ? -11.289 -24.375 -26.422 1 94.12 96 ALA B O 1
ATOM 3097 N N . ALA B 1 97 ? -11.961 -22.297 -26.656 1 95.38 97 ALA B N 1
ATOM 3098 C CA . ALA B 1 97 ? -12.273 -22.422 -28.078 1 95.38 97 ALA B CA 1
ATOM 3099 C C . ALA B 1 97 ? -11.039 -22.125 -28.938 1 95.38 97 ALA B C 1
ATOM 3101 O O . ALA B 1 97 ? -11.055 -22.344 -30.141 1 95.38 97 ALA B O 1
ATOM 3102 N N . HIS B 1 98 ? -10.039 -21.562 -28.344 1 94.94 98 HIS B N 1
ATOM 3103 C CA . HIS B 1 98 ? -8.844 -21.25 -29.094 1 94.94 98 HIS B CA 1
ATOM 3104 C C . HIS B 1 98 ? -8.094 -22.516 -29.5 1 94.94 98 HIS B C 1
ATOM 3106 O O . HIS B 1 98 ? -7.855 -23.391 -28.672 1 94.94 98 HIS B O 1
ATOM 3112 N N . PRO B 1 99 ? -7.625 -22.672 -30.688 1 92.81 99 PRO B N 1
ATOM 3113 C CA . PRO B 1 99 ? -7.047 -23.922 -31.203 1 92.81 99 PRO B CA 1
ATOM 3114 C C . PRO B 1 99 ? -5.77 -24.312 -30.469 1 92.81 99 PRO B C 1
ATOM 3116 O O . PRO B 1 99 ? -5.473 -25.516 -30.344 1 92.81 99 PRO B O 1
ATOM 3119 N N . ARG B 1 100 ? -4.988 -23.359 -29.969 1 92.06 100 ARG B N 1
ATOM 3120 C CA . ARG B 1 100 ? -3.709 -23.672 -29.344 1 92.06 100 ARG B CA 1
ATOM 3121 C C . ARG B 1 100 ? -3.865 -23.797 -27.828 1 92.06 100 ARG B C 1
ATOM 3123 O O . ARG B 1 100 ? -3.049 -24.438 -27.156 1 92.06 100 ARG B O 1
ATOM 3130 N N . LEU B 1 101 ? -4.816 -23.078 -27.297 1 93 101 LEU B N 1
ATOM 3131 C CA . LEU B 1 101 ? -5.023 -23.094 -25.844 1 93 101 LEU B CA 1
ATOM 3132 C C . LEU B 1 101 ? -5.957 -24.234 -25.438 1 93 101 LEU B C 1
ATOM 3134 O O . LEU B 1 101 ? -5.812 -24.797 -24.359 1 93 101 LEU B O 1
ATOM 3138 N N . GLY B 1 102 ? -6.777 -24.406 -26.531 1 84.44 102 GLY B N 1
ATOM 3139 C CA . GLY B 1 102 ? -7.73 -25.484 -26.266 1 84.44 102 GLY B CA 1
ATOM 3140 C C . GLY B 1 102 ? -7.062 -26.812 -25.984 1 84.44 102 GLY B C 1
ATOM 3141 O O . GLY B 1 102 ? -6.043 -27.141 -26.594 1 84.44 102 GLY B O 1
ATOM 3142 N N . GLY B 1 103 ? -7.043 -27.531 -24.906 1 89.38 103 GLY B N 1
ATOM 3143 C CA . GLY B 1 103 ? -6.516 -28.844 -24.578 1 89.38 103 GLY B CA 1
ATOM 3144 C C . GLY B 1 103 ? -5.336 -28.797 -23.625 1 89.38 103 GLY B C 1
ATOM 3145 O O . GLY B 1 103 ? -4.887 -29.828 -23.125 1 89.38 103 GLY B O 1
ATOM 3146 N N . LEU B 1 104 ? -4.75 -27.562 -23.625 1 93.56 104 LEU B N 1
ATOM 3147 C CA . LEU B 1 104 ? -3.6 -27.422 -22.75 1 93.56 104 LEU B CA 1
ATOM 3148 C C . LEU B 1 104 ? -4.031 -27.5 -21.281 1 93.56 104 LEU B C 1
ATOM 3150 O O . LEU B 1 104 ? -3.207 -27.734 -20.391 1 93.56 104 LEU B O 1
ATOM 3154 N N . GLY B 1 105 ? -5.332 -27.312 -21.078 1 95.38 105 GLY B N 1
ATOM 3155 C CA . GLY B 1 105 ? -5.867 -27.25 -19.734 1 95.38 105 GLY B CA 1
ATOM 3156 C C . GLY B 1 105 ? -7.02 -26.281 -19.594 1 95.38 105 GLY B C 1
ATOM 3157 O O . GLY B 1 105 ? -7.766 -26.047 -20.547 1 95.38 105 GLY B O 1
ATOM 3158 N N . ALA B 1 106 ? -7.227 -25.828 -18.375 1 96.06 106 ALA B N 1
ATOM 3159 C CA . ALA B 1 106 ? -8.32 -24.906 -18.094 1 96.06 106 ALA B CA 1
ATOM 3160 C C . ALA B 1 106 ? -7.824 -23.719 -17.266 1 96.06 106 ALA B C 1
ATOM 3162 O O . ALA B 1 106 ? -6.949 -23.875 -16.406 1 96.06 106 ALA B O 1
ATOM 3163 N N . PHE B 1 107 ? -8.344 -22.594 -17.594 1 97.5 107 PHE B N 1
ATOM 3164 C CA . PHE B 1 107 ? -8.102 -21.422 -16.75 1 97.5 107 PHE B CA 1
ATOM 3165 C C . PHE B 1 107 ? -8.969 -21.469 -15.5 1 97.5 107 PHE B C 1
ATOM 3167 O O . PHE B 1 107 ? -10.195 -21.547 -15.586 1 97.5 107 PHE B O 1
ATOM 3174 N N . VAL B 1 108 ? -8.297 -21.453 -14.359 1 96.75 108 VAL B N 1
ATOM 3175 C CA . VAL B 1 108 ? -8.969 -21.641 -13.078 1 96.75 108 VAL B CA 1
ATOM 3176 C C . VAL B 1 108 ? -8.641 -20.484 -12.141 1 96.75 108 VAL B C 1
ATOM 3178 O O . VAL B 1 108 ? -7.527 -19.953 -12.172 1 96.75 108 VAL B O 1
ATOM 3181 N N . ASP B 1 109 ? -9.617 -20.078 -11.352 1 95.44 109 ASP B N 1
ATOM 3182 C CA . ASP B 1 109 ? -9.453 -19.016 -10.367 1 95.44 109 ASP B CA 1
ATOM 3183 C C . ASP B 1 109 ? -8.398 -19.391 -9.328 1 95.44 109 ASP B C 1
ATOM 3185 O O . ASP B 1 109 ? -8.383 -20.516 -8.836 1 95.44 109 ASP B O 1
ATOM 3189 N N . LEU B 1 110 ? -7.535 -18.469 -9.039 1 94.19 110 LEU B N 1
ATOM 3190 C CA . LEU B 1 110 ? -6.414 -18.719 -8.133 1 94.19 110 LEU B CA 1
ATOM 3191 C C . LEU B 1 110 ? -6.91 -19.109 -6.746 1 94.19 110 LEU B C 1
ATOM 3193 O O . LEU B 1 110 ? -6.277 -19.922 -6.062 1 94.19 110 LEU B O 1
ATOM 3197 N N . ARG B 1 111 ? -8.023 -18.656 -6.262 1 89.5 111 ARG B N 1
ATOM 3198 C CA . ARG B 1 111 ? -8.555 -18.953 -4.934 1 89.5 111 ARG B CA 1
ATOM 3199 C C . ARG B 1 111 ? -8.852 -20.438 -4.785 1 89.5 111 ARG B C 1
ATOM 3201 O O . ARG B 1 111 ? -8.734 -21 -3.691 1 89.5 111 ARG B O 1
ATOM 3208 N N . THR B 1 112 ? -9.164 -20.984 -5.891 1 90.44 112 THR B N 1
ATOM 3209 C CA . THR B 1 112 ? -9.469 -22.406 -5.883 1 90.44 112 THR B CA 1
ATOM 3210 C C . THR B 1 112 ? -8.203 -23.25 -6.023 1 90.44 112 THR B C 1
ATOM 3212 O O . THR B 1 112 ? -8.148 -24.391 -5.578 1 90.44 112 THR B O 1
ATOM 3215 N N . LEU B 1 113 ? -7.199 -22.688 -6.59 1 91.62 113 LEU B N 1
ATOM 3216 C CA . LEU B 1 113 ? -5.984 -23.422 -6.938 1 91.62 113 LEU B CA 1
ATOM 3217 C C . LEU B 1 113 ? -5.004 -23.438 -5.77 1 91.62 113 LEU B C 1
ATOM 3219 O O . LEU B 1 113 ? -4.289 -24.422 -5.562 1 91.62 113 LEU B O 1
ATOM 3223 N N . SER B 1 114 ? -4.926 -22.359 -5.059 1 83.81 114 SER B N 1
ATOM 3224 C CA . SER B 1 114 ? -3.818 -22.078 -4.148 1 83.81 114 SER B CA 1
ATOM 3225 C C . SER B 1 114 ? -3.627 -23.203 -3.145 1 83.81 114 SER B C 1
ATOM 3227 O O . SER B 1 114 ? -2.506 -23.672 -2.932 1 83.81 114 SER B O 1
ATOM 3229 N N . PRO B 1 115 ? -4.688 -23.812 -2.635 1 80.88 115 PRO B N 1
ATOM 3230 C CA . PRO B 1 115 ? -4.469 -24.891 -1.675 1 80.88 115 PRO B CA 1
ATOM 3231 C C . PRO B 1 115 ? -3.967 -26.172 -2.334 1 80.88 115 PRO B C 1
ATOM 3233 O O . PRO B 1 115 ? -3.525 -27.094 -1.644 1 80.88 115 PRO B O 1
ATOM 3236 N N . LEU B 1 116 ? -3.963 -26.156 -3.697 1 89.06 116 LEU B N 1
ATOM 3237 C CA . LEU B 1 116 ? -3.75 -27.422 -4.391 1 89.06 116 LEU B CA 1
ATOM 3238 C C . LEU B 1 116 ? -2.424 -27.406 -5.145 1 89.06 116 LEU B C 1
ATOM 3240 O O . LEU B 1 116 ? -1.919 -28.469 -5.535 1 89.06 116 LEU B O 1
ATOM 3244 N N . ILE B 1 117 ? -1.729 -26.312 -5.543 1 87.88 117 ILE B N 1
ATOM 3245 C CA . ILE B 1 117 ? -0.613 -26.25 -6.48 1 87.88 117 ILE B CA 1
ATOM 3246 C C . ILE B 1 117 ? 0.681 -25.953 -5.727 1 87.88 117 ILE B C 1
ATOM 3248 O O . ILE B 1 117 ? 1.752 -25.859 -6.328 1 87.88 117 ILE B O 1
ATOM 3252 N N . GLY B 1 118 ? 0.832 -25.984 -4.523 1 84.31 118 GLY B N 1
ATOM 3253 C CA . GLY B 1 118 ? 2.016 -25.719 -3.721 1 84.31 118 GLY B CA 1
ATOM 3254 C C . GLY B 1 118 ? 2.336 -24.25 -3.598 1 84.31 118 GLY B C 1
ATOM 3255 O O . GLY B 1 118 ? 1.825 -23.438 -4.367 1 84.31 118 GLY B O 1
ATOM 3256 N N . GLU B 1 119 ? 3.299 -23.938 -2.783 1 85.44 119 GLU B N 1
ATOM 3257 C CA . GLU B 1 119 ? 3.639 -22.578 -2.414 1 85.44 119 GLU B CA 1
ATOM 3258 C C . GLU B 1 119 ? 4.34 -21.844 -3.559 1 85.44 119 GLU B C 1
ATOM 3260 O O . GLU B 1 119 ? 4.074 -20.672 -3.816 1 85.44 119 GLU B O 1
ATOM 3265 N N . ARG B 1 120 ? 5.172 -22.562 -4.25 1 87.81 120 ARG B N 1
ATOM 3266 C CA . ARG B 1 120 ? 5.957 -21.953 -5.316 1 87.81 120 ARG B CA 1
ATOM 3267 C C . ARG B 1 120 ? 5.066 -21.5 -6.465 1 87.81 120 ARG B C 1
ATOM 3269 O O . ARG B 1 120 ? 5.137 -20.344 -6.891 1 87.81 120 ARG B O 1
ATOM 3276 N N . ALA B 1 121 ? 4.207 -22.438 -6.898 1 92.06 121 ALA B N 1
ATOM 3277 C CA . ALA B 1 121 ? 3.305 -22.109 -7.996 1 92.06 121 ALA B CA 1
ATOM 3278 C C . ALA B 1 121 ? 2.297 -21.047 -7.574 1 92.06 121 ALA B C 1
ATOM 3280 O O . ALA B 1 121 ? 2.002 -20.109 -8.336 1 92.06 121 ALA B O 1
ATOM 3281 N N . GLY B 1 122 ? 1.833 -21.188 -6.352 1 93.12 122 GLY B N 1
ATOM 3282 C CA . GLY B 1 122 ? 0.86 -20.234 -5.852 1 93.12 122 GLY B CA 1
ATOM 3283 C C . GLY B 1 122 ? 1.401 -18.812 -5.777 1 93.12 122 GLY B C 1
ATOM 3284 O O . GLY B 1 122 ? 0.72 -17.859 -6.168 1 93.12 122 GLY B O 1
ATOM 3285 N N . SER B 1 123 ? 2.607 -18.703 -5.273 1 94.44 123 SER B N 1
ATOM 3286 C CA . SER B 1 123 ? 3.221 -17.375 -5.152 1 94.44 123 SER B CA 1
ATOM 3287 C C . SER B 1 123 ? 3.508 -16.781 -6.52 1 94.44 123 SER B C 1
ATOM 3289 O O . SER B 1 123 ? 3.346 -15.57 -6.719 1 94.44 123 SER B O 1
ATOM 3291 N N . LEU B 1 124 ? 3.939 -17.578 -7.461 1 95.38 124 LEU B N 1
ATOM 3292 C CA . LEU B 1 124 ? 4.195 -17.109 -8.82 1 95.38 124 LEU B CA 1
ATOM 3293 C C . LEU B 1 124 ? 2.91 -16.625 -9.477 1 95.38 124 LEU B C 1
ATOM 3295 O O . LEU B 1 124 ? 2.898 -15.562 -10.102 1 95.38 124 LEU B O 1
ATOM 3299 N N . PHE B 1 125 ? 1.826 -17.422 -9.297 1 96.56 125 PHE B N 1
ATOM 3300 C CA . PHE B 1 125 ? 0.536 -17.047 -9.867 1 96.56 125 PHE B CA 1
ATOM 3301 C C . PHE B 1 125 ? 0.019 -15.758 -9.242 1 96.56 125 PHE B C 1
ATOM 3303 O O . PHE B 1 125 ? -0.495 -14.891 -9.945 1 96.56 125 PHE B O 1
ATOM 3310 N N . ALA B 1 126 ? 0.207 -15.656 -7.922 1 96.12 126 ALA B N 1
ATOM 3311 C CA . ALA B 1 126 ? -0.221 -14.438 -7.238 1 96.12 126 ALA B CA 1
ATOM 3312 C C . ALA B 1 126 ? 0.536 -13.219 -7.762 1 96.12 126 ALA B C 1
ATOM 3314 O O . ALA B 1 126 ? -0.058 -12.164 -7.988 1 96.12 126 ALA B O 1
ATOM 3315 N N . TYR B 1 127 ? 1.827 -13.406 -7.965 1 96.94 127 TYR B N 1
ATOM 3316 C CA . TYR B 1 127 ? 2.695 -12.352 -8.477 1 96.94 127 TYR B CA 1
ATOM 3317 C C . TYR B 1 127 ? 2.268 -11.93 -9.875 1 96.94 127 TYR B C 1
ATOM 3319 O O . TYR B 1 127 ? 2.018 -10.742 -10.125 1 96.94 127 TYR B O 1
ATOM 3327 N N . ALA B 1 128 ? 2.037 -12.836 -10.766 1 97.5 128 ALA B N 1
ATOM 3328 C CA . ALA B 1 128 ? 1.615 -12.586 -12.141 1 97.5 128 ALA B CA 1
ATOM 3329 C C . ALA B 1 128 ? 0.259 -11.883 -12.18 1 97.5 128 ALA B C 1
ATOM 3331 O O . ALA B 1 128 ? 0.085 -10.891 -12.883 1 97.5 128 ALA B O 1
ATOM 3332 N N . ARG B 1 129 ? -0.639 -12.438 -11.391 1 96.81 129 ARG B N 1
ATOM 3333 C CA . ARG B 1 129 ? -1.99 -11.891 -11.359 1 96.81 129 ARG B CA 1
ATOM 3334 C C . ARG B 1 129 ? -1.978 -10.43 -10.914 1 96.81 129 ARG B C 1
ATOM 3336 O O . ARG B 1 129 ? -2.584 -9.578 -11.562 1 96.81 129 ARG B O 1
ATOM 3343 N N . GLY B 1 130 ? -1.271 -10.211 -9.797 1 96.38 130 GLY B N 1
ATOM 3344 C CA . GLY B 1 130 ? -1.213 -8.852 -9.281 1 96.38 130 GLY B CA 1
ATOM 3345 C C . GLY B 1 130 ? -0.625 -7.859 -10.266 1 96.38 130 GLY B C 1
ATOM 3346 O O . GLY B 1 130 ? -1.167 -6.77 -10.453 1 96.38 130 GLY B O 1
ATOM 3347 N N . LEU B 1 131 ? 0.449 -8.195 -10.914 1 97 131 LEU B N 1
ATOM 3348 C CA . LEU B 1 131 ? 1.142 -7.309 -11.844 1 97 131 LEU B CA 1
ATOM 3349 C C . LEU B 1 131 ? 0.288 -7.043 -13.078 1 97 131 LEU B C 1
ATOM 3351 O O . LEU B 1 131 ? 0.165 -5.898 -13.523 1 97 131 LEU B O 1
ATOM 3355 N N . LEU B 1 132 ? -0.316 -8.07 -13.609 1 97.56 132 LEU B N 1
ATOM 3356 C CA . LEU B 1 132 ? -1.089 -7.91 -14.836 1 97.56 132 LEU B CA 1
ATOM 3357 C C . LEU B 1 132 ? -2.385 -7.152 -14.57 1 97.56 132 LEU B C 1
ATOM 3359 O O . LEU B 1 132 ? -2.855 -6.398 -15.422 1 97.56 132 LEU B O 1
ATOM 3363 N N . LEU B 1 133 ? -2.963 -7.395 -13.398 1 95.56 133 LEU B N 1
ATOM 3364 C CA . LEU B 1 133 ? -4.129 -6.598 -13.031 1 95.56 133 LEU B CA 1
ATOM 3365 C C . LEU B 1 133 ? -3.777 -5.113 -12.977 1 95.56 133 LEU B C 1
ATOM 3367 O O . LEU B 1 133 ? -4.535 -4.273 -13.469 1 95.56 133 LEU B O 1
ATOM 3371 N N . TRP B 1 134 ? -2.664 -4.793 -12.383 1 96.75 134 TRP B N 1
ATOM 3372 C CA . TRP B 1 134 ? -2.203 -3.408 -12.344 1 96.75 134 TRP B CA 1
ATOM 3373 C C . TRP B 1 134 ? -2.078 -2.836 -13.75 1 96.75 134 TRP B C 1
ATOM 3375 O O . TRP B 1 134 ? -2.498 -1.704 -14.008 1 96.75 134 TRP B O 1
ATOM 3385 N N . HIS B 1 135 ? -1.472 -3.572 -14.656 1 97.5 135 HIS B N 1
ATOM 3386 C CA . HIS B 1 135 ? -1.311 -3.115 -16.031 1 97.5 135 HIS B CA 1
ATOM 3387 C C . HIS B 1 135 ? -2.658 -2.791 -16.672 1 97.5 135 HIS B C 1
ATOM 3389 O O . HIS B 1 135 ? -2.785 -1.805 -17.391 1 97.5 135 HIS B O 1
ATOM 3395 N N . GLY B 1 136 ? -3.672 -3.578 -16.375 1 96.19 136 GLY B N 1
ATOM 3396 C CA . GLY B 1 136 ? -5.004 -3.336 -16.906 1 96.19 136 GLY B CA 1
ATOM 3397 C C . GLY B 1 136 ? -5.641 -2.068 -16.375 1 96.19 136 GLY B C 1
ATOM 3398 O O . GLY B 1 136 ? -6.531 -1.499 -17 1 96.19 136 GLY B O 1
ATOM 3399 N N . ARG B 1 137 ? -5.141 -1.599 -15.273 1 95.94 137 ARG B N 1
ATOM 3400 C CA . ARG B 1 137 ? -5.766 -0.466 -14.602 1 95.94 137 ARG B CA 1
ATOM 3401 C C . ARG B 1 137 ? -4.961 0.811 -14.812 1 95.94 137 ARG B C 1
ATOM 3403 O O . ARG B 1 137 ? -5.309 1.867 -14.281 1 95.94 137 ARG B O 1
ATOM 3410 N N . HIS B 1 138 ? -3.877 0.706 -15.562 1 97.25 138 HIS B N 1
ATOM 3411 C CA . HIS B 1 138 ? -3.008 1.859 -15.766 1 97.25 138 HIS B CA 1
ATOM 3412 C C . HIS B 1 138 ? -2.633 2.018 -17.234 1 97.25 138 HIS B C 1
ATOM 3414 O O . HIS B 1 138 ? -1.495 2.369 -17.562 1 97.25 138 HIS B O 1
ATOM 3420 N N . ARG B 1 139 ? -3.547 1.727 -18.047 1 98.19 139 ARG B N 1
ATOM 3421 C CA . ARG B 1 139 ? -3.352 1.864 -19.5 1 98.19 139 ARG B CA 1
ATOM 3422 C C . ARG B 1 139 ? -3.211 3.33 -19.891 1 98.19 139 ARG B C 1
ATOM 3424 O O . ARG B 1 139 ? -2.607 3.646 -20.922 1 98.19 139 ARG B O 1
ATOM 3431 N N . PHE B 1 140 ? -3.76 4.195 -19.062 1 98.81 140 PHE B N 1
ATOM 3432 C CA . PHE B 1 140 ? -3.67 5.633 -19.297 1 98.81 140 PHE B CA 1
ATOM 3433 C C . PHE B 1 140 ? -3.09 6.336 -18.078 1 98.81 140 PHE B C 1
ATOM 3435 O O . PHE B 1 140 ? -3.215 5.848 -16.953 1 98.81 140 PHE B O 1
ATOM 3442 N N . CYS B 1 141 ? -2.455 7.496 -18.359 1 98.75 141 CYS B N 1
ATOM 3443 C CA . CYS B 1 141 ? -1.794 8.289 -17.328 1 98.75 141 CYS B CA 1
ATOM 3444 C C . CYS B 1 141 ? -2.814 9.023 -16.469 1 98.75 141 CYS B C 1
ATOM 3446 O O . CYS B 1 141 ? -3.613 9.812 -16.969 1 98.75 141 CYS B O 1
ATOM 3448 N N . GLY B 1 142 ? -2.777 8.805 -15.18 1 98.44 142 GLY B N 1
ATOM 3449 C CA . GLY B 1 142 ? -3.693 9.461 -14.258 1 98.44 142 GLY B CA 1
ATOM 3450 C C . GLY B 1 142 ? -3.502 10.961 -14.195 1 98.44 142 GLY B C 1
ATOM 3451 O O . GLY B 1 142 ? -4.406 11.688 -13.773 1 98.44 142 GLY B O 1
ATOM 3452 N N . VAL B 1 143 ? -2.373 11.438 -14.609 1 98.25 143 VAL B N 1
ATOM 3453 C CA . VAL B 1 143 ? -2.029 12.852 -14.508 1 98.25 143 VAL B CA 1
ATOM 3454 C C . VAL B 1 143 ? -2.572 13.609 -15.719 1 98.25 143 VAL B C 1
ATOM 3456 O O . VAL B 1 143 ? -3.215 14.648 -15.562 1 98.25 143 VAL B O 1
ATOM 3459 N N . CYS B 1 144 ? -2.5 13 -16.953 1 98.56 144 CYS B N 1
ATOM 3460 C CA . CYS B 1 144 ? -2.793 13.82 -18.125 1 98.56 144 CYS B CA 1
ATOM 3461 C C . CYS B 1 144 ? -3.746 13.102 -19.062 1 98.56 144 CYS B C 1
ATOM 3463 O O . CYS B 1 144 ? -4.168 13.664 -20.078 1 98.56 144 CYS B O 1
ATOM 3465 N N . GLY B 1 145 ? -3.953 11.82 -18.891 1 98.56 145 GLY B N 1
ATOM 3466 C CA . GLY B 1 145 ? -4.949 11.102 -19.672 1 98.56 145 GLY B CA 1
ATOM 3467 C C . GLY B 1 145 ? -4.371 10.406 -20.891 1 98.56 145 GLY B C 1
ATOM 3468 O O . GLY B 1 145 ? -5.07 9.664 -21.578 1 98.56 145 GLY B O 1
ATOM 3469 N N . SER B 1 146 ? -3.072 10.609 -21.141 1 98.75 146 SER B N 1
ATOM 3470 C CA . SER B 1 146 ? -2.447 9.977 -22.297 1 98.75 146 SER B CA 1
ATOM 3471 C C . SER B 1 146 ? -2.209 8.492 -22.047 1 98.75 146 SER B C 1
ATOM 3473 O O . SER B 1 146 ? -2.182 8.039 -20.906 1 98.75 146 SER B O 1
ATOM 3475 N N . ALA B 1 147 ? -2.041 7.777 -23.125 1 98.56 147 ALA B N 1
ATOM 3476 C CA . ALA B 1 147 ? -1.737 6.352 -23.016 1 98.56 147 ALA B CA 1
ATOM 3477 C C . ALA B 1 147 ? -0.396 6.133 -22.312 1 98.56 147 ALA B C 1
ATOM 3479 O O . ALA B 1 147 ? 0.481 6.996 -22.359 1 98.56 147 ALA B O 1
ATOM 3480 N N . THR B 1 148 ? -0.266 5.027 -21.656 1 98.5 148 THR B N 1
ATOM 3481 C CA . THR B 1 148 ? 1.014 4.629 -21.078 1 98.5 148 THR B CA 1
ATOM 3482 C C . THR B 1 148 ? 1.566 3.396 -21.781 1 98.5 148 THR B C 1
ATOM 3484 O O . THR B 1 148 ? 0.824 2.672 -22.453 1 98.5 148 THR B O 1
ATOM 3487 N N . ILE B 1 149 ? 2.877 3.191 -21.656 1 98 149 ILE B N 1
ATOM 3488 C CA . ILE B 1 149 ? 3.498 2.025 -22.281 1 98 149 ILE B CA 1
ATOM 3489 C C . ILE B 1 149 ? 4.27 1.231 -21.219 1 98 149 ILE B C 1
ATOM 3491 O O . ILE B 1 149 ? 4.762 1.799 -20.25 1 98 149 ILE B O 1
ATOM 3495 N N . VAL B 1 150 ? 4.363 -0.052 -21.469 1 97.81 150 VAL B N 1
ATOM 3496 C CA . VAL B 1 150 ? 5.078 -0.958 -20.578 1 97.81 150 VAL B CA 1
ATOM 3497 C C . VAL B 1 150 ? 6.57 -0.631 -20.594 1 97.81 150 VAL B C 1
ATOM 3499 O O . VAL B 1 150 ? 7.141 -0.364 -21.656 1 97.81 150 VAL B O 1
ATOM 3502 N N . ALA B 1 151 ? 7.16 -0.571 -19.438 1 97.62 151 ALA B N 1
ATOM 3503 C CA . ALA B 1 151 ? 8.586 -0.304 -19.297 1 97.62 151 ALA B CA 1
ATOM 3504 C C . ALA B 1 151 ? 9.195 -1.143 -18.172 1 97.62 151 ALA B C 1
ATOM 3506 O O . ALA B 1 151 ? 8.461 -1.752 -17.375 1 97.62 151 ALA B O 1
ATOM 3507 N N . ASP B 1 152 ? 10.516 -1.299 -18.188 1 97.25 152 ASP B N 1
ATOM 3508 C CA . ASP B 1 152 ? 11.281 -1.946 -17.125 1 97.25 152 ASP B CA 1
ATOM 3509 C C . ASP B 1 152 ? 10.797 -3.377 -16.906 1 97.25 152 ASP B C 1
ATOM 3511 O O . ASP B 1 152 ? 10.469 -3.758 -15.773 1 97.25 152 ASP B O 1
ATOM 3515 N N . GLY B 1 153 ? 10.727 -4.125 -17.984 1 97.88 153 GLY B N 1
ATOM 3516 C CA . GLY B 1 153 ? 10.305 -5.512 -17.875 1 97.88 153 GLY B CA 1
ATOM 3517 C C . GLY B 1 153 ? 8.891 -5.668 -17.344 1 97.88 153 GLY B C 1
ATOM 3518 O O . GLY B 1 153 ? 8.555 -6.699 -16.766 1 97.88 153 GLY B O 1
ATOM 3519 N N . GLY B 1 154 ? 8.086 -4.668 -17.453 1 98.12 154 GLY B N 1
ATOM 3520 C CA . GLY B 1 154 ? 6.707 -4.723 -16.984 1 98.12 154 GLY B CA 1
ATOM 3521 C C . GLY B 1 154 ? 6.531 -4.199 -15.57 1 98.12 154 GLY B C 1
ATOM 3522 O O . GLY B 1 154 ? 5.43 -4.238 -15.023 1 98.12 154 GLY B O 1
ATOM 3523 N N . HIS B 1 155 ? 7.555 -3.668 -14.977 1 98.06 155 HIS B N 1
ATOM 3524 C CA . HIS B 1 155 ? 7.469 -3.191 -13.602 1 98.06 155 HIS B CA 1
ATOM 3525 C C . HIS B 1 155 ? 7.367 -1.67 -13.547 1 98.06 155 HIS B C 1
ATOM 3527 O O . HIS B 1 155 ? 7.613 -1.062 -12.508 1 98.06 155 HIS B O 1
ATOM 3533 N N . ALA B 1 156 ? 7.055 -1.07 -14.633 1 98 156 ALA B N 1
ATOM 3534 C CA . ALA B 1 156 ? 6.707 0.34 -14.781 1 98 156 ALA B CA 1
ATOM 3535 C C . ALA B 1 156 ? 5.883 0.572 -16.047 1 98 156 ALA B C 1
ATOM 3537 O O . ALA B 1 156 ? 5.879 -0.261 -16.953 1 98 156 ALA B O 1
ATOM 3538 N N . ARG B 1 157 ? 5.145 1.591 -16.016 1 98.31 157 ARG B N 1
ATOM 3539 C CA . ARG B 1 157 ? 4.551 2.162 -17.219 1 98.31 157 ARG B CA 1
ATOM 3540 C C . ARG B 1 157 ? 4.898 3.641 -17.359 1 98.31 157 ARG B C 1
ATOM 3542 O O . ARG B 1 157 ? 4.914 4.371 -16.359 1 98.31 157 ARG B O 1
ATOM 3549 N N . HIS B 1 158 ? 5.195 4.055 -18.531 1 98.5 158 HIS B N 1
ATOM 3550 C CA . HIS B 1 158 ? 5.562 5.445 -18.781 1 98.5 158 HIS B CA 1
ATOM 3551 C C . HIS B 1 158 ? 4.504 6.156 -19.609 1 98.5 158 HIS B C 1
ATOM 3553 O O . HIS B 1 158 ? 4.008 5.602 -20.594 1 98.5 158 HIS B O 1
ATOM 3559 N N . CYS B 1 159 ? 4.137 7.332 -19.172 1 98.75 159 CYS B N 1
ATOM 3560 C CA . CYS B 1 159 ? 3.258 8.172 -19.984 1 98.75 159 CYS B CA 1
ATOM 3561 C C . CYS B 1 159 ? 3.881 8.461 -21.344 1 98.75 159 CYS B C 1
ATOM 3563 O O . CYS B 1 159 ? 5.078 8.742 -21.438 1 98.75 159 CYS B O 1
ATOM 3565 N N . THR B 1 160 ? 3.096 8.461 -22.391 1 98.56 160 THR B N 1
ATOM 3566 C CA . THR B 1 160 ? 3.629 8.656 -23.734 1 98.56 160 THR B CA 1
ATOM 3567 C C . THR B 1 160 ? 3.686 10.141 -24.078 1 98.56 160 THR B C 1
ATOM 3569 O O . THR B 1 160 ? 4.289 10.523 -25.094 1 98.56 160 THR B O 1
ATOM 3572 N N . ASP B 1 161 ? 2.973 10.992 -23.297 1 98.38 161 ASP B N 1
ATOM 3573 C CA . ASP B 1 161 ? 3.096 12.438 -23.469 1 98.38 161 ASP B CA 1
ATOM 3574 C C . ASP B 1 161 ? 4.441 12.938 -22.953 1 98.38 161 ASP B C 1
ATOM 3576 O O . ASP B 1 161 ? 4.688 12.938 -21.75 1 98.38 161 ASP B O 1
ATOM 3580 N N . PRO B 1 162 ? 5.301 13.445 -23.781 1 98 162 PRO B N 1
ATOM 3581 C CA . PRO B 1 162 ? 6.633 13.875 -23.359 1 98 162 PRO B CA 1
ATOM 3582 C C . PRO B 1 162 ? 6.594 15.047 -22.375 1 98 162 PRO B C 1
ATOM 3584 O O . PRO B 1 162 ? 7.508 15.203 -21.562 1 98 162 PRO B O 1
ATOM 3587 N N . ALA B 1 163 ? 5.578 15.867 -22.438 1 98 163 ALA B N 1
ATOM 3588 C CA . ALA B 1 163 ? 5.453 17 -21.531 1 98 163 ALA B CA 1
ATOM 3589 C C . ALA B 1 163 ? 5.125 16.516 -20.109 1 98 163 ALA B C 1
ATOM 3591 O O . ALA B 1 163 ? 5.504 17.156 -19.125 1 98 163 ALA B O 1
ATOM 3592 N N . CYS B 1 164 ? 4.426 15.469 -19.953 1 97.81 164 CYS B N 1
ATOM 3593 C CA . CYS B 1 164 ? 4.059 14.891 -18.672 1 97.81 164 CYS B CA 1
ATOM 3594 C C . CYS B 1 164 ? 5.148 13.953 -18.156 1 97.81 164 CYS B C 1
ATOM 3596 O O . CYS B 1 164 ? 5.629 14.117 -17.031 1 97.81 164 CYS B O 1
ATOM 3598 N N . ALA B 1 165 ? 5.492 12.953 -18.906 1 97.94 165 ALA B N 1
ATOM 3599 C CA . ALA B 1 165 ? 6.625 12.055 -18.719 1 97.94 165 ALA B CA 1
ATOM 3600 C C . ALA B 1 165 ? 6.512 11.32 -17.375 1 97.94 165 ALA B C 1
ATOM 3602 O O . ALA B 1 165 ? 7.52 10.883 -16.812 1 97.94 165 ALA B O 1
ATOM 3603 N N . THR B 1 166 ? 5.301 11.203 -16.906 1 97.94 166 THR B N 1
ATOM 3604 C CA . THR B 1 166 ? 5.09 10.539 -15.617 1 97.94 166 THR B CA 1
ATOM 3605 C C . THR B 1 166 ? 5.395 9.047 -15.719 1 97.94 166 THR B C 1
ATOM 3607 O O . THR B 1 166 ? 5.023 8.398 -16.703 1 97.94 166 THR B O 1
ATOM 3610 N N . HIS B 1 167 ? 6.055 8.547 -14.672 1 97.81 167 HIS B N 1
ATOM 3611 C CA . HIS B 1 167 ? 6.266 7.117 -14.5 1 97.81 167 HIS B CA 1
ATOM 3612 C C . HIS B 1 167 ? 5.277 6.531 -13.5 1 97.81 167 HIS B C 1
ATOM 3614 O O . HIS B 1 167 ? 5.039 7.117 -12.438 1 97.81 167 HIS B O 1
ATOM 3620 N N . HIS B 1 168 ? 4.672 5.469 -13.914 1 97.56 168 HIS B N 1
ATOM 3621 C CA . HIS B 1 168 ? 3.775 4.719 -13.039 1 97.56 168 HIS B CA 1
ATOM 3622 C C . HIS B 1 168 ? 4.387 3.381 -12.641 1 97.56 168 HIS B C 1
ATOM 3624 O O . HIS B 1 168 ? 5.027 2.717 -13.461 1 97.56 168 HIS B O 1
ATOM 3630 N N . PHE B 1 169 ? 4.215 2.982 -11.398 1 97 169 PHE B N 1
ATOM 3631 C CA . PHE B 1 169 ? 4.773 1.742 -10.867 1 97 169 PHE B CA 1
ATOM 3632 C C . PHE B 1 169 ? 3.682 0.874 -10.258 1 97 169 PHE B C 1
ATOM 3634 O O . PHE B 1 169 ? 2.67 1.388 -9.773 1 97 169 PHE B O 1
ATOM 3641 N N . PRO B 1 170 ? 3.9 -0.498 -10.305 1 95.94 170 PRO B N 1
ATOM 3642 C CA . PRO B 1 170 ? 2.922 -1.375 -9.656 1 95.94 170 PRO B CA 1
ATOM 3643 C C . PRO B 1 170 ? 2.682 -1.013 -8.188 1 95.94 170 PRO B C 1
ATOM 3645 O O . PRO B 1 170 ? 3.6 -0.557 -7.504 1 95.94 170 PRO B O 1
ATOM 3648 N N . ARG B 1 171 ? 1.475 -1.244 -7.809 1 87 171 ARG B N 1
ATOM 3649 C CA . ARG B 1 171 ? 1.087 -0.847 -6.457 1 87 171 ARG B CA 1
ATOM 3650 C C . ARG B 1 171 ? 0.476 -2.02 -5.695 1 87 171 ARG B C 1
ATOM 3652 O O . ARG B 1 171 ? -0.085 -2.936 -6.301 1 87 171 ARG B O 1
ATOM 3659 N N . THR B 1 172 ? 0.69 -2.107 -4.461 1 94.44 172 THR B N 1
ATOM 3660 C CA . THR B 1 172 ? 0.059 -2.994 -3.488 1 94.44 172 THR B CA 1
ATOM 3661 C C . THR B 1 172 ? -0.595 -2.191 -2.367 1 94.44 172 THR B C 1
ATOM 3663 O O . THR B 1 172 ? 0.046 -1.335 -1.755 1 94.44 172 THR B O 1
ATOM 3666 N N . ASP B 1 173 ? -1.879 -2.402 -2.152 1 96.69 173 ASP B N 1
ATOM 3667 C CA . ASP B 1 173 ? -2.594 -1.628 -1.142 1 96.69 173 ASP B CA 1
ATOM 3668 C C . ASP B 1 173 ? -2.521 -2.309 0.223 1 96.69 173 ASP B C 1
ATOM 3670 O O . ASP B 1 173 ? -2.928 -3.463 0.37 1 96.69 173 ASP B O 1
ATOM 3674 N N . PRO B 1 174 ? -2 -1.607 1.206 1 98.31 174 PRO B N 1
ATOM 3675 C CA . PRO B 1 174 ? -1.969 -2.205 2.543 1 98.31 174 PRO B CA 1
ATOM 3676 C C . PRO B 1 174 ? -3.354 -2.305 3.18 1 98.31 174 PRO B C 1
ATOM 3678 O O . PRO B 1 174 ? -4.125 -1.344 3.137 1 98.31 174 PRO B O 1
ATOM 3681 N N . VAL B 1 175 ? -3.672 -3.408 3.684 1 98.44 175 VAL B N 1
ATOM 3682 C CA . VAL B 1 175 ? -4.902 -3.713 4.402 1 98.44 175 VAL B CA 1
ATOM 3683 C C . VAL B 1 175 ? -4.57 -4.32 5.762 1 98.44 175 VAL B C 1
ATOM 3685 O O . VAL B 1 175 ? -3.764 -5.25 5.852 1 98.44 175 VAL B O 1
ATOM 3688 N N . VAL B 1 176 ? -5.133 -3.77 6.781 1 98.69 176 VAL B N 1
ATOM 3689 C CA . VAL B 1 176 ? -4.977 -4.41 8.086 1 98.69 176 VAL B CA 1
ATOM 3690 C C . VAL B 1 176 ? -6.105 -5.414 8.305 1 98.69 176 VAL B C 1
ATOM 3692 O O . VAL B 1 176 ? -7.242 -5.18 7.891 1 98.69 176 VAL B O 1
ATOM 3695 N N . ILE B 1 177 ? -5.805 -6.449 8.891 1 98.81 177 ILE B N 1
ATOM 3696 C CA . ILE B 1 177 ? -6.746 -7.477 9.32 1 98.81 177 ILE B CA 1
ATOM 3697 C C . ILE B 1 177 ? -6.398 -7.93 10.742 1 98.81 177 ILE B C 1
ATOM 3699 O O . ILE B 1 177 ? -5.23 -8.148 11.062 1 98.81 177 ILE B O 1
ATOM 3703 N N . MET B 1 178 ? -7.434 -8.031 11.641 1 98.69 178 MET B N 1
ATOM 3704 C CA . MET B 1 178 ? -7.066 -8.203 13.039 1 98.69 178 MET B CA 1
ATOM 3705 C C . MET B 1 178 ? -8.031 -9.156 13.742 1 98.69 178 MET B C 1
ATOM 3707 O O . MET B 1 178 ? -9.227 -9.164 13.438 1 98.69 178 MET B O 1
ATOM 3711 N N . LEU B 1 179 ? -7.516 -9.922 14.508 1 98.81 179 LEU B N 1
ATOM 3712 C CA . LEU B 1 179 ? -8.289 -10.688 15.484 1 98.81 179 LEU B CA 1
ATOM 3713 C C . LEU B 1 179 ? -8.312 -9.977 16.828 1 98.81 179 LEU B C 1
ATOM 3715 O O . LEU B 1 179 ? -7.273 -9.836 17.484 1 98.81 179 LEU B O 1
ATOM 3719 N N . ILE B 1 180 ? -9.453 -9.492 17.25 1 98.56 180 ILE B N 1
ATOM 3720 C CA . ILE B 1 180 ? -9.648 -8.805 18.516 1 98.56 180 ILE B CA 1
ATOM 3721 C C . ILE B 1 180 ? -10.156 -9.797 19.562 1 98.56 180 ILE B C 1
ATOM 3723 O O . ILE B 1 180 ? -11.156 -10.484 19.344 1 98.56 180 ILE B O 1
ATOM 3727 N N . THR B 1 181 ? -9.492 -9.867 20.672 1 98.19 181 THR B N 1
ATOM 3728 C CA . THR B 1 181 ? -9.82 -10.898 21.656 1 98.19 181 THR B CA 1
ATOM 3729 C C . THR B 1 181 ? -10.117 -10.273 23.016 1 98.19 181 THR B C 1
ATOM 3731 O O . THR B 1 181 ? -9.797 -9.109 23.25 1 98.19 181 THR B O 1
ATOM 3734 N N . ASP B 1 182 ? -10.773 -10.953 23.875 1 97 182 ASP B N 1
ATOM 3735 C CA . ASP B 1 182 ? -10.984 -10.75 25.312 1 97 182 ASP B CA 1
ATOM 3736 C C . ASP B 1 182 ? -11.023 -12.078 26.047 1 97 182 ASP B C 1
ATOM 3738 O O . ASP B 1 182 ? -12.086 -12.688 26.188 1 97 182 ASP B O 1
ATOM 3742 N N . GLY B 1 183 ? -9.828 -12.445 26.625 1 93.06 183 GLY B N 1
ATOM 3743 C CA . GLY B 1 183 ? -9.773 -13.758 27.25 1 93.06 183 GLY B CA 1
ATOM 3744 C C . GLY B 1 183 ? -10.023 -14.891 26.266 1 93.06 183 GLY B C 1
ATOM 3745 O O . GLY B 1 183 ? -9.32 -15.023 25.266 1 93.06 183 GLY B O 1
ATOM 3746 N N . ASP B 1 184 ? -11.102 -15.641 26.516 1 95.75 184 ASP B N 1
ATOM 3747 C CA . ASP B 1 184 ? -11.367 -16.828 25.719 1 95.75 184 ASP B CA 1
ATOM 3748 C C . ASP B 1 184 ? -12.43 -16.562 24.656 1 95.75 184 ASP B C 1
ATOM 3750 O O . ASP B 1 184 ? -13.141 -17.469 24.234 1 95.75 184 ASP B O 1
ATOM 3754 N N . ARG B 1 185 ? -12.602 -15.375 24.312 1 97.56 185 ARG B N 1
ATOM 3755 C CA . ARG B 1 185 ? -13.5 -15.039 23.219 1 97.56 185 ARG B CA 1
ATOM 3756 C C . ARG B 1 185 ? -12.844 -14.07 22.234 1 97.56 185 ARG B C 1
ATOM 3758 O O . ARG B 1 185 ? -11.867 -13.398 22.594 1 97.56 185 ARG B O 1
ATOM 3765 N N . CYS B 1 186 ? -13.305 -14.062 21.016 1 98.44 186 CYS B N 1
ATOM 3766 C CA . CYS B 1 186 ? -12.805 -13.156 19.984 1 98.44 186 CYS B CA 1
ATOM 3767 C C . CYS B 1 186 ? -13.961 -12.57 19.172 1 98.44 186 CYS B C 1
ATOM 3769 O O . CYS B 1 186 ? -15.078 -13.086 19.219 1 98.44 186 CYS B O 1
ATOM 3771 N N . ILE B 1 187 ? -13.695 -11.477 18.562 1 98.31 187 ILE B N 1
ATOM 3772 C CA . ILE B 1 187 ? -14.688 -10.82 17.719 1 98.31 187 ILE B CA 1
ATOM 3773 C C . ILE B 1 187 ? -14.531 -11.312 16.281 1 98.31 187 ILE B C 1
ATOM 3775 O O . ILE B 1 187 ? -13.422 -11.328 15.734 1 98.31 187 ILE B O 1
ATOM 3779 N N . LEU B 1 188 ? -15.531 -11.789 15.656 1 98 188 LEU B N 1
ATOM 3780 C CA . LEU B 1 188 ? -15.633 -12.039 14.227 1 98 188 LEU B CA 1
ATOM 3781 C C . LEU B 1 188 ? -16.828 -11.297 13.633 1 98 188 LEU B C 1
ATOM 3783 O O . LEU B 1 188 ? -17.797 -11.008 14.336 1 98 188 LEU B O 1
ATOM 3787 N N . GLY B 1 189 ? -16.672 -10.93 12.445 1 96.88 189 GLY B N 1
ATOM 3788 C CA . GLY B 1 189 ? -17.734 -10.203 11.766 1 96.88 189 GLY B CA 1
ATOM 3789 C C . GLY B 1 189 ? -18.016 -10.727 10.367 1 96.88 189 GLY B C 1
ATOM 3790 O O . GLY B 1 189 ? -17.234 -11.508 9.82 1 96.88 189 GLY B O 1
ATOM 3791 N N . ARG B 1 190 ? -19.188 -10.383 9.82 1 95.06 190 ARG B N 1
ATOM 3792 C CA . ARG B 1 190 ? -19.547 -10.742 8.453 1 95.06 190 ARG B CA 1
ATOM 3793 C C . ARG B 1 190 ? -20.172 -9.562 7.719 1 95.06 190 ARG B C 1
ATOM 3795 O O . ARG B 1 190 ? -20.906 -8.766 8.32 1 95.06 190 ARG B O 1
ATOM 3802 N N . GLN B 1 191 ? -19.844 -9.406 6.484 1 92.44 191 GLN B N 1
ATOM 3803 C CA . GLN B 1 191 ? -20.422 -8.398 5.602 1 92.44 191 GLN B CA 1
ATOM 3804 C C . GLN B 1 191 ? -21.625 -8.953 4.848 1 92.44 191 GLN B C 1
ATOM 3806 O O . GLN B 1 191 ? -21.797 -10.164 4.727 1 92.44 191 GLN B O 1
ATOM 3811 N N . PRO B 1 192 ? -22.484 -8.047 4.355 1 89.44 192 PRO B N 1
ATOM 3812 C CA . PRO B 1 192 ? -23.688 -8.5 3.639 1 89.44 192 PRO B CA 1
ATOM 3813 C C . PRO B 1 192 ? -23.359 -9.375 2.436 1 89.44 192 PRO B C 1
ATOM 3815 O O . PRO B 1 192 ? -24.094 -10.32 2.139 1 89.44 192 PRO B O 1
ATOM 3818 N N . LYS B 1 193 ? -22.297 -9.203 1.784 1 89.62 193 LYS B N 1
ATOM 3819 C CA . LYS B 1 193 ? -21.953 -9.914 0.555 1 89.62 193 LYS B CA 1
ATOM 3820 C C . LYS B 1 193 ? -21.391 -11.297 0.861 1 89.62 193 LYS B C 1
ATOM 3822 O O . LYS B 1 193 ? -21.234 -12.125 -0.041 1 89.62 193 LYS B O 1
ATOM 3827 N N . PHE B 1 194 ? -21.047 -11.539 2.139 1 91.25 194 PHE B N 1
ATOM 3828 C CA . PHE B 1 194 ? -20.469 -12.836 2.506 1 91.25 194 PHE B CA 1
ATOM 3829 C C . PHE B 1 194 ? -21.516 -13.938 2.402 1 91.25 194 PHE B C 1
ATOM 3831 O O . PHE B 1 194 ? -22.703 -13.703 2.627 1 91.25 194 PHE B O 1
ATOM 3838 N N . PRO B 1 195 ? -21.094 -15.18 1.999 1 90.56 195 PRO B N 1
ATOM 3839 C CA . PRO B 1 195 ? -22.031 -16.312 2.057 1 90.56 195 PRO B CA 1
ATOM 3840 C C . PRO B 1 195 ? -22.641 -16.5 3.445 1 90.56 195 PRO B C 1
ATOM 3842 O O . PRO B 1 195 ? -22.016 -16.125 4.445 1 90.56 195 PRO B O 1
ATOM 3845 N N . PRO B 1 196 ? -23.844 -17.078 3.441 1 90.69 196 PRO B N 1
ATOM 3846 C CA . PRO B 1 196 ? -24.484 -17.297 4.742 1 90.69 196 PRO B CA 1
ATOM 3847 C C . PRO B 1 196 ? -23.594 -18.094 5.699 1 90.69 196 PRO B C 1
ATOM 3849 O O . PRO B 1 196 ? -22.953 -19.062 5.297 1 90.69 196 PRO B O 1
ATOM 3852 N N . GLY B 1 197 ? -23.531 -17.594 6.918 1 92.56 197 GLY B N 1
ATOM 3853 C CA . GLY B 1 197 ? -22.812 -18.312 7.965 1 92.56 197 GLY B CA 1
ATOM 3854 C C . GLY B 1 197 ? -21.328 -17.984 8 1 92.56 197 GLY B C 1
ATOM 3855 O O . GLY B 1 197 ? -20.625 -18.375 8.93 1 92.56 197 GLY B O 1
ATOM 3856 N N . PHE B 1 198 ? -20.844 -17.281 7.031 1 95.19 198 PHE B N 1
ATOM 3857 C CA . PHE B 1 198 ? -19.422 -16.969 6.93 1 95.19 198 PHE B CA 1
ATOM 3858 C C . PHE B 1 198 ? -19.047 -15.805 7.844 1 95.19 198 PHE B C 1
ATOM 3860 O O . PHE B 1 198 ? -19.688 -14.742 7.789 1 95.19 198 PHE B O 1
ATOM 3867 N N . TYR B 1 199 ? -18.109 -15.992 8.758 1 96.69 199 TYR B N 1
ATOM 3868 C CA . TYR B 1 199 ? -17.547 -14.961 9.633 1 96.69 199 TYR B CA 1
ATOM 3869 C C . TYR B 1 199 ? -16.031 -14.875 9.477 1 96.69 199 TYR B C 1
ATOM 3871 O O . TYR B 1 199 ? -15.359 -15.891 9.352 1 96.69 199 TYR B O 1
ATOM 3879 N N . SER B 1 200 ? -15.523 -13.758 9.5 1 97.62 200 SER B N 1
ATOM 3880 C CA . SER B 1 200 ? -14.094 -13.508 9.352 1 97.62 200 SER B CA 1
ATOM 3881 C C . SER B 1 200 ? -13.602 -12.445 10.328 1 97.62 200 SER B C 1
ATOM 3883 O O . SER B 1 200 ? -14.398 -11.883 11.086 1 97.62 200 SER B O 1
ATOM 3885 N N . CYS B 1 201 ? -12.258 -12.281 10.406 1 98.44 201 CYS B N 1
ATOM 3886 C CA . CYS B 1 201 ? -11.664 -11.188 11.164 1 98.44 201 CYS B CA 1
ATOM 3887 C C . CYS B 1 201 ? -12.086 -9.836 10.594 1 98.44 201 CYS B C 1
ATOM 3889 O O . CYS B 1 201 ? -12.5 -9.75 9.43 1 98.44 201 CYS B O 1
ATOM 3891 N N . LEU B 1 202 ? -12.094 -8.812 11.438 1 97.62 202 LEU B N 1
ATOM 3892 C CA . LEU B 1 202 ? -12.305 -7.457 10.938 1 97.62 202 LEU B CA 1
ATOM 3893 C C . LEU B 1 202 ? -11.125 -7.004 10.086 1 97.62 202 LEU B C 1
ATOM 3895 O O . LEU B 1 202 ? -9.984 -7.418 10.32 1 97.62 202 LEU B O 1
ATOM 3899 N N . ALA B 1 203 ? -11.375 -6.246 9.109 1 97.5 203 ALA B N 1
ATOM 3900 C CA . ALA B 1 203 ? -10.32 -5.793 8.203 1 97.5 203 ALA B CA 1
ATOM 3901 C C . ALA B 1 203 ? -10.711 -4.48 7.527 1 97.5 203 ALA B C 1
ATOM 3903 O O . ALA B 1 203 ? -11.891 -4.152 7.422 1 97.5 203 ALA B O 1
ATOM 3904 N N . GLY B 1 204 ? -9.703 -3.744 7.066 1 96.5 204 GLY B N 1
ATOM 3905 C CA . GLY B 1 204 ? -9.93 -2.514 6.324 1 96.5 204 GLY B CA 1
ATOM 3906 C C . GLY B 1 204 ? -8.648 -1.919 5.762 1 96.5 204 GLY B C 1
ATOM 3907 O O . GLY B 1 204 ? -7.559 -2.191 6.262 1 96.5 204 GLY B O 1
ATOM 3908 N N . PHE B 1 205 ? -8.789 -1.082 4.812 1 97 205 PHE B N 1
ATOM 3909 C CA . PHE B 1 205 ? -7.652 -0.455 4.152 1 97 205 PHE B CA 1
ATOM 3910 C C . PHE B 1 205 ? -6.965 0.54 5.078 1 97 205 PHE B C 1
ATOM 3912 O O . PHE B 1 205 ? -7.625 1.196 5.891 1 97 205 PHE B O 1
ATOM 3919 N N . VAL B 1 206 ? -5.621 0.585 4.938 1 97.5 206 VAL B N 1
ATOM 3920 C CA . VAL B 1 206 ? -4.891 1.687 5.559 1 97.5 206 VAL B CA 1
ATOM 3921 C C . VAL B 1 206 ? -5.086 2.961 4.742 1 97.5 206 VAL B C 1
ATOM 3923 O O . VAL B 1 206 ? -4.949 2.949 3.516 1 97.5 206 VAL B O 1
ATOM 3926 N N . GLU B 1 207 ? -5.477 4.051 5.352 1 95.88 207 GLU B N 1
ATOM 3927 C CA . GLU B 1 207 ? -5.703 5.316 4.664 1 95.88 207 GLU B CA 1
ATOM 3928 C C . GLU B 1 207 ? -4.473 6.215 4.738 1 95.88 207 GLU B C 1
ATOM 3930 O O . GLU B 1 207 ? -3.609 6.02 5.594 1 95.88 207 GLU B O 1
ATOM 3935 N N . PRO B 1 208 ? -4.395 7.18 3.828 1 95.5 208 PRO B N 1
ATOM 3936 C CA . PRO B 1 208 ? -3.285 8.125 3.922 1 95.5 208 PRO B CA 1
ATOM 3937 C C . PRO B 1 208 ? -3.201 8.812 5.285 1 95.5 208 PRO B C 1
ATOM 3939 O O . PRO B 1 208 ? -4.23 9.156 5.867 1 95.5 208 PRO B O 1
ATOM 3942 N N . GLY B 1 209 ? -1.936 8.883 5.75 1 94.31 209 GLY B N 1
ATOM 3943 C CA . GLY B 1 209 ? -1.713 9.672 6.953 1 94.31 209 GLY B CA 1
ATOM 3944 C C . GLY B 1 209 ? -1.904 8.875 8.234 1 94.31 209 GLY B C 1
ATOM 3945 O O . GLY B 1 209 ? -1.953 9.445 9.32 1 94.31 209 GLY B O 1
ATOM 3946 N N . GLU B 1 210 ? -2.055 7.629 8.172 1 95.38 210 GLU B N 1
ATOM 3947 C CA . GLU B 1 210 ? -2.121 6.844 9.398 1 95.38 210 GLU B CA 1
ATOM 3948 C C . GLU B 1 210 ? -1.179 5.645 9.336 1 95.38 210 GLU B C 1
ATOM 3950 O O . GLU B 1 210 ? -0.838 5.168 8.25 1 95.38 210 GLU B O 1
ATOM 3955 N N . GLY B 1 211 ? -0.701 5.215 10.477 1 96.5 211 GLY B N 1
ATOM 3956 C CA . GLY B 1 211 ? 0.059 3.979 10.57 1 96.5 211 GLY B CA 1
ATOM 3957 C C . GLY B 1 211 ? -0.816 2.738 10.562 1 96.5 211 GLY B C 1
ATOM 3958 O O . GLY B 1 211 ? -2.041 2.838 10.656 1 96.5 211 GLY B O 1
ATOM 3959 N N . ALA B 1 212 ? -0.192 1.589 10.445 1 98.12 212 ALA B N 1
ATOM 3960 C CA . ALA B 1 212 ? -0.933 0.33 10.438 1 98.12 212 ALA B CA 1
ATOM 3961 C C . ALA B 1 212 ? -1.686 0.125 11.75 1 98.12 212 ALA B C 1
ATOM 3963 O O . ALA B 1 212 ? -2.846 -0.292 11.75 1 98.12 212 ALA B O 1
ATOM 3964 N N . GLU B 1 213 ? -1.027 0.438 12.883 1 98 213 GLU B N 1
ATOM 3965 C CA . GLU B 1 213 ? -1.631 0.26 14.203 1 98 213 GLU B CA 1
ATOM 3966 C C . GLU B 1 213 ? -2.857 1.152 14.375 1 98 213 GLU B C 1
ATOM 3968 O O . GLU B 1 213 ? -3.861 0.731 14.953 1 98 213 GLU B O 1
ATOM 3973 N N . GLU B 1 214 ? -2.734 2.355 13.859 1 96.38 214 GLU B N 1
ATOM 3974 C CA . GLU B 1 214 ? -3.861 3.281 13.914 1 96.38 214 GLU B CA 1
ATOM 3975 C C . GLU B 1 214 ? -5.027 2.785 13.062 1 96.38 214 GLU B C 1
ATOM 3977 O O . GLU B 1 214 ? -6.191 2.957 13.43 1 96.38 214 GLU B O 1
ATOM 3982 N N . ALA B 1 215 ? -4.711 2.242 11.914 1 97.06 215 ALA B N 1
ATOM 3983 C CA . ALA B 1 215 ? -5.75 1.669 11.062 1 97.06 215 ALA B CA 1
ATOM 3984 C C . ALA B 1 215 ? -6.473 0.529 11.773 1 97.06 215 ALA B C 1
ATOM 3986 O O . ALA B 1 215 ? -7.691 0.388 11.648 1 97.06 215 ALA B O 1
ATOM 3987 N N . VAL B 1 216 ? -5.719 -0.323 12.516 1 98.06 216 VAL B N 1
ATOM 3988 C CA . VAL B 1 216 ? -6.324 -1.4 13.297 1 98.06 216 VAL B CA 1
ATOM 3989 C C . VAL B 1 216 ? -7.34 -0.823 14.273 1 98.06 216 VAL B C 1
ATOM 3991 O O . VAL B 1 216 ? -8.469 -1.307 14.367 1 98.06 216 VAL B O 1
ATOM 3994 N N . ALA B 1 217 ? -6.902 0.204 14.961 1 96.75 217 ALA B N 1
ATOM 3995 C CA . ALA B 1 217 ? -7.777 0.834 15.945 1 96.75 217 ALA B CA 1
ATOM 3996 C C . ALA B 1 217 ? -9 1.457 15.273 1 96.75 217 ALA B C 1
ATOM 3998 O O . ALA B 1 217 ? -10.125 1.293 15.742 1 96.75 217 ALA B O 1
ATOM 3999 N N . ARG B 1 218 ? -8.781 2.16 14.172 1 94.94 218 ARG B N 1
ATOM 4000 C CA . ARG B 1 218 ? -9.867 2.834 13.469 1 94.94 218 ARG B CA 1
ATOM 4001 C C . ARG B 1 218 ? -10.891 1.83 12.953 1 94.94 218 ARG B C 1
ATOM 4003 O O . ARG B 1 218 ? -12.086 1.985 13.18 1 94.94 218 ARG B O 1
ATOM 4010 N N . GLU B 1 219 ? -10.414 0.793 12.258 1 95.5 219 GLU B N 1
ATOM 4011 C CA . GLU B 1 219 ? -11.305 -0.197 11.656 1 95.5 219 GLU B CA 1
ATOM 4012 C C . GLU B 1 219 ? -12.062 -0.98 12.727 1 95.5 219 GLU B C 1
ATOM 4014 O O . GLU B 1 219 ? -13.211 -1.378 12.523 1 95.5 219 GLU B O 1
ATOM 4019 N N . SER B 1 220 ? -11.398 -1.264 13.891 1 96.38 220 SER B N 1
ATOM 4020 C CA . SER B 1 220 ? -12.078 -1.925 15 1 96.38 220 SER B CA 1
ATOM 4021 C C . SER B 1 220 ? -13.242 -1.086 15.516 1 96.38 220 SER B C 1
ATOM 4023 O O . SER B 1 220 ? -14.32 -1.614 15.789 1 96.38 220 SER B O 1
ATOM 4025 N N . TRP B 1 221 ? -12.992 0.204 15.625 1 94.5 221 TRP B N 1
ATOM 4026 C CA . TRP B 1 221 ? -14.031 1.118 16.078 1 94.5 221 TRP B CA 1
ATOM 4027 C C . TRP B 1 221 ? -15.148 1.24 15.047 1 94.5 221 TRP B C 1
ATOM 4029 O O . TRP B 1 221 ? -16.328 1.171 15.383 1 94.5 221 TRP B O 1
ATOM 4039 N N . GLU B 1 222 ? -14.828 1.436 13.781 1 92.5 222 GLU B N 1
ATOM 4040 C CA . GLU B 1 222 ? -15.805 1.644 12.719 1 92.5 222 GLU B CA 1
ATOM 4041 C C . GLU B 1 222 ? -16.688 0.41 12.523 1 92.5 222 GLU B C 1
ATOM 4043 O O . GLU B 1 222 ? -17.891 0.527 12.344 1 92.5 222 GLU B O 1
ATOM 4048 N N . GLU B 1 223 ? -16.094 -0.787 12.562 1 94.44 223 GLU B N 1
ATOM 4049 C CA . GLU B 1 223 ? -16.812 -2.002 12.195 1 94.44 223 GLU B CA 1
ATOM 4050 C C . GLU B 1 223 ? -17.484 -2.637 13.398 1 94.44 223 GLU B C 1
ATOM 4052 O O . GLU B 1 223 ? -18.516 -3.309 13.266 1 94.44 223 GLU B O 1
ATOM 4057 N N . ALA B 1 224 ? -16.922 -2.412 14.633 1 95.69 224 ALA B N 1
ATOM 4058 C CA . ALA B 1 224 ? -17.438 -3.15 15.781 1 95.69 224 ALA B CA 1
ATOM 4059 C C . ALA B 1 224 ? -17.734 -2.211 16.953 1 95.69 224 ALA B C 1
ATOM 4061 O O . ALA B 1 224 ? -18.328 -2.623 17.953 1 95.69 224 ALA B O 1
ATOM 4062 N N . GLY B 1 225 ? -17.375 -0.912 16.891 1 94.56 225 GLY B N 1
ATOM 4063 C CA . GLY B 1 225 ? -17.547 0.018 18 1 94.56 225 GLY B CA 1
ATOM 4064 C C . GLY B 1 225 ? -16.719 -0.34 19.219 1 94.56 225 GLY B C 1
ATOM 4065 O O . GLY B 1 225 ? -17.141 -0.1 20.344 1 94.56 225 GLY B O 1
ATOM 4066 N N . VAL B 1 226 ? -15.578 -0.962 18.984 1 95.75 226 VAL B N 1
ATOM 4067 C CA . VAL B 1 226 ? -14.773 -1.454 20.109 1 95.75 226 VAL B CA 1
ATOM 4068 C C . VAL B 1 226 ? -13.422 -0.735 20.125 1 95.75 226 VAL B C 1
ATOM 4070 O O . VAL B 1 226 ? -12.766 -0.607 19.078 1 95.75 226 VAL B O 1
ATOM 4073 N N . HIS B 1 227 ? -13.039 -0.226 21.281 1 95.81 227 HIS B N 1
ATOM 4074 C CA . HIS B 1 227 ? -11.672 0.246 21.469 1 95.81 227 HIS B CA 1
ATOM 4075 C C . HIS B 1 227 ? -10.734 -0.907 21.812 1 95.81 227 HIS B C 1
ATOM 4077 O O . HIS B 1 227 ? -11.156 -1.911 22.391 1 95.81 227 HIS B O 1
ATOM 4083 N N . ILE B 1 228 ? -9.469 -0.745 21.422 1 97.12 228 ILE B N 1
ATOM 4084 C CA . ILE B 1 228 ? -8.555 -1.873 21.562 1 97.12 228 ILE B CA 1
ATOM 4085 C C . ILE B 1 228 ? -7.254 -1.405 22.203 1 97.12 228 ILE B C 1
ATOM 4087 O O . ILE B 1 228 ? -6.969 -0.206 22.25 1 97.12 228 ILE B O 1
ATOM 4091 N N . THR B 1 229 ? -6.523 -2.324 22.75 1 96.69 229 THR B N 1
ATOM 4092 C CA . THR B 1 229 ? -5.176 -2.162 23.297 1 96.69 229 THR B CA 1
ATOM 4093 C C . THR B 1 229 ? -4.297 -3.348 22.922 1 96.69 229 THR B C 1
ATOM 4095 O O . THR B 1 229 ? -4.754 -4.285 22.266 1 96.69 229 THR B O 1
ATOM 4098 N N . ASP B 1 230 ? -3.002 -3.252 23.141 1 96.56 230 ASP B N 1
ATOM 4099 C CA . ASP B 1 230 ? -2.049 -4.336 22.938 1 96.56 230 ASP B CA 1
ATOM 4100 C C . ASP B 1 230 ? -2.066 -4.812 21.484 1 96.56 230 ASP B C 1
ATOM 4102 O O . ASP B 1 230 ? -2.205 -6.008 21.219 1 96.56 230 ASP B O 1
ATOM 4106 N N . VAL B 1 231 ? -2.037 -3.883 20.609 1 97.75 231 VAL B N 1
ATOM 4107 C CA . VAL B 1 231 ? -1.979 -4.191 19.172 1 97.75 231 VAL B CA 1
ATOM 4108 C C . VAL B 1 231 ? -0.638 -4.84 18.844 1 97.75 231 VAL B C 1
ATOM 4110 O O . VAL B 1 231 ? 0.42 -4.266 19.109 1 97.75 231 VAL B O 1
ATOM 4113 N N . ARG B 1 232 ? -0.642 -6.074 18.281 1 97.06 232 ARG B N 1
ATOM 4114 C CA . ARG B 1 232 ? 0.571 -6.824 17.969 1 97.06 232 ARG B CA 1
ATOM 4115 C C . ARG B 1 232 ? 0.553 -7.316 16.531 1 97.06 232 ARG B C 1
ATOM 4117 O O . ARG B 1 232 ? -0.434 -7.902 16.078 1 97.06 232 ARG B O 1
ATOM 4124 N N . TYR B 1 233 ? 1.627 -7.02 15.852 1 97.88 233 TYR B N 1
ATOM 4125 C CA . TYR B 1 233 ? 1.811 -7.531 14.492 1 97.88 233 TYR B CA 1
ATOM 4126 C C . TYR B 1 233 ? 2.02 -9.039 14.5 1 97.88 233 TYR B C 1
ATOM 4128 O O . TYR B 1 233 ? 2.775 -9.562 15.328 1 97.88 233 TYR B O 1
ATOM 4136 N N . HIS B 1 234 ? 1.3 -9.773 13.617 1 97.75 234 HIS B N 1
ATOM 4137 C CA . HIS B 1 234 ? 1.381 -11.234 13.539 1 97.75 234 HIS B CA 1
ATOM 4138 C C . HIS B 1 234 ? 2.193 -11.68 12.328 1 97.75 234 HIS B C 1
ATOM 4140 O O . HIS B 1 234 ? 3.184 -12.398 12.469 1 97.75 234 HIS B O 1
ATOM 4146 N N . SER B 1 235 ? 1.872 -11.266 11.188 1 97.94 235 SER B N 1
ATOM 4147 C CA . SER B 1 235 ? 2.48 -11.633 9.914 1 97.94 235 SER B CA 1
ATOM 4148 C C . SER B 1 235 ? 1.831 -10.883 8.75 1 97.94 235 SER B C 1
ATOM 4150 O O . SER B 1 235 ? 0.924 -10.07 8.961 1 97.94 235 SER B O 1
ATOM 4152 N N . SER B 1 236 ? 2.33 -11.078 7.559 1 98.44 236 SER B N 1
ATOM 4153 C CA . SE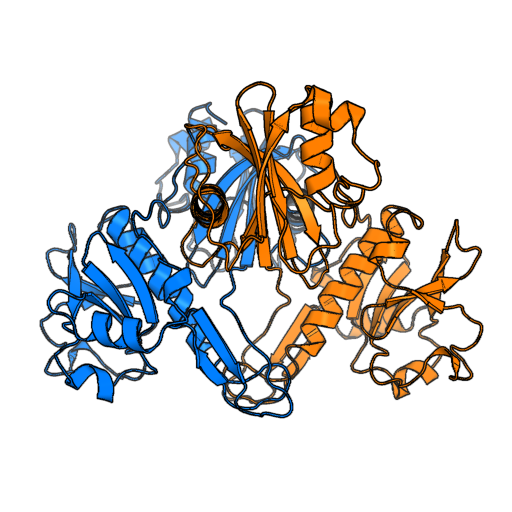R B 1 236 ? 1.743 -10.453 6.379 1 98.44 236 SER B CA 1
ATOM 4154 C C . SER B 1 236 ? 1.493 -11.469 5.273 1 98.44 236 SER B C 1
ATOM 4156 O O . SER B 1 236 ? 2.035 -12.578 5.309 1 98.44 236 SER B O 1
ATOM 4158 N N . GLN B 1 237 ? 0.639 -11.094 4.371 1 97.5 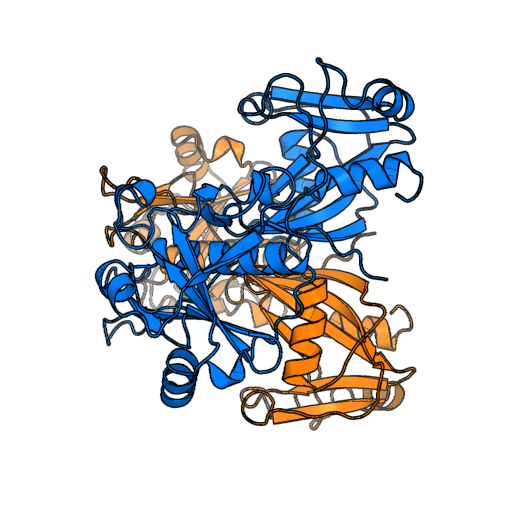237 GLN B N 1
ATOM 4159 C CA . GLN B 1 237 ? 0.262 -11.961 3.262 1 97.5 237 GLN B CA 1
ATOM 4160 C C . GLN B 1 237 ? -0.047 -11.141 2.008 1 97.5 237 GLN B C 1
ATOM 4162 O O . GLN B 1 237 ? -0.873 -10.227 2.045 1 97.5 237 GLN B O 1
ATOM 4167 N N . PRO B 1 238 ? 0.717 -11.438 0.912 1 97.12 238 PRO B N 1
ATOM 4168 C CA . PRO B 1 238 ? 0.19 -10.883 -0.339 1 97.12 238 PRO B CA 1
ATOM 4169 C C . PRO B 1 238 ? -1.196 -11.422 -0.685 1 97.12 238 PRO B C 1
ATOM 4171 O O . PRO B 1 238 ? -1.474 -12.609 -0.469 1 97.12 238 PRO B O 1
ATOM 4174 N N . TRP B 1 239 ? -2.074 -10.578 -1.062 1 96.31 239 TRP B N 1
ATOM 4175 C CA . TRP B 1 239 ? -3.445 -10.922 -1.43 1 96.3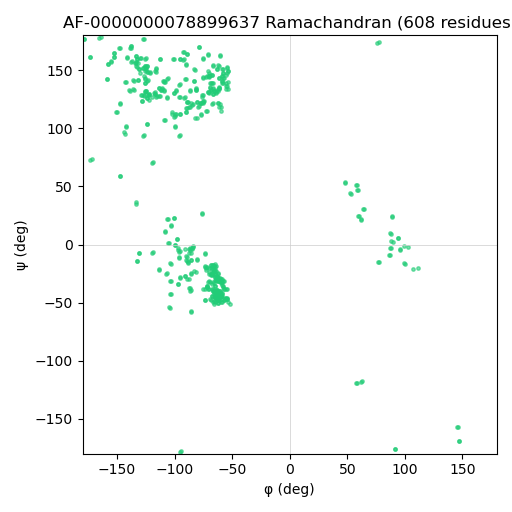1 239 TRP B CA 1
ATOM 4176 C C . TRP B 1 239 ? -3.795 -10.359 -2.807 1 96.31 239 TRP B C 1
ATOM 4178 O O . TRP B 1 239 ? -4.246 -9.219 -2.926 1 96.31 239 TRP B O 1
ATOM 4188 N N . PRO B 1 240 ? -3.605 -11.203 -3.867 1 93.88 240 PRO B N 1
ATOM 4189 C CA . PRO B 1 240 ? -3.74 -10.711 -5.242 1 93.88 240 PRO B CA 1
ATOM 4190 C C . PRO B 1 240 ? -5.195 -10.531 -5.66 1 93.88 240 PRO B C 1
ATOM 4192 O O . PRO B 1 240 ? -5.543 -10.766 -6.824 1 93.88 240 PRO B O 1
ATOM 4195 N N . PHE B 1 241 ? -6.109 -10.312 -4.781 1 91.94 241 PHE B N 1
ATOM 4196 C CA . PHE B 1 241 ? -7.523 -10.086 -5.039 1 91.94 241 PHE B CA 1
ATOM 4197 C C . PHE B 1 241 ? -7.949 -8.703 -4.555 1 91.94 241 PHE B C 1
ATOM 4199 O O . PHE B 1 241 ? -8.703 -8.586 -3.588 1 91.94 241 PHE B O 1
ATOM 4206 N N . PRO B 1 242 ? -7.512 -7.695 -5.238 1 88.62 242 PRO B N 1
ATOM 4207 C CA . PRO B 1 242 ? -6.824 -7.711 -6.531 1 88.62 242 PRO B CA 1
ATOM 4208 C C . PRO B 1 242 ? -5.332 -7.395 -6.414 1 88.62 242 PRO B C 1
ATOM 4210 O O . PRO B 1 242 ? -4.555 -7.73 -7.309 1 88.62 242 PRO B O 1
ATOM 4213 N N . GLY B 1 243 ? -4.812 -6.801 -5.574 1 93.19 243 GLY B N 1
ATOM 4214 C CA . GLY B 1 243 ? -3.445 -6.363 -5.34 1 93.19 243 GLY B CA 1
ATOM 4215 C C . GLY B 1 243 ? -3.248 -5.727 -3.979 1 93.19 243 GLY B C 1
ATOM 4216 O O . GLY B 1 243 ? -3.035 -4.516 -3.877 1 93.19 243 GLY B O 1
ATOM 4217 N N . GLN B 1 244 ? -3.275 -6.578 -2.953 1 97.06 244 GLN B N 1
ATOM 4218 C CA . GLN B 1 244 ? -3.262 -6.09 -1.578 1 97.06 244 GLN B CA 1
ATOM 4219 C C . GLN B 1 244 ? -2.148 -6.754 -0.771 1 97.06 244 GLN B C 1
ATOM 4221 O O . GLN B 1 244 ? -1.618 -7.793 -1.17 1 97.06 244 GLN B O 1
ATOM 4226 N N . LEU B 1 245 ? -1.677 -6.078 0.185 1 98.25 245 LEU B N 1
ATOM 4227 C CA . LEU B 1 245 ? -0.845 -6.621 1.254 1 98.25 245 LEU B CA 1
ATOM 4228 C C . LEU B 1 245 ? -1.612 -6.664 2.572 1 98.25 245 LEU B C 1
ATOM 4230 O O . LEU B 1 245 ? -1.879 -5.621 3.174 1 98.25 245 LEU B O 1
ATOM 4234 N N . MET B 1 246 ? -1.984 -7.859 2.971 1 98.62 246 MET B N 1
ATOM 4235 C CA . MET B 1 246 ? -2.67 -8.031 4.246 1 98.62 246 MET B CA 1
ATOM 4236 C C . MET B 1 246 ? -1.681 -8 5.406 1 98.62 246 MET B C 1
ATOM 4238 O O . MET B 1 246 ? -0.728 -8.781 5.438 1 98.62 246 MET B O 1
ATOM 4242 N N . LEU B 1 247 ? -1.865 -7.07 6.238 1 98.75 247 LEU B N 1
ATOM 4243 C CA . LEU B 1 247 ? -1.104 -7 7.48 1 98.75 247 LEU B CA 1
ATOM 4244 C C . LEU B 1 247 ? -1.922 -7.539 8.648 1 98.75 247 LEU B C 1
ATOM 4246 O O . LEU B 1 247 ? -2.898 -6.91 9.07 1 98.75 247 LEU B O 1
ATOM 4250 N N . GLY B 1 248 ? -1.513 -8.664 9.148 1 98.75 248 GLY B N 1
ATOM 4251 C CA . GLY B 1 248 ? -2.232 -9.328 10.219 1 98.75 248 GLY B CA 1
ATOM 4252 C C . GLY B 1 248 ? -1.818 -8.852 11.602 1 98.75 248 GLY B C 1
ATOM 4253 O O . GLY B 1 248 ? -0.626 -8.766 11.898 1 98.75 248 GLY B O 1
ATOM 4254 N N . PHE B 1 249 ? -2.828 -8.562 12.406 1 98.69 249 PHE B N 1
ATOM 4255 C CA . PHE B 1 249 ? -2.596 -8.102 13.773 1 98.69 249 PHE B CA 1
ATOM 4256 C C . PHE B 1 249 ? -3.5 -8.836 14.758 1 98.69 249 PHE B C 1
ATOM 4258 O O . PHE B 1 249 ? -4.535 -9.383 14.367 1 98.69 249 PHE B O 1
ATOM 4265 N N . THR B 1 250 ? -3.105 -8.883 15.969 1 98.31 250 THR B N 1
ATOM 4266 C CA . THR B 1 250 ? -3.973 -9.203 17.094 1 98.31 250 THR B CA 1
ATOM 4267 C C . THR B 1 250 ? -4.086 -8.016 18.047 1 98.31 250 THR B C 1
ATOM 4269 O O . THR B 1 250 ? -3.203 -7.156 18.078 1 98.31 250 THR B O 1
ATOM 4272 N N . ALA B 1 251 ? -5.16 -7.91 18.719 1 98.19 251 ALA B N 1
ATOM 4273 C CA . ALA B 1 251 ? -5.379 -6.855 19.719 1 98.19 251 ALA B CA 1
ATOM 4274 C C . ALA B 1 251 ? -6.359 -7.312 20.781 1 98.19 251 ALA B C 1
ATOM 4276 O O . ALA B 1 251 ? -7.031 -8.336 20.625 1 98.19 251 ALA B O 1
ATOM 4277 N N . ARG B 1 252 ? -6.391 -6.57 21.891 1 97.94 252 ARG B N 1
ATOM 4278 C CA . ARG B 1 252 ? -7.316 -6.855 22.984 1 97.94 252 ARG B CA 1
ATOM 4279 C C . ARG B 1 252 ? -8.375 -5.762 23.094 1 97.94 252 ARG B C 1
ATOM 4281 O O . ARG B 1 252 ? -8.055 -4.574 23.047 1 97.94 252 ARG B O 1
ATOM 4288 N N . ALA B 1 253 ? -9.625 -6.199 23.25 1 97.62 253 ALA B N 1
ATOM 4289 C CA . ALA B 1 253 ? -10.711 -5.246 23.453 1 97.62 253 ALA B CA 1
ATOM 4290 C C . ALA B 1 253 ? -10.664 -4.641 24.844 1 97.62 253 ALA B C 1
ATOM 4292 O O . ALA B 1 253 ? -10.352 -5.336 25.812 1 97.62 253 ALA B O 1
ATOM 4293 N N . THR B 1 254 ? -11.016 -3.404 24.938 1 96.31 254 THR B N 1
ATOM 4294 C CA . THR B 1 254 ? -11.039 -2.75 26.234 1 96.31 254 THR B CA 1
ATOM 4295 C C . THR B 1 254 ? -12.445 -2.781 26.828 1 96.31 254 THR B C 1
ATOM 4297 O O . THR B 1 254 ? -12.648 -2.385 27.984 1 96.31 254 THR B O 1
ATOM 4300 N N . SER B 1 255 ? -13.414 -3.15 26.031 1 92.5 255 SER B N 1
ATOM 4301 C CA . SER B 1 255 ? -14.789 -3.332 26.484 1 92.5 255 SER B CA 1
ATOM 4302 C C . SER B 1 255 ? -15.484 -4.441 25.703 1 92.5 255 SER B C 1
ATOM 4304 O O . SER B 1 255 ? -14.984 -4.879 24.656 1 92.5 255 SER B O 1
ATOM 4306 N N . SER B 1 256 ? -16.641 -4.828 26.172 1 92 256 SER B N 1
ATOM 4307 C CA . SER B 1 256 ? -17.297 -5.969 25.547 1 92 256 SER B CA 1
ATOM 4308 C C . SER B 1 256 ? -18.453 -5.52 24.656 1 92 256 SER B C 1
ATOM 4310 O O . SER B 1 256 ? -18.969 -6.305 23.859 1 92 256 SER B O 1
ATOM 4312 N N . ALA B 1 257 ? -18.844 -4.344 24.844 1 93.94 257 ALA B N 1
ATOM 4313 C CA . ALA B 1 257 ? -19.984 -3.867 24.062 1 93.94 257 ALA B CA 1
ATOM 4314 C C . ALA B 1 257 ? -19.609 -3.688 22.594 1 93.94 257 ALA B C 1
ATOM 4316 O O . ALA B 1 257 ? -18.562 -3.115 22.281 1 93.94 257 ALA B O 1
ATOM 4317 N N . ILE B 1 258 ? -20.453 -4.242 21.703 1 94.62 258 ILE B N 1
ATOM 4318 C CA . ILE B 1 258 ? -20.266 -4.117 20.266 1 94.62 258 ILE B CA 1
ATOM 4319 C C . ILE B 1 258 ? -21.328 -3.191 19.672 1 94.62 258 ILE B C 1
ATOM 4321 O O . ILE B 1 258 ? -22.5 -3.279 20.047 1 94.62 258 ILE B O 1
ATOM 4325 N N . THR B 1 259 ? -20.953 -2.307 18.906 1 90.56 259 THR B N 1
ATOM 4326 C CA . THR B 1 259 ? -21.844 -1.468 18.125 1 90.56 259 THR B CA 1
ATOM 4327 C C . THR B 1 259 ? -21.438 -1.47 16.656 1 90.56 259 THR B C 1
ATOM 4329 O O . THR B 1 259 ? -20.281 -1.182 16.328 1 90.56 259 THR B O 1
ATOM 4332 N N . THR B 1 260 ? -22.375 -1.851 15.812 1 86.56 260 THR B N 1
ATOM 4333 C CA . THR B 1 260 ? -22.047 -1.938 14.391 1 86.56 260 THR B CA 1
ATOM 4334 C C . THR B 1 260 ? -22.875 -0.952 13.578 1 86.56 260 THR B C 1
ATOM 4336 O O . THR B 1 260 ? -23.922 -0.479 14.047 1 86.56 260 THR B O 1
ATOM 4339 N N . ASP B 1 261 ? -22.25 -0.531 12.523 1 78.19 261 ASP B N 1
ATOM 4340 C CA . ASP B 1 261 ? -23.016 0.129 11.477 1 78.19 261 ASP B CA 1
ATOM 4341 C C . ASP B 1 261 ? -23.578 -0.889 10.484 1 78.19 261 ASP B C 1
ATOM 4343 O O . ASP B 1 261 ? -22.812 -1.54 9.758 1 78.19 261 ASP B O 1
ATOM 4347 N N . PRO B 1 262 ? -24.859 -0.919 10.406 1 77.19 262 PRO B N 1
ATOM 4348 C CA . PRO B 1 262 ? -25.484 -1.952 9.578 1 77.19 262 PRO B CA 1
ATOM 4349 C C . PRO B 1 262 ? -25.156 -1.798 8.102 1 77.19 262 PRO B C 1
ATOM 4351 O O . PRO B 1 262 ? -25.266 -2.762 7.336 1 77.19 262 PRO B O 1
ATOM 4354 N N . GLU B 1 263 ? -24.859 -0.645 7.727 1 77.38 263 GLU B N 1
ATOM 4355 C CA . GLU B 1 263 ? -24.531 -0.439 6.316 1 77.38 263 GLU B CA 1
ATOM 4356 C C . GLU B 1 263 ? -23.188 -1.075 5.961 1 77.38 263 GLU B C 1
ATOM 4358 O O . GLU B 1 263 ? -23 -1.519 4.828 1 77.38 263 GLU B O 1
ATOM 4363 N N . GLU B 1 264 ? -22.359 -1.264 6.852 1 79.31 264 GLU B N 1
ATOM 4364 C CA . GLU B 1 264 ? -21.016 -1.767 6.594 1 79.31 264 GLU B CA 1
ATOM 4365 C C . GLU B 1 264 ? -20.891 -3.238 6.98 1 79.31 264 GLU B C 1
ATOM 4367 O O . GLU B 1 264 ? -20.266 -4.027 6.258 1 79.31 264 GLU B O 1
ATOM 4372 N N . MET B 1 265 ? -21.469 -3.512 8.125 1 90.19 265 MET B N 1
ATOM 4373 C CA . MET B 1 265 ? -21.375 -4.859 8.68 1 90.19 265 MET B CA 1
ATOM 4374 C C . MET B 1 265 ? -22.766 -5.434 8.938 1 90.19 265 MET B C 1
ATOM 4376 O O . MET B 1 265 ? -23.578 -4.828 9.648 1 90.19 265 MET B O 1
ATOM 4380 N N . GLU B 1 266 ? -23 -6.633 8.359 1 92.5 266 GLU B N 1
ATOM 4381 C CA . GLU B 1 266 ? -24.266 -7.316 8.609 1 92.5 266 GLU B CA 1
ATOM 4382 C C . GLU B 1 266 ? -24.344 -7.828 10.047 1 92.5 266 GLU B C 1
ATOM 4384 O O . GLU B 1 266 ? -25.406 -7.781 10.672 1 92.5 266 GLU B O 1
ATOM 4389 N N . ASP B 1 267 ? -23.203 -8.289 10.484 1 94.19 267 ASP B N 1
ATOM 4390 C CA . ASP B 1 267 ? -23.156 -8.805 11.852 1 94.19 267 ASP B CA 1
ATOM 4391 C C . ASP B 1 267 ? -21.734 -8.82 12.391 1 94.19 267 ASP B C 1
ATOM 4393 O O . ASP B 1 267 ? -20.781 -9.031 11.641 1 94.19 267 ASP B O 1
ATOM 4397 N N . VAL B 1 268 ? -21.578 -8.523 13.648 1 96.88 268 VAL B N 1
ATOM 4398 C CA . VAL B 1 268 ? -20.344 -8.633 14.422 1 96.88 268 VAL B CA 1
ATOM 4399 C C . VAL B 1 268 ? -20.656 -9.172 15.812 1 96.88 268 VAL B C 1
ATOM 4401 O O . VAL B 1 268 ? -21.578 -8.695 16.484 1 96.88 268 VAL B O 1
ATOM 4404 N N . ALA B 1 269 ? -19.891 -10.164 16.266 1 96.44 269 ALA B N 1
ATOM 4405 C CA . ALA B 1 269 ? -20.234 -10.781 17.531 1 96.44 269 ALA B CA 1
ATOM 4406 C C . ALA B 1 269 ? -19 -11.367 18.219 1 96.44 269 ALA B C 1
ATOM 4408 O O . ALA B 1 269 ? -17.953 -11.523 17.578 1 96.44 269 ALA B O 1
ATOM 4409 N N . TRP B 1 270 ? -19.188 -11.578 19.469 1 97.75 270 TRP B N 1
ATOM 4410 C CA . TRP B 1 270 ? -18.203 -12.344 20.234 1 97.75 270 TRP B CA 1
ATOM 4411 C C . TRP B 1 270 ? -18.406 -13.836 20.031 1 97.75 270 TRP B C 1
ATOM 4413 O O . TRP B 1 270 ? -19.547 -14.328 20.062 1 97.75 270 TRP B O 1
ATOM 4423 N N . PHE B 1 271 ? -17.344 -14.539 19.797 1 97.69 271 PHE B N 1
ATOM 4424 C CA . PHE B 1 271 ? -17.375 -16 19.719 1 97.69 271 PHE B CA 1
ATOM 4425 C C . PHE B 1 271 ? -16.422 -16.609 20.734 1 97.69 271 PHE B C 1
ATOM 4427 O O . PHE B 1 271 ? -15.258 -16.219 20.828 1 97.69 271 PHE B O 1
ATOM 4434 N N . GLU B 1 272 ? -16.953 -17.531 21.469 1 97.62 272 GLU B N 1
ATOM 4435 C CA . GLU B 1 272 ? -16.125 -18.234 22.453 1 97.62 272 GLU B CA 1
ATOM 4436 C C . GLU B 1 272 ? -15.203 -19.25 21.781 1 97.62 272 GLU B C 1
ATOM 4438 O O . GLU B 1 272 ? -15.602 -19.922 20.828 1 97.62 272 GLU B O 1
ATOM 4443 N N . ARG B 1 273 ? -14 -19.359 22.328 1 97.31 273 ARG B N 1
ATOM 4444 C CA . ARG B 1 273 ? -12.977 -20.25 21.812 1 97.31 273 ARG B CA 1
ATOM 4445 C C . ARG B 1 273 ? -13.523 -21.672 21.656 1 97.31 273 ARG B C 1
ATOM 4447 O O . ARG B 1 273 ? -13.414 -22.266 20.594 1 97.31 273 ARG B O 1
ATOM 4454 N N . ASP B 1 274 ? -14.109 -22.156 22.719 1 96.56 274 ASP B N 1
ATOM 4455 C CA . ASP B 1 274 ? -14.602 -23.531 22.734 1 96.56 274 ASP B CA 1
ATOM 4456 C C . ASP B 1 274 ? -15.773 -23.703 21.766 1 96.56 274 ASP B C 1
ATOM 4458 O O . ASP B 1 274 ? -15.945 -24.766 21.172 1 96.56 274 ASP B O 1
ATOM 4462 N N . TRP B 1 275 ? -16.531 -22.672 21.656 1 97.19 275 TRP B N 1
ATOM 4463 C CA . TRP B 1 275 ? -17.656 -22.734 20.734 1 97.19 275 TRP B CA 1
ATOM 4464 C C . TRP B 1 275 ? -17.172 -22.844 19.297 1 97.19 275 TRP B C 1
ATOM 4466 O O . TRP B 1 275 ? -17.688 -23.641 18.516 1 97.19 275 TRP B O 1
ATOM 4476 N N . ILE B 1 276 ? -16.188 -22.062 18.922 1 97.5 276 ILE B N 1
ATOM 4477 C CA . ILE B 1 276 ? -15.633 -22.094 17.562 1 97.5 276 ILE B CA 1
ATOM 4478 C C . ILE B 1 276 ? -15.062 -23.484 17.281 1 97.5 276 ILE B C 1
ATOM 4480 O O . ILE B 1 276 ? -15.32 -24.062 16.234 1 97.5 276 ILE B O 1
ATOM 4484 N N . LYS B 1 277 ? -14.32 -24.062 18.25 1 95.31 277 LYS B N 1
ATOM 4485 C CA . LYS B 1 277 ? -13.734 -25.391 18.078 1 95.31 277 LYS B CA 1
ATOM 4486 C C . LYS B 1 277 ? -14.812 -26.422 17.797 1 95.31 277 LYS B C 1
ATOM 4488 O O . LYS B 1 277 ? -14.625 -27.328 16.984 1 95.31 277 LYS B O 1
ATOM 4493 N N . ALA B 1 278 ? -15.906 -26.234 18.406 1 95.12 278 ALA B N 1
ATOM 4494 C CA . ALA B 1 278 ? -16.984 -27.219 18.328 1 95.12 278 ALA B CA 1
ATOM 4495 C C . ALA B 1 278 ? -17.812 -27.016 17.047 1 95.12 278 ALA B C 1
ATOM 4497 O O . ALA B 1 278 ? -18.453 -27.953 16.562 1 95.12 278 ALA B O 1
ATOM 4498 N N . ASN B 1 279 ? -17.766 -25.859 16.531 1 94.88 279 ASN B N 1
ATOM 4499 C CA . ASN B 1 279 ? -18.75 -25.547 15.484 1 94.88 279 ASN B CA 1
ATOM 4500 C C . ASN B 1 279 ? -18.062 -25.203 14.164 1 94.88 279 ASN B C 1
ATOM 4502 O O . ASN B 1 279 ? -18.734 -25.047 13.141 1 94.88 279 ASN B O 1
ATOM 4506 N N . ARG B 1 280 ? -16.734 -25.094 14.25 1 87.25 280 ARG B N 1
ATOM 4507 C CA . ARG B 1 280 ? -16.062 -24.703 13.016 1 87.25 280 ARG B CA 1
ATOM 4508 C C . ARG B 1 280 ? -16.312 -25.734 11.914 1 87.25 280 ARG B C 1
ATOM 4510 O O . ARG B 1 280 ? -16.141 -26.938 12.125 1 87.25 280 ARG B O 1
ATOM 4517 N N . GLY B 1 281 ? -16.891 -25.359 10.781 1 78.5 281 GLY B N 1
ATOM 4518 C CA . GLY B 1 281 ? -17.172 -26.234 9.656 1 78.5 281 GLY B CA 1
ATOM 4519 C C . GLY B 1 281 ? -18.609 -26.719 9.609 1 78.5 281 GLY B C 1
ATOM 4520 O O . GLY B 1 281 ? -18.969 -27.516 8.75 1 78.5 281 GLY B O 1
ATOM 4521 N N . SER B 1 282 ? -19.375 -26.281 10.617 1 84.88 282 SER B N 1
ATOM 4522 C CA . SER B 1 282 ? -20.812 -26.578 10.586 1 84.88 282 SER B CA 1
ATOM 4523 C C . SER B 1 282 ? -21.516 -25.766 9.508 1 84.88 282 SER B C 1
ATOM 4525 O O . SER B 1 282 ? -20.938 -24.844 8.945 1 84.88 282 SER B O 1
ATOM 4527 N N . ASP B 1 283 ? -22.734 -26.125 9.109 1 84.31 283 ASP B N 1
ATOM 4528 C CA . ASP B 1 283 ? -23.5 -25.469 8.047 1 84.31 283 ASP B CA 1
ATOM 4529 C C . ASP B 1 283 ? -23.812 -24.031 8.414 1 84.31 283 ASP B C 1
ATOM 4531 O O . ASP B 1 283 ? -23.938 -23.172 7.535 1 84.31 283 ASP B O 1
ATOM 4535 N N . GLY B 1 284 ? -23.906 -23.75 9.688 1 88.56 284 GLY B N 1
ATOM 4536 C CA . GLY B 1 284 ? -24.359 -22.422 10.094 1 88.56 284 GLY B CA 1
ATOM 4537 C C . GLY B 1 284 ? -23.203 -21.5 10.477 1 88.56 284 GLY B C 1
ATOM 4538 O O . GLY B 1 284 ? -23.438 -20.328 10.789 1 88.56 284 GLY B O 1
ATOM 4539 N N . PHE B 1 285 ? -22.016 -22.016 10.406 1 95 285 PHE B N 1
ATOM 4540 C CA . PHE B 1 285 ? -20.844 -21.234 10.82 1 95 285 PHE B CA 1
ATOM 4541 C C . PHE B 1 285 ? -19.609 -21.656 10.039 1 95 285 PHE B C 1
ATOM 4543 O O . PHE B 1 285 ? -19.125 -22.781 10.188 1 95 285 PHE B O 1
ATOM 4550 N N . ARG B 1 286 ? -19.125 -20.781 9.25 1 94.69 286 ARG B N 1
ATOM 4551 C CA . ARG B 1 286 ? -17.969 -21.047 8.406 1 94.69 286 ARG B CA 1
ATOM 4552 C C . ARG B 1 286 ? -16.875 -20.016 8.648 1 94.69 286 ARG B C 1
ATOM 4554 O O . ARG B 1 286 ? -17.156 -18.812 8.734 1 94.69 286 ARG B O 1
ATOM 4561 N N . LEU B 1 287 ? -15.711 -20.5 8.82 1 96.56 287 LEU B N 1
ATOM 4562 C CA . LEU B 1 287 ? -14.523 -19.656 8.953 1 96.56 287 LEU B CA 1
ATOM 4563 C C . LEU B 1 287 ? -13.867 -19.422 7.598 1 96.56 287 LEU B C 1
ATOM 4565 O O . LEU B 1 287 ? -14.211 -20.078 6.613 1 96.56 287 LEU B O 1
ATOM 4569 N N . PRO B 1 288 ? -12.969 -18.453 7.512 1 95.19 288 PRO B N 1
ATOM 4570 C CA . PRO B 1 288 ? -12.242 -18.234 6.258 1 95.19 288 PRO B CA 1
ATOM 4571 C C . PRO B 1 288 ? -11.477 -19.484 5.801 1 95.19 288 PRO B C 1
ATOM 4573 O O . PRO B 1 288 ? -11.125 -20.328 6.621 1 95.19 288 PRO B O 1
ATOM 4576 N N . PRO B 1 289 ? -11.336 -19.562 4.465 1 92.06 289 PRO B N 1
ATOM 4577 C CA . PRO B 1 289 ? -10.539 -20.688 3.979 1 92.06 289 PRO B CA 1
AT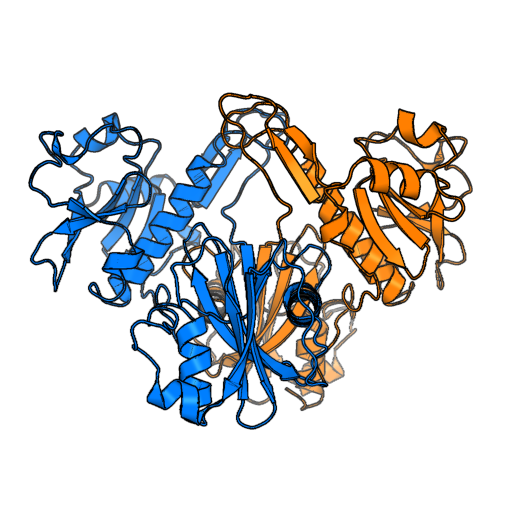OM 4578 C C . PRO B 1 289 ? -9.102 -20.656 4.5 1 92.06 289 PRO B C 1
ATOM 4580 O O . PRO B 1 289 ? -8.625 -19.625 4.965 1 92.06 289 PRO B O 1
ATOM 4583 N N . ARG B 1 290 ? -8.383 -21.75 4.441 1 90.62 290 ARG B N 1
ATOM 4584 C CA . ARG B 1 290 ? -7.07 -21.938 5.055 1 90.62 290 ARG B CA 1
ATOM 4585 C C . ARG B 1 290 ? -6.016 -21.062 4.387 1 90.62 290 ARG B C 1
ATOM 4587 O O . ARG B 1 290 ? -4.949 -20.812 4.957 1 90.62 290 ARG B O 1
ATOM 4594 N N . ASP B 1 291 ? -6.262 -20.625 3.191 1 91.44 291 ASP B N 1
ATOM 4595 C CA . ASP B 1 291 ? -5.258 -19.844 2.479 1 91.44 291 ASP B CA 1
ATOM 4596 C C . ASP B 1 291 ? -5.34 -18.359 2.863 1 91.44 291 ASP B C 1
ATOM 4598 O O . ASP B 1 291 ? -4.52 -17.547 2.426 1 91.44 291 ASP B O 1
ATOM 4602 N N . ALA B 1 292 ? -6.32 -18.016 3.707 1 94.69 292 ALA B N 1
ATOM 4603 C CA . ALA B 1 292 ? -6.473 -16.625 4.133 1 94.69 292 ALA B CA 1
ATOM 4604 C C . ALA B 1 292 ? -5.785 -16.375 5.473 1 94.69 292 ALA B C 1
ATOM 4606 O O . ALA B 1 292 ? -5.91 -17.188 6.398 1 94.69 292 ALA B O 1
ATOM 4607 N N . ILE B 1 293 ? -5.086 -15.281 5.617 1 97.25 293 ILE B N 1
ATOM 4608 C CA . ILE B 1 293 ? -4.367 -14.945 6.84 1 97.25 293 ILE B CA 1
ATOM 4609 C C . ILE B 1 293 ? -5.352 -14.828 8 1 97.25 293 ILE B C 1
ATOM 4611 O O . ILE B 1 293 ? -5 -15.094 9.156 1 97.25 293 ILE B O 1
ATOM 4615 N N . ALA B 1 294 ? -6.613 -14.453 7.746 1 98.06 294 ALA B N 1
ATOM 4616 C CA . ALA B 1 294 ? -7.637 -14.438 8.789 1 98.06 294 ALA B CA 1
ATOM 4617 C C . ALA B 1 294 ? -7.742 -15.797 9.469 1 98.06 294 ALA B C 1
ATOM 4619 O O . ALA B 1 294 ? -7.84 -15.883 10.695 1 98.06 294 ALA B O 1
ATOM 4620 N N . ARG B 1 295 ? -7.777 -16.859 8.625 1 96.44 295 ARG B N 1
ATOM 4621 C CA . ARG B 1 295 ? -7.844 -18.203 9.164 1 96.44 295 ARG B CA 1
ATOM 4622 C C . ARG B 1 295 ? -6.637 -18.5 10.047 1 96.44 295 ARG B C 1
ATOM 4624 O O . ARG B 1 295 ? -6.773 -19.109 11.109 1 96.44 295 ARG B O 1
ATOM 4631 N N . ARG B 1 296 ? -5.508 -18.094 9.609 1 96.5 296 ARG B N 1
ATOM 4632 C CA . ARG B 1 296 ? -4.285 -18.312 10.383 1 96.5 296 ARG B CA 1
ATOM 4633 C C . ARG B 1 296 ? -4.371 -17.609 11.742 1 96.5 296 ARG B C 1
ATOM 4635 O O . ARG B 1 296 ? -4.008 -18.203 12.766 1 96.5 296 ARG B O 1
ATOM 4642 N N . LEU B 1 297 ? -4.785 -16.359 11.773 1 98.12 297 LEU B N 1
ATOM 4643 C CA . LEU B 1 297 ? -4.949 -15.625 13.016 1 98.12 297 LEU B CA 1
ATOM 4644 C C . LEU B 1 297 ? -5.867 -16.375 13.977 1 98.12 297 LEU B C 1
ATOM 4646 O O . LEU B 1 297 ? -5.551 -16.516 15.164 1 98.12 297 LEU B O 1
ATOM 4650 N N . ILE B 1 298 ? -6.992 -16.828 13.438 1 97.88 298 ILE B N 1
ATOM 4651 C CA . ILE B 1 298 ? -7.992 -17.531 14.242 1 97.88 298 ILE B CA 1
ATOM 4652 C C . ILE B 1 298 ? -7.414 -18.844 14.766 1 97.88 298 ILE B C 1
ATOM 4654 O O . ILE B 1 298 ? -7.496 -19.125 15.961 1 97.88 298 ILE B O 1
ATOM 4658 N N . ASP B 1 299 ? -6.82 -19.594 13.859 1 97 299 ASP B N 1
ATOM 4659 C CA . ASP B 1 299 ? -6.285 -20.906 14.234 1 97 299 ASP B CA 1
ATOM 4660 C C . ASP B 1 299 ? -5.188 -20.766 15.289 1 97 299 ASP B C 1
ATOM 4662 O O . ASP B 1 299 ? -5.137 -21.531 16.25 1 97 299 ASP B O 1
ATOM 4666 N N . ASP B 1 300 ? -4.273 -19.844 15.109 1 96.88 300 ASP B N 1
ATOM 4667 C CA . ASP B 1 300 ? -3.207 -19.625 16.078 1 96.88 300 ASP B CA 1
ATOM 4668 C C . ASP B 1 300 ? -3.777 -19.281 17.453 1 96.88 300 ASP B C 1
ATOM 4670 O O . ASP B 1 300 ? -3.264 -19.734 18.484 1 96.88 300 ASP B O 1
ATOM 4674 N N . TRP B 1 301 ? -4.789 -18.438 17.484 1 97.25 301 TRP B N 1
ATOM 4675 C CA . TRP B 1 301 ? -5.449 -18.094 18.734 1 97.25 301 TRP B CA 1
ATOM 4676 C C . TRP B 1 301 ? -6.121 -19.312 19.359 1 97.25 301 TRP B C 1
ATOM 4678 O O . TRP B 1 301 ? -6.02 -19.547 20.562 1 97.25 301 TRP B O 1
ATOM 4688 N N . LEU B 1 302 ? -6.832 -20.125 18.547 1 96.81 302 LEU B N 1
ATOM 4689 C CA . LEU B 1 302 ? -7.504 -21.328 19.016 1 96.81 302 LEU B CA 1
ATOM 4690 C C . LEU B 1 302 ? -6.508 -22.297 19.656 1 96.81 302 LEU B C 1
ATOM 4692 O O . LEU B 1 302 ? -6.82 -22.969 20.641 1 96.81 302 LEU B O 1
ATOM 4696 N N . ASP B 1 303 ? -5.293 -22.312 19.094 1 94 303 ASP B N 1
ATOM 4697 C CA . ASP B 1 303 ? -4.266 -23.25 19.531 1 94 303 ASP B CA 1
ATOM 4698 C C . ASP B 1 303 ? -3.477 -22.688 20.719 1 94 303 ASP B C 1
ATOM 4700 O O . ASP B 1 303 ? -2.631 -23.375 21.297 1 94 303 ASP B O 1
ATOM 4704 N N . GLY B 1 304 ? -3.674 -21.5 21.156 1 85.81 304 GLY B N 1
ATOM 4705 C CA . GLY B 1 304 ? -3.002 -20.875 22.297 1 85.81 304 GLY B CA 1
ATOM 4706 C C . GLY B 1 304 ? -1.719 -20.156 21.906 1 85.81 304 GLY B C 1
ATOM 4707 O O . GLY B 1 304 ? -0.93 -19.781 22.766 1 85.81 304 GLY B O 1
ATOM 4708 N N . ALA B 1 305 ? -1.407 -20.141 20.594 1 69.88 305 ALA B N 1
ATOM 4709 C CA . ALA B 1 305 ? -0.18 -19.5 20.125 1 69.88 305 ALA B CA 1
ATOM 4710 C C . ALA B 1 305 ? -0.378 -18 19.938 1 69.88 305 ALA B C 1
ATOM 4712 O O . ALA B 1 305 ? 0.59 -17.266 19.766 1 69.88 305 ALA B O 1
ATOM 4713 N N . GLY B 1 306 ? -1.57 -17.531 20.172 1 58.56 306 GLY B N 1
ATOM 4714 C CA . GLY B 1 306 ? -1.826 -16.141 19.859 1 58.56 306 GLY B CA 1
ATOM 4715 C C . GLY B 1 306 ? -2.004 -15.273 21.078 1 58.56 306 GLY B C 1
ATOM 4716 O O . GLY B 1 306 ? -2.301 -15.773 22.172 1 58.56 306 GLY B O 1
#